Protein AF-0000000069242855 (afdb_homodimer)

Foldseek 3Di:
DPPPPPPPPPDDDPPPDPVVVVVVVVVVVVVVVVVVVVVVVVVVVPPPPPPPPDPVDADDWDKDAQAVQFGKIKTGLLDDLVLLVVVCVVWVVPKDFAWDQDQVPRDTHHDLQFGKIKDWAAQCNDDSNVVSLVSVCVVVVADSLQKGTKMKIKADAFGKHHWDAQWGDDDVVQVFQGTFFKKKKAWSAAAQAFFKKFQQLTDDDQCPDPCNVRHDPVCNNHPIDGDDHSMIMMTTQADPVRHGRPSNTIMTTGRHDDMTMMMMMTGGNGRGDD/DPPPPPPPPPDPDPPPDPVVVVVVVVVVVVVVVVVVVVVVVVVVVPPPPPPPPDPVDADDWDKAAQAVQFGKIKTGLLDDLVLLVVVCVVWVVPKDFAWDQDQVPRDTHRDLQFGKIKDWAAQCNDDSNVVSLVSVCVVVVADSLQKGTKMKIKADAFGKHHWDAQWGDDDVVQVFQGTFFKKKKAWSAAAQAFFKKFQQLTDDDQCPDPCNVRHDPVCNNHPIDGDDHSMIMMTTQADPVRHGRPSNTIMTTGRHDDMTMMMMMTGGNGRGDD

Nearest PDB structures (foldseek):
  3gze-assembly2_C  TM=9.590E-01  e=3.775E-30  Chlamydomonas reinhardtii
  2jig-assembly2_B  TM=9.614E-01  e=1.533E-25  Chlamydomonas reinhardtii
  2jij-assembly1_A  TM=9.221E-01  e=4.250E-26  Chlamydomonas reinhardtii
  2jij-assembly2_B  TM=9.222E-01  e=6.211E-25  Chlamydomonas reinhardtii
  3gze-assembly1_B  TM=9.299E-01  e=2.374E-24  Chlamydomonas reinhardtii

Sequence (548 aa):
MVKLRHSRARLPKPLLSTSGRLIILTLFVTFTVLILILLAFNYLNSISHNTPRSKDGPGERRVETISWEPRAFLYHHFLTNEECEHLINIAKPSMHKSVVVDAKTGKSVVSSIRTSSGTFLQRGADKTVRNIEKRIADFTFIPVEHGEGLQVLHYEVGQKYVPHLDYFKDEYNTRNGGNRMATMLMYLSDVEEGGETIFPYAKGDFSSVPWWNELSDCGKKGLSIKPKMGDAIFFWSMKPNATLDTSSLHGACPMIKGDKWSCVKWMRANQYKTMVKLRHSRARLPKPLLSTSGRLIILTLFVTFTVLILILLAFNYLNSISHNTPRSKDGPGERRVETISWEPRAFLYHHFLTNEECEHLINIAKPSMHKSVVVDAKTGKSVVSSIRTSSGTFLQRGADKTVRNIEKRIADFTFIPVEHGEGLQVLHYEVGQKYVPHLDYFKDEYNTRNGGNRMATMLMYLSDVEEGGETIFPYAKGDFSSVPWWNELSDCGKKGLSIKPKMGDAIFFWSMKPNATLDTSSLHGACPMIKGDKWSCVKWMRANQYKT

InterPro domains:
  IPR005123 Oxoglutarate/iron-dependent dioxygenase domain [PS51471] (146-269)
  IPR006620 Prolyl 4-hydroxylase, alpha subunit [SM00702] (70-268)
  IPR044862 Prolyl 4-hydroxylase alpha subunit, Fe(2+) 2OG dioxygenase domain [PF13640] (150-268)
  IPR045054 Prolyl 4-hydroxylase [PTHR10869] (56-271)

pLDDT: mean 83.19, std 22.94, range [28.08, 98.94]

Structure (mmCIF, N/CA/C/O backbone):
data_AF-0000000069242855-model_v1
#
loop_
_entity.id
_entity.type
_entity.pdbx_description
1 polymer 'procollagen-proline 4-dioxygenase'
#
loop_
_atom_site.group_PDB
_atom_site.id
_atom_site.type_symbol
_atom_site.label_atom_id
_atom_site.label_alt_id
_atom_site.label_comp_id
_atom_site.label_asym_id
_atom_site.label_entity_id
_atom_site.label_seq_id
_atom_site.pdbx_PDB_ins_code
_atom_site.Cartn_x
_atom_site.Cartn_y
_atom_site.Cartn_z
_atom_site.occupancy
_atom_site.B_iso_or_equiv
_atom_site.auth_seq_id
_atom_site.auth_comp_id
_atom_site.auth_asym_id
_atom_site.auth_atom_id
_atom_site.pdbx_PDB_model_num
ATOM 1 N N . MET A 1 1 ? 74.25 33.188 54.125 1 29.09 1 MET A N 1
ATOM 2 C CA . MET A 1 1 ? 74.062 33.656 52.75 1 29.09 1 MET A CA 1
ATOM 3 C C . MET A 1 1 ? 73.938 32.469 51.812 1 29.09 1 MET A C 1
ATOM 5 O O . MET A 1 1 ? 74.938 31.797 51.5 1 29.09 1 MET A O 1
ATOM 9 N N . VAL A 1 2 ? 72.812 31.703 51.906 1 31.33 2 VAL A N 1
ATOM 10 C CA . VAL A 1 2 ? 72.438 30.375 51.438 1 31.33 2 VAL A CA 1
ATOM 11 C C . VAL A 1 2 ? 72.188 30.406 49.938 1 31.33 2 VAL A C 1
ATOM 13 O O . VAL A 1 2 ? 71.375 31.156 49.406 1 31.33 2 VAL A O 1
ATOM 16 N N . LYS A 1 3 ? 73.312 30.203 49.125 1 30.33 3 LYS A N 1
ATOM 17 C CA . LYS A 1 3 ? 73.438 30.266 47.656 1 30.33 3 LYS A CA 1
ATOM 18 C C . LYS A 1 3 ? 72.5 29.281 47 1 30.33 3 LYS A C 1
ATOM 20 O O . LYS A 1 3 ? 72.562 28.078 47.25 1 30.33 3 LYS A O 1
ATOM 25 N N . LEU A 1 4 ? 71.188 29.703 46.781 1 28.88 4 LEU A N 1
ATOM 26 C CA . LEU A 1 4 ? 70.062 28.969 46.188 1 28.88 4 LEU A CA 1
ATOM 27 C C . LEU A 1 4 ? 70.438 28.516 44.781 1 28.88 4 LEU A C 1
ATOM 29 O O . LEU A 1 4 ? 70.75 29.328 43.906 1 28.88 4 LEU A O 1
ATOM 33 N N . ARG A 1 5 ? 70.938 27.297 44.625 1 31.41 5 ARG A N 1
ATOM 34 C CA . ARG A 1 5 ? 71.375 26.641 43.406 1 31.41 5 ARG A CA 1
ATOM 35 C C . ARG A 1 5 ? 70.188 26.531 42.438 1 31.41 5 ARG A C 1
ATOM 37 O O . ARG A 1 5 ? 69.125 26 42.781 1 31.41 5 ARG A O 1
ATOM 44 N N . HIS A 1 6 ? 70.062 27.422 41.469 1 29.72 6 HIS A N 1
ATOM 45 C CA . HIS A 1 6 ? 69.062 27.594 40.375 1 29.72 6 HIS A CA 1
ATOM 46 C C . HIS A 1 6 ? 69.062 26.375 39.469 1 29.72 6 HIS A C 1
ATOM 48 O O . HIS A 1 6 ? 70.062 26.094 38.781 1 29.72 6 HIS A O 1
ATOM 54 N N . SER A 1 7 ? 68.688 25.172 39.938 1 30.48 7 SER A N 1
ATOM 55 C CA . SER A 1 7 ? 68.625 24.016 39.062 1 30.48 7 SER A CA 1
ATOM 56 C C . SER A 1 7 ? 67.75 24.25 37.844 1 30.48 7 SER A C 1
ATOM 58 O O . SER A 1 7 ? 66.625 24.703 37.969 1 30.48 7 SER A O 1
ATOM 60 N N . ARG A 1 8 ? 68.375 24.5 36.688 1 32.28 8 ARG A N 1
ATOM 61 C CA . ARG A 1 8 ? 67.875 24.75 35.344 1 32.28 8 ARG A CA 1
ATOM 62 C C . ARG A 1 8 ? 66.938 23.625 34.906 1 32.28 8 ARG A C 1
ATOM 64 O O . ARG A 1 8 ? 67.312 22.469 34.906 1 32.28 8 ARG A O 1
ATOM 71 N N . ALA A 1 9 ? 65.625 23.719 35.219 1 30.62 9 ALA A N 1
ATOM 72 C CA . ALA A 1 9 ? 64.562 22.828 34.844 1 30.62 9 ALA A CA 1
ATOM 73 C C . ALA A 1 9 ? 64.5 22.641 33.344 1 30.62 9 ALA A C 1
ATOM 75 O O . ALA A 1 9 ? 64.375 23.625 32.594 1 30.62 9 ALA A O 1
ATOM 76 N N . ARG A 1 10 ? 65.25 21.641 32.781 1 30.25 10 ARG A N 1
ATOM 77 C CA . ARG A 1 10 ? 65.312 21.234 31.391 1 30.25 10 ARG A CA 1
ATOM 78 C C . ARG A 1 10 ? 63.875 21 30.844 1 30.25 10 ARG A C 1
ATOM 80 O O . ARG A 1 10 ? 63.062 20.375 31.5 1 30.25 10 ARG A O 1
ATOM 87 N N . LEU A 1 11 ? 63.438 21.922 30.047 1 34.09 11 LEU A N 1
ATOM 88 C CA . LEU A 1 11 ? 62.188 21.953 29.312 1 34.09 11 LEU A CA 1
ATOM 89 C C . LEU A 1 11 ? 62 20.688 28.5 1 34.09 11 LEU A C 1
ATOM 91 O O . LEU A 1 11 ? 62.938 20.219 27.844 1 34.09 11 LEU A O 1
ATOM 95 N N . PRO A 1 12 ? 61.062 19.797 28.859 1 32.56 12 PRO A N 1
ATOM 96 C CA . PRO A 1 12 ? 60.812 18.531 28.188 1 32.56 12 PRO A CA 1
ATOM 97 C C . PRO A 1 12 ? 60.562 18.703 26.688 1 32.56 12 PRO A C 1
ATOM 99 O O . PRO A 1 12 ? 60.094 19.766 26.25 1 32.56 12 PRO A O 1
ATOM 102 N N . LYS A 1 13 ? 61.406 18.062 25.828 1 37.41 13 LYS A N 1
ATOM 103 C CA . LYS A 1 13 ? 61.406 18 24.375 1 37.41 13 LYS A CA 1
ATOM 104 C C . LYS A 1 13 ? 60.031 17.609 23.828 1 37.41 13 LYS A C 1
ATOM 106 O O . LYS A 1 13 ? 59.375 16.703 24.359 1 37.41 13 LYS A O 1
ATOM 111 N N . PRO A 1 14 ? 59.344 18.562 23.172 1 39.88 14 PRO A N 1
ATOM 112 C CA . PRO A 1 14 ? 58.062 18.297 22.562 1 39.88 14 PRO A CA 1
ATOM 113 C C . PRO A 1 14 ? 58.062 17.109 21.609 1 39.88 14 PRO A C 1
ATOM 115 O O . PRO A 1 14 ? 58.812 17.109 20.641 1 39.88 14 PRO A O 1
ATOM 118 N N . LEU A 1 15 ? 58.188 15.891 22.141 1 35.62 15 LEU A N 1
ATOM 119 C CA . LEU A 1 15 ? 58.406 14.703 21.312 1 35.62 15 LEU A CA 1
ATOM 120 C C . LEU A 1 15 ? 57.25 14.531 20.328 1 35.62 15 LEU A C 1
ATOM 122 O O . LEU A 1 15 ? 56.969 13.414 19.875 1 35.62 15 LEU A O 1
ATOM 126 N N . LEU A 1 16 ? 56.344 15.461 20.266 1 39.28 16 LEU A N 1
ATOM 127 C CA . LEU A 1 16 ? 55.312 14.898 19.375 1 39.28 16 LEU A CA 1
ATOM 128 C C . LEU A 1 16 ? 55.875 14.758 17.953 1 39.28 16 LEU A C 1
ATOM 130 O O . LEU A 1 16 ? 56.312 15.734 17.359 1 39.28 16 LEU A O 1
ATOM 134 N N . SER A 1 17 ? 56.531 13.633 17.609 1 41.06 17 SER A N 1
ATOM 135 C CA . SER A 1 17 ? 57.188 13.32 16.359 1 41.06 17 SER A CA 1
ATOM 136 C C . SER A 1 17 ? 56.25 13.555 15.164 1 41.06 17 SER A C 1
ATOM 138 O O . SER A 1 17 ? 55.031 13.562 15.32 1 41.06 17 SER A O 1
ATOM 140 N N . THR A 1 18 ? 56.812 14.086 14.102 1 52.97 18 THR A N 1
ATOM 141 C CA . THR A 1 18 ? 56.281 14.406 12.781 1 52.97 18 THR A CA 1
ATOM 142 C C . THR A 1 18 ? 55.469 13.242 12.234 1 52.97 18 THR A C 1
ATOM 144 O O . THR A 1 18 ? 54.531 13.445 11.461 1 52.97 18 THR A O 1
ATOM 147 N N . SER A 1 19 ? 55.812 11.992 12.766 1 54.31 19 SER A N 1
ATOM 148 C CA . SER A 1 19 ? 55.125 10.82 12.211 1 54.31 19 SER A CA 1
ATOM 149 C C . SER A 1 19 ? 53.688 10.719 12.727 1 54.31 19 SER A C 1
ATOM 151 O O . SER A 1 19 ? 52.844 10.117 12.078 1 54.31 19 SER A O 1
ATOM 153 N N . GLY A 1 20 ? 53.5 11.289 13.883 1 52.22 20 GLY A N 1
ATOM 154 C CA . GLY A 1 20 ? 52.156 11.211 14.453 1 52.22 20 GLY A CA 1
ATOM 155 C C . GLY A 1 20 ? 51.188 12.133 13.773 1 52.22 20 GLY A C 1
ATOM 156 O O . GLY A 1 20 ? 50 11.789 13.641 1 52.22 20 GLY A O 1
ATOM 157 N N . ARG A 1 21 ? 51.781 13.242 13.352 1 57.53 21 ARG A N 1
ATOM 158 C CA . ARG A 1 21 ? 50.906 14.195 12.672 1 57.53 21 ARG A CA 1
ATOM 159 C C . ARG A 1 21 ? 50.5 13.68 11.305 1 57.53 21 ARG A C 1
ATOM 161 O O . ARG A 1 21 ? 49.344 13.883 10.875 1 57.53 21 ARG A O 1
ATOM 168 N N . LEU A 1 22 ? 51.406 12.883 10.734 1 57.66 22 LEU A N 1
ATOM 169 C CA . LEU A 1 22 ? 51.094 12.328 9.43 1 57.66 22 LEU A CA 1
ATOM 170 C C . LEU A 1 22 ? 50.031 11.227 9.547 1 57.66 22 LEU A C 1
ATOM 172 O O . LEU A 1 22 ? 49.125 11.125 8.711 1 57.66 22 LEU A O 1
ATOM 176 N N . ILE A 1 23 ? 50.062 10.57 10.695 1 59.19 23 ILE A N 1
ATOM 177 C CA . ILE A 1 23 ? 49.062 9.516 10.906 1 59.19 23 ILE A CA 1
ATOM 178 C C . ILE A 1 23 ? 47.719 10.133 11.195 1 59.19 23 ILE A C 1
ATOM 180 O O . ILE A 1 23 ? 46.688 9.688 10.664 1 59.19 23 ILE A O 1
ATOM 184 N N . ILE A 1 24 ? 47.812 11.258 11.914 1 58.06 24 ILE A N 1
ATOM 185 C CA . ILE A 1 24 ? 46.531 11.906 12.219 1 58.06 24 ILE A CA 1
ATOM 186 C C . ILE A 1 24 ? 45.969 12.547 10.953 1 58.06 24 ILE A C 1
ATOM 188 O O . ILE A 1 24 ? 44.781 12.453 10.688 1 58.06 24 ILE A O 1
ATOM 192 N N . LEU A 1 25 ? 46.875 13.055 10.148 1 59.22 25 LEU A N 1
ATOM 193 C CA . LEU A 1 25 ? 46.438 13.633 8.891 1 59.22 25 LEU A CA 1
ATOM 194 C C . LEU A 1 25 ? 45.938 12.547 7.938 1 59.22 25 LEU A C 1
ATOM 196 O O . LEU A 1 25 ? 44.906 12.711 7.277 1 59.22 25 LEU A O 1
ATOM 200 N N . THR A 1 26 ? 46.594 11.383 7.977 1 59.84 26 THR A N 1
ATOM 201 C CA . THR A 1 26 ? 46.125 10.281 7.137 1 59.84 26 THR A CA 1
ATOM 202 C C . THR A 1 26 ? 44.812 9.719 7.652 1 59.84 26 THR A C 1
ATOM 204 O O . THR A 1 26 ? 43.906 9.391 6.867 1 59.84 26 THR A O 1
ATOM 207 N N . LEU A 1 27 ? 44.625 9.688 8.906 1 60.12 27 LEU A N 1
ATOM 208 C CA . LEU A 1 27 ? 43.375 9.195 9.469 1 60.12 27 LEU A CA 1
ATOM 209 C C . LEU A 1 27 ? 42.25 10.195 9.234 1 60.12 27 LEU A C 1
ATOM 211 O O . LEU A 1 27 ? 41.125 9.797 8.938 1 60.12 27 LEU A O 1
ATOM 215 N N . PHE A 1 28 ? 42.688 11.453 9.281 1 58.56 28 PHE A N 1
ATOM 216 C CA . PHE A 1 28 ? 41.688 12.492 9.016 1 58.56 28 PHE A CA 1
ATOM 217 C C . PHE A 1 28 ? 41.281 12.492 7.547 1 58.56 28 PHE A C 1
ATOM 219 O O . PHE A 1 28 ? 40.094 12.625 7.219 1 58.56 28 PHE A O 1
ATOM 226 N N . VAL A 1 29 ? 42.25 12.234 6.672 1 59.34 29 VAL A N 1
ATOM 227 C CA . VAL A 1 29 ? 41.969 12.203 5.242 1 59.34 29 VAL A CA 1
ATOM 228 C C . VAL A 1 29 ? 41.188 10.945 4.898 1 59.34 29 VAL A C 1
ATOM 230 O O . VAL A 1 29 ? 40.219 11 4.145 1 59.34 29 VAL A O 1
ATOM 233 N N . THR A 1 30 ? 41.469 9.859 5.531 1 59.19 30 THR A N 1
ATOM 234 C CA . THR A 1 30 ? 40.719 8.633 5.273 1 59.19 30 THR A CA 1
ATOM 235 C C . THR A 1 30 ? 39.312 8.734 5.848 1 59.19 30 THR A C 1
ATOM 237 O O . THR A 1 30 ? 38.344 8.289 5.219 1 59.19 30 THR A O 1
ATOM 240 N N . PHE A 1 31 ? 39.188 9.414 6.961 1 57.75 31 PHE A N 1
ATOM 241 C CA . PHE A 1 31 ? 37.875 9.57 7.555 1 57.75 31 PHE A CA 1
ATOM 242 C C . PHE A 1 31 ? 37.031 10.539 6.734 1 57.75 31 PHE A C 1
ATOM 244 O O . PHE A 1 31 ? 35.844 10.305 6.523 1 57.75 31 PHE A O 1
ATOM 251 N N . THR A 1 32 ? 37.688 11.586 6.188 1 57.25 32 THR A N 1
ATOM 252 C CA . THR A 1 32 ? 36.969 12.523 5.324 1 57.25 32 THR A CA 1
ATOM 253 C C . THR A 1 32 ? 36.594 11.859 3.996 1 57.25 32 THR A C 1
ATOM 255 O O . THR A 1 32 ? 35.5 12.062 3.473 1 57.25 32 THR A O 1
ATOM 258 N N . VAL A 1 33 ? 37.406 11 3.438 1 57.38 33 VAL A N 1
ATOM 259 C CA . VAL A 1 33 ? 37.094 10.281 2.205 1 57.38 33 VAL A CA 1
ATOM 260 C C . VAL A 1 33 ? 35.969 9.273 2.465 1 57.38 33 VAL A C 1
ATOM 262 O O . VAL A 1 33 ? 35.062 9.133 1.651 1 57.38 33 VAL A O 1
ATOM 265 N N . LEU A 1 34 ? 35.938 8.68 3.619 1 55.44 34 LEU A N 1
ATOM 266 C CA . LEU A 1 34 ? 34.875 7.758 3.965 1 55.44 34 LEU A CA 1
ATOM 267 C C . LEU A 1 34 ? 33.562 8.5 4.145 1 55.44 34 LEU A C 1
ATOM 269 O O . LEU A 1 34 ? 32.5 8.047 3.68 1 55.44 34 LEU A O 1
ATOM 273 N N . ILE A 1 35 ? 33.625 9.656 4.699 1 54.88 35 ILE A N 1
ATOM 274 C CA . ILE A 1 35 ? 32.406 10.477 4.844 1 54.88 35 ILE A CA 1
ATOM 275 C C . ILE A 1 35 ? 31.953 10.953 3.473 1 54.88 35 ILE A C 1
ATOM 277 O O . ILE A 1 35 ? 30.75 10.922 3.168 1 54.88 35 ILE A O 1
ATOM 281 N N . LEU A 1 36 ? 32.875 11.266 2.588 1 52.12 36 LEU A N 1
ATOM 282 C CA . LEU A 1 36 ? 32.5 11.68 1.238 1 52.12 36 LEU A CA 1
ATOM 283 C C . LEU A 1 36 ? 31.953 10.508 0.436 1 52.12 36 LEU A C 1
ATOM 285 O O . LEU A 1 36 ? 30.984 10.648 -0.308 1 52.12 36 LEU A O 1
ATOM 289 N N . ILE A 1 37 ? 32.469 9.336 0.607 1 51.25 37 ILE A N 1
ATOM 290 C CA . ILE A 1 37 ? 31.953 8.141 -0.049 1 51.25 37 ILE A CA 1
ATOM 291 C C . ILE A 1 37 ? 30.578 7.809 0.509 1 51.25 37 ILE A C 1
ATOM 293 O O . ILE A 1 37 ? 29.656 7.496 -0.247 1 51.25 37 ILE A O 1
ATOM 297 N N . LEU A 1 38 ? 30.406 7.965 1.756 1 46.59 38 LEU A N 1
ATOM 298 C CA . LEU A 1 38 ? 29.109 7.738 2.354 1 46.59 38 LEU A CA 1
ATOM 299 C C . LEU A 1 38 ? 28.109 8.812 1.911 1 46.59 38 LEU A C 1
ATOM 301 O O . LEU A 1 38 ? 26.953 8.508 1.63 1 46.59 38 LEU A O 1
ATOM 305 N N . LEU A 1 39 ? 28.562 9.984 1.762 1 45.19 39 LEU A N 1
ATOM 306 C CA . LEU A 1 39 ? 27.719 11.062 1.246 1 45.19 39 LEU A CA 1
ATOM 307 C C . LEU A 1 39 ? 27.422 10.852 -0.236 1 45.19 39 LEU A C 1
ATOM 309 O O . LEU A 1 39 ? 26.297 11.078 -0.687 1 45.19 39 LEU A O 1
ATOM 313 N N . ALA A 1 40 ? 28.359 10.414 -1.01 1 41.19 40 ALA A N 1
ATOM 314 C CA . ALA A 1 40 ? 28.141 10.102 -2.418 1 41.19 40 ALA A CA 1
ATOM 315 C C . ALA A 1 40 ? 27.219 8.906 -2.572 1 41.19 40 ALA A C 1
ATOM 317 O O . ALA A 1 40 ? 26.359 8.883 -3.467 1 41.19 40 ALA A O 1
ATOM 318 N N . PHE A 1 41 ? 27.25 7.887 -1.753 1 39.53 41 PHE A N 1
ATOM 319 C CA . PHE A 1 41 ? 26.328 6.766 -1.807 1 39.53 41 PHE A CA 1
ATOM 320 C C . PHE A 1 41 ? 24.906 7.223 -1.472 1 39.53 41 PHE A C 1
ATOM 322 O O . PHE A 1 41 ? 23.938 6.758 -2.08 1 39.53 41 PHE A O 1
ATOM 329 N N . ASN A 1 42 ? 24.781 8.047 -0.525 1 36.12 42 ASN A N 1
ATOM 330 C CA . ASN A 1 42 ? 23.453 8.594 -0.198 1 36.12 42 ASN A CA 1
ATOM 331 C C . ASN A 1 42 ? 22.953 9.516 -1.297 1 36.12 42 ASN A C 1
ATOM 333 O O . ASN A 1 42 ? 21.734 9.609 -1.523 1 36.12 42 ASN A O 1
ATOM 337 N N . TYR A 1 43 ? 23.797 10.25 -2.002 1 35.88 43 TYR A N 1
ATOM 338 C CA . TYR A 1 43 ? 23.391 11.141 -3.086 1 35.88 43 TYR A CA 1
ATOM 339 C C . TYR A 1 43 ? 22.875 10.344 -4.281 1 35.88 43 TYR A C 1
ATOM 341 O O . TYR A 1 43 ? 21.922 10.734 -4.938 1 35.88 43 TYR A O 1
ATOM 349 N N . LEU A 1 44 ? 23.516 9.227 -4.602 1 33.12 44 LEU A N 1
ATOM 350 C CA . LEU A 1 44 ? 23.078 8.445 -5.746 1 33.12 44 LEU A CA 1
ATOM 351 C C . LEU A 1 44 ? 21.688 7.863 -5.496 1 33.12 44 LEU A C 1
ATOM 353 O O . LEU A 1 44 ? 20.969 7.531 -6.438 1 33.12 44 LEU A O 1
ATOM 357 N N . ASN A 1 45 ? 21.375 7.703 -4.242 1 33.06 45 ASN A N 1
ATOM 358 C CA . ASN A 1 45 ? 20.078 7.066 -4.051 1 33.06 45 ASN A CA 1
ATOM 359 C C . ASN A 1 45 ? 18.922 8.047 -4.289 1 33.06 45 ASN A C 1
ATOM 361 O O . ASN A 1 45 ? 17.75 7.664 -4.258 1 33.06 45 ASN A O 1
ATOM 365 N N . SER A 1 46 ? 19.172 9.312 -4.32 1 32.12 46 SER A N 1
ATOM 366 C CA . SER A 1 46 ? 18.078 10.234 -4.566 1 32.12 46 SER A CA 1
ATOM 367 C C . SER A 1 46 ? 17.75 10.336 -6.055 1 32.12 46 SER A C 1
ATOM 369 O O . SER A 1 46 ? 17.5 11.422 -6.566 1 32.12 46 SER A O 1
ATOM 371 N N . ILE A 1 47 ? 18.281 9.469 -6.945 1 29.16 47 ILE A N 1
ATOM 372 C CA . ILE A 1 47 ? 17.969 9.656 -8.359 1 29.16 47 ILE A CA 1
ATOM 373 C C . ILE A 1 47 ? 16.469 9.648 -8.562 1 29.16 47 ILE A C 1
ATOM 375 O O . ILE A 1 47 ? 15.781 8.703 -8.148 1 29.16 47 ILE A O 1
ATOM 379 N N . SER A 1 48 ? 15.906 10.711 -8.93 1 30.22 48 SER A N 1
ATOM 380 C CA . SER A 1 48 ? 14.609 10.938 -9.547 1 30.22 48 SER A CA 1
ATOM 381 C C . SER A 1 48 ? 14.32 9.914 -10.641 1 30.22 48 SER A C 1
ATOM 383 O O . SER A 1 48 ? 15.102 9.773 -11.586 1 30.22 48 SER A O 1
ATOM 385 N N . HIS A 1 49 ? 13.875 8.812 -10.305 1 29.34 49 HIS A N 1
ATOM 386 C CA . HIS A 1 49 ? 13.469 7.895 -11.359 1 29.34 49 HIS A CA 1
ATOM 387 C C . HIS A 1 49 ? 12.508 8.562 -12.336 1 29.34 49 HIS A C 1
ATOM 389 O O . HIS A 1 49 ? 11.305 8.602 -12.094 1 29.34 49 HIS A O 1
ATOM 395 N N . ASN A 1 50 ? 12.953 9.602 -13.031 1 28.78 50 ASN A N 1
ATOM 396 C CA . ASN A 1 50 ? 12.328 9.922 -14.312 1 28.78 50 ASN A CA 1
ATOM 397 C C . ASN A 1 50 ? 12.281 8.703 -15.234 1 28.78 50 ASN A C 1
ATOM 399 O O . ASN A 1 50 ? 13.32 8.281 -15.758 1 28.78 50 ASN A O 1
ATOM 403 N N . THR A 1 51 ? 11.477 7.789 -15.055 1 29.83 51 THR A N 1
ATOM 404 C CA . THR A 1 51 ? 11.367 6.816 -16.141 1 29.83 51 THR A CA 1
ATOM 405 C C . THR A 1 51 ? 11.047 7.516 -17.453 1 29.83 51 THR A C 1
ATOM 407 O O . THR A 1 51 ? 10.094 8.289 -17.547 1 29.83 51 THR A O 1
ATOM 410 N N . PRO A 1 52 ? 12.008 7.742 -18.344 1 30.06 52 PRO A N 1
ATOM 411 C CA . PRO A 1 52 ? 11.719 8.203 -19.719 1 30.06 52 PRO A CA 1
ATOM 412 C C . PRO A 1 52 ? 10.492 7.512 -20.312 1 30.06 52 PRO A C 1
ATOM 414 O O . PRO A 1 52 ? 10.406 6.285 -20.312 1 30.06 52 PRO A O 1
ATOM 417 N N . ARG A 1 53 ? 9.32 8.227 -20.531 1 31.84 53 ARG A N 1
ATOM 418 C CA . ARG A 1 53 ? 8.258 7.695 -21.391 1 31.84 53 ARG A CA 1
ATOM 419 C C . ARG A 1 53 ? 8.75 7.492 -22.812 1 31.84 53 ARG A C 1
ATOM 421 O O . ARG A 1 53 ? 8.984 8.461 -23.531 1 31.84 53 ARG A O 1
ATOM 428 N N . SER A 1 54 ? 9.508 6.57 -23.203 1 29.61 54 SER A N 1
ATOM 429 C CA . SER A 1 54 ? 9.773 6.387 -24.625 1 29.61 54 SER A CA 1
ATOM 430 C C . SER A 1 54 ? 8.477 6.383 -25.438 1 29.61 54 SER A C 1
ATOM 432 O O . SER A 1 54 ? 7.508 5.715 -25.062 1 29.61 54 SER A O 1
ATOM 434 N N . LYS A 1 55 ? 8.172 7.105 -26.391 1 32.88 55 LYS A N 1
ATOM 435 C CA . LYS A 1 55 ? 7.117 7.238 -27.391 1 32.88 55 LYS A CA 1
ATOM 436 C C . LYS A 1 55 ? 6.773 5.887 -28 1 32.88 55 LYS A C 1
ATOM 438 O O . LYS A 1 55 ? 5.738 5.742 -28.656 1 32.88 55 LYS A O 1
ATOM 443 N N . ASP A 1 56 ? 7.66 5.113 -28.641 1 34.56 56 ASP A N 1
ATOM 444 C CA . ASP A 1 56 ? 7.438 3.861 -29.359 1 34.56 56 ASP A CA 1
ATOM 445 C C . ASP A 1 56 ? 6.941 2.768 -28.406 1 34.56 56 ASP A C 1
ATOM 447 O O . ASP A 1 56 ? 6.965 1.584 -28.766 1 34.56 56 ASP A O 1
ATOM 451 N N . GLY A 1 57 ? 7.121 2.652 -26.859 1 40.22 57 GLY A N 1
ATOM 452 C CA . GLY A 1 57 ? 7.531 2.029 -25.609 1 40.22 57 GLY A CA 1
ATOM 453 C C . GLY A 1 57 ? 6.406 1.298 -24.906 1 40.22 57 GLY A C 1
ATOM 454 O O . GLY A 1 57 ? 5.246 1.387 -25.312 1 40.22 57 GLY A O 1
ATOM 455 N N . PRO A 1 58 ? 6.746 0.268 -23.828 1 47.62 58 PRO A N 1
ATOM 456 C CA . PRO A 1 58 ? 5.781 -0.554 -23.094 1 47.62 58 PRO A CA 1
ATOM 457 C C . PRO A 1 58 ? 4.535 0.225 -22.688 1 47.62 58 PRO A C 1
ATOM 459 O O . PRO A 1 58 ? 4.582 1.452 -22.562 1 47.62 58 PRO A O 1
ATOM 462 N N . GLY A 1 59 ? 3.482 -0.316 -23.172 1 58.47 59 GLY A N 1
ATOM 463 C CA . GLY A 1 59 ? 2.182 0.178 -22.75 1 58.47 59 GLY A CA 1
ATOM 464 C C . GLY A 1 59 ? 2.234 0.956 -21.438 1 58.47 59 GLY A C 1
ATOM 465 O O . GLY A 1 59 ? 3.23 0.895 -20.719 1 58.47 59 GLY A O 1
ATOM 466 N N . GLU A 1 60 ? 1.47 1.866 -21.281 1 78.19 60 GLU A N 1
ATOM 467 C CA . GLU A 1 60 ? 1.367 2.734 -20.109 1 78.19 60 GLU A CA 1
ATOM 468 C C . GLU A 1 60 ? 1.107 1.925 -18.844 1 78.19 60 GLU A C 1
ATOM 470 O O . GLU A 1 60 ? 0.249 1.041 -18.828 1 78.19 60 GLU A O 1
ATOM 475 N N . ARG A 1 61 ? 2.018 1.936 -17.875 1 87.12 61 ARG A N 1
ATOM 476 C CA . ARG A 1 61 ? 1.819 1.329 -16.562 1 87.12 61 ARG A CA 1
ATOM 477 C C . ARG A 1 61 ? 0.482 1.75 -15.953 1 87.12 61 ARG A C 1
ATOM 479 O O . ARG A 1 61 ? 0.117 2.926 -16 1 87.12 61 ARG A O 1
ATOM 486 N N . ARG A 1 62 ? -0.254 0.752 -15.664 1 90.94 62 ARG A N 1
ATOM 487 C CA . ARG A 1 62 ? -1.569 0.985 -15.07 1 90.94 62 ARG A CA 1
ATOM 488 C C . ARG A 1 62 ? -1.901 -0.083 -14.039 1 90.94 62 ARG A C 1
ATOM 490 O O . ARG A 1 62 ? -1.597 -1.262 -14.234 1 90.94 62 ARG A O 1
ATOM 497 N N . VAL A 1 63 ? -2.516 0.389 -12.977 1 95.12 63 VAL A N 1
ATOM 498 C CA . VAL A 1 63 ? -2.908 -0.542 -11.922 1 95.12 63 VAL A CA 1
ATOM 499 C C . VAL A 1 63 ? -4.43 -0.659 -11.875 1 95.12 63 VAL A C 1
ATOM 501 O O . VAL A 1 63 ? -5.141 0.344 -11.992 1 95.12 63 VAL A O 1
ATOM 504 N N . GLU A 1 64 ? -4.844 -1.87 -11.758 1 93.69 64 GLU A N 1
ATOM 505 C CA . GLU A 1 64 ? -6.27 -2.164 -11.672 1 93.69 64 GLU A CA 1
ATOM 506 C C . GLU A 1 64 ? -6.59 -2.951 -10.398 1 93.69 64 GLU A C 1
ATOM 508 O O . GLU A 1 64 ? -5.914 -3.93 -10.086 1 93.69 64 GLU A O 1
ATOM 513 N N . THR A 1 65 ? -7.637 -2.455 -9.688 1 94.44 65 THR A N 1
ATOM 514 C CA . THR A 1 65 ? -8.133 -3.248 -8.57 1 94.44 65 THR A CA 1
ATOM 515 C C . THR A 1 65 ? -8.969 -4.426 -9.07 1 94.44 65 THR A C 1
ATOM 517 O O . THR A 1 65 ? -9.992 -4.23 -9.727 1 94.44 65 THR A O 1
ATOM 520 N N . ILE A 1 66 ? -8.578 -5.613 -8.68 1 93.31 66 ILE A N 1
ATOM 521 C CA . ILE A 1 66 ? -9.32 -6.754 -9.211 1 93.31 66 ILE A CA 1
ATOM 522 C C . ILE A 1 66 ? -10.18 -7.367 -8.109 1 93.31 66 ILE A C 1
ATOM 524 O O . ILE A 1 66 ? -11.188 -8.016 -8.391 1 93.31 66 ILE A O 1
ATOM 528 N N . SER A 1 67 ? -9.773 -7.16 -6.895 1 95.62 67 SER A N 1
ATOM 529 C CA . SER A 1 67 ? -10.531 -7.68 -5.762 1 95.62 67 SER A CA 1
ATOM 530 C C . SER A 1 67 ? -10.18 -6.941 -4.473 1 95.62 67 SER A C 1
ATOM 532 O O . SER A 1 67 ? -9.047 -6.492 -4.297 1 95.62 67 SER A O 1
ATOM 534 N N . TRP A 1 68 ? -11.164 -6.801 -3.58 1 96.81 68 TRP A N 1
ATOM 535 C CA . TRP A 1 68 ? -10.883 -6.285 -2.242 1 96.81 68 TRP A CA 1
ATOM 536 C C . TRP A 1 68 ? -10.883 -7.414 -1.216 1 96.81 68 TRP A C 1
ATOM 538 O O . TRP A 1 68 ? -10.508 -7.207 -0.059 1 96.81 68 TRP A O 1
ATOM 548 N N . GLU A 1 69 ? -11.297 -8.648 -1.724 1 96.5 69 GLU A N 1
ATOM 549 C CA . GLU A 1 69 ? -11.211 -9.852 -0.906 1 96.5 69 GLU A CA 1
ATOM 550 C C . GLU A 1 69 ? -10.82 -11.062 -1.748 1 96.5 69 GLU A C 1
ATOM 552 O O . GLU A 1 69 ? -11.688 -11.797 -2.23 1 96.5 69 GLU A O 1
ATOM 557 N N . PRO A 1 70 ? -9.656 -11.414 -1.738 1 97.75 70 PRO A N 1
ATOM 558 C CA . PRO A 1 70 ? -8.547 -10.711 -1.095 1 97.75 70 PRO A CA 1
ATOM 559 C C . PRO A 1 70 ? -8.242 -9.359 -1.748 1 97.75 70 PRO A C 1
ATOM 561 O O . PRO A 1 70 ? -8.789 -9.047 -2.811 1 97.75 70 PRO A O 1
ATOM 564 N N . ARG A 1 71 ? -7.5 -8.523 -1.055 1 97.88 71 ARG A N 1
ATOM 565 C CA . ARG A 1 71 ? -6.961 -7.34 -1.723 1 97.88 71 ARG A CA 1
ATOM 566 C C . ARG A 1 71 ? -5.957 -7.73 -2.801 1 97.88 71 ARG A C 1
ATOM 568 O O . ARG A 1 71 ? -4.852 -8.172 -2.494 1 97.88 71 ARG A O 1
ATOM 575 N N . ALA A 1 72 ? -6.363 -7.637 -4.043 1 97.94 72 ALA A N 1
ATOM 576 C CA . ALA A 1 72 ? -5.57 -8.047 -5.199 1 97.94 72 ALA A CA 1
ATOM 577 C C . ALA A 1 72 ? -5.633 -7 -6.309 1 97.94 72 ALA A C 1
ATOM 579 O O . ALA A 1 72 ? -6.699 -6.449 -6.59 1 97.94 72 ALA A O 1
ATOM 580 N N . PHE A 1 73 ? -4.496 -6.766 -6.926 1 97.75 73 PHE A N 1
ATOM 581 C CA . PHE A 1 73 ? -4.328 -5.699 -7.906 1 97.75 73 PHE A CA 1
ATOM 582 C C . PHE A 1 73 ? -3.498 -6.176 -9.094 1 97.75 73 PHE A C 1
ATOM 584 O O . PHE A 1 73 ? -2.512 -6.895 -8.914 1 97.75 73 PHE A O 1
ATOM 591 N N . LEU A 1 74 ? -3.906 -5.766 -10.266 1 96.88 74 LEU A N 1
ATOM 592 C CA . LEU A 1 74 ? -3.176 -6.086 -11.484 1 96.88 74 LEU A CA 1
ATOM 593 C C . LEU A 1 74 ? -2.389 -4.879 -11.977 1 96.88 74 LEU A C 1
ATOM 595 O O . LEU A 1 74 ? -2.965 -3.816 -12.227 1 96.88 74 LEU A O 1
ATOM 599 N N . TYR A 1 75 ? -1.098 -5.008 -12.031 1 97.94 75 TYR A N 1
ATOM 600 C CA . TYR A 1 75 ? -0.198 -3.984 -12.555 1 97.94 75 TYR A CA 1
ATOM 601 C C . TYR A 1 75 ? 0.211 -4.297 -13.984 1 97.94 75 TYR A C 1
ATOM 603 O O . TYR A 1 75 ? 1.069 -5.148 -14.227 1 97.94 75 TYR A O 1
ATOM 611 N N . HIS A 1 76 ? -0.347 -3.572 -14.922 1 96.38 76 HIS A N 1
ATOM 612 C CA . HIS A 1 76 ? -0.039 -3.764 -16.328 1 96.38 76 HIS A CA 1
ATOM 613 C C . HIS A 1 76 ? 1.322 -3.172 -16.688 1 96.38 76 HIS A C 1
ATOM 615 O O . HIS A 1 76 ? 1.617 -2.029 -16.328 1 96.38 76 HIS A O 1
ATOM 621 N N . HIS A 1 77 ? 2.168 -3.957 -17.312 1 97.06 77 HIS A N 1
ATOM 622 C CA . HIS A 1 77 ? 3.484 -3.553 -17.797 1 97.06 77 HIS A CA 1
ATOM 623 C C . HIS A 1 77 ? 4.398 -3.164 -16.641 1 97.06 77 HIS A C 1
ATOM 625 O O . HIS A 1 77 ? 5.094 -2.148 -16.703 1 97.06 77 HIS A O 1
ATOM 631 N N . PHE A 1 78 ? 4.273 -3.922 -15.711 1 98.31 78 PHE A N 1
ATOM 632 C CA . PHE A 1 78 ? 5.152 -3.725 -14.562 1 98.31 78 PHE A CA 1
ATOM 633 C C . PHE A 1 78 ? 6.609 -3.963 -14.945 1 98.31 78 PHE A C 1
ATOM 635 O O . PHE A 1 78 ? 7.496 -3.213 -14.531 1 98.31 78 PHE A O 1
ATOM 642 N N . LEU A 1 79 ? 6.863 -5.031 -15.656 1 98.69 79 LEU A N 1
ATOM 643 C CA . LEU A 1 79 ? 8.188 -5.34 -16.172 1 98.69 79 LEU A CA 1
ATOM 644 C C . LEU A 1 79 ? 8.273 -5.047 -17.672 1 98.69 79 LEU A C 1
ATOM 646 O O . LEU A 1 79 ? 7.301 -5.23 -18.391 1 98.69 79 LEU A O 1
ATOM 650 N N . THR A 1 80 ? 9.445 -4.664 -18.047 1 97.81 80 THR A N 1
ATOM 651 C CA . THR A 1 80 ? 9.719 -4.625 -19.484 1 97.81 80 THR A CA 1
ATOM 652 C C . THR A 1 80 ? 10.016 -6.027 -20 1 97.81 80 THR A C 1
ATOM 654 O O . THR A 1 80 ? 10.352 -6.93 -19.234 1 97.81 80 THR A O 1
ATOM 657 N N . ASN A 1 81 ? 9.922 -6.148 -21.344 1 97.94 81 ASN A N 1
ATOM 658 C CA . ASN A 1 81 ? 10.289 -7.422 -21.953 1 97.94 81 ASN A CA 1
ATOM 659 C C . ASN A 1 81 ? 11.734 -7.797 -21.656 1 97.94 81 ASN A C 1
ATOM 661 O O . ASN A 1 81 ? 12.039 -8.969 -21.422 1 97.94 81 ASN A O 1
ATOM 665 N N . GLU A 1 82 ? 12.578 -6.801 -21.656 1 98.38 82 GLU A N 1
ATOM 666 C CA . GLU A 1 82 ? 13.992 -7.031 -21.375 1 98.38 82 GLU A CA 1
ATOM 667 C C . GLU A 1 82 ? 14.195 -7.539 -19.953 1 98.38 82 GLU A C 1
ATOM 669 O O . GLU A 1 82 ? 15.016 -8.43 -19.719 1 98.38 82 GLU A O 1
ATOM 674 N N . GLU A 1 83 ? 13.469 -6.992 -19.016 1 98.75 83 GLU A N 1
ATOM 675 C CA . GLU A 1 83 ? 13.555 -7.449 -17.625 1 98.75 83 GLU A CA 1
ATOM 676 C C . GLU A 1 83 ? 13.062 -8.891 -17.484 1 98.75 83 GLU A C 1
ATOM 678 O O . GLU A 1 83 ? 13.656 -9.688 -16.766 1 98.75 83 GLU A O 1
ATOM 683 N N . CYS A 1 84 ? 11.992 -9.211 -18.188 1 98.81 84 CYS A N 1
ATOM 684 C CA . CYS A 1 84 ? 11.477 -10.578 -18.156 1 98.81 84 CYS A CA 1
ATOM 685 C C . CYS A 1 84 ? 12.516 -11.562 -18.688 1 98.81 84 CYS A C 1
ATOM 687 O O . CYS A 1 84 ? 12.805 -12.562 -18.031 1 98.81 84 CYS A O 1
ATOM 689 N N . GLU A 1 85 ? 13.086 -11.258 -19.797 1 98.62 85 GLU A N 1
ATOM 690 C CA . GLU A 1 85 ? 14.094 -12.125 -20.391 1 98.62 85 GLU A CA 1
ATOM 691 C C . GLU A 1 85 ? 15.32 -12.258 -19.484 1 98.62 85 GLU A C 1
ATOM 693 O O . GLU A 1 85 ? 15.891 -13.344 -19.359 1 98.62 85 GLU A O 1
ATOM 698 N N . HIS A 1 86 ? 15.711 -11.188 -18.906 1 98.81 86 HIS A N 1
ATOM 699 C CA . HIS A 1 86 ? 16.859 -11.203 -18.016 1 98.81 86 HIS A CA 1
ATOM 700 C C . HIS A 1 86 ? 16.641 -12.156 -16.844 1 98.81 86 HIS A C 1
ATOM 702 O O . HIS A 1 86 ? 17.5 -12.984 -16.547 1 98.81 86 HIS A O 1
ATOM 708 N N . LEU A 1 87 ? 15.477 -12.055 -16.203 1 98.81 87 LEU A N 1
ATOM 709 C CA . LEU A 1 87 ? 15.172 -12.914 -15.07 1 98.81 87 LEU A CA 1
ATOM 710 C C . LEU A 1 87 ? 15.188 -14.383 -15.477 1 98.81 87 LEU A C 1
ATOM 712 O O . LEU A 1 87 ? 15.727 -15.219 -14.75 1 98.81 87 LEU A O 1
ATOM 716 N N . ILE A 1 88 ? 14.641 -14.703 -16.609 1 98.75 88 ILE A N 1
ATOM 717 C CA . ILE A 1 88 ? 14.633 -16.078 -17.109 1 98.75 88 ILE A CA 1
ATOM 718 C C . ILE A 1 88 ? 16.062 -16.547 -17.328 1 98.75 88 ILE A C 1
ATOM 720 O O . ILE A 1 88 ? 16.438 -17.641 -16.891 1 98.75 88 ILE A O 1
ATOM 724 N N . ASN A 1 89 ? 16.844 -15.734 -17.938 1 98.62 89 ASN A N 1
ATOM 725 C CA . ASN A 1 89 ? 18.188 -16.125 -18.312 1 98.62 89 ASN A CA 1
ATOM 726 C C . ASN A 1 89 ? 19.078 -16.375 -17.094 1 98.62 89 ASN A C 1
ATOM 728 O O . ASN A 1 89 ? 19.859 -17.328 -17.094 1 98.62 89 ASN A O 1
ATOM 732 N N . ILE A 1 90 ? 18.938 -15.609 -16.062 1 98.31 90 ILE A N 1
ATOM 733 C CA . ILE A 1 90 ? 19.828 -15.781 -14.914 1 98.31 90 ILE A CA 1
ATOM 734 C C . ILE A 1 90 ? 19.328 -16.938 -14.047 1 98.31 90 ILE A C 1
ATOM 736 O O . ILE A 1 90 ? 20.078 -17.469 -13.234 1 98.31 90 ILE A O 1
ATOM 740 N N . ALA A 1 91 ? 18.094 -17.297 -14.242 1 98.19 91 ALA A N 1
ATOM 741 C CA . ALA A 1 91 ? 17.531 -18.391 -13.453 1 98.19 91 ALA A CA 1
ATOM 742 C C . ALA A 1 91 ? 17.812 -19.734 -14.102 1 98.19 91 ALA A C 1
ATOM 744 O O . ALA A 1 91 ? 17.984 -20.75 -13.406 1 98.19 91 ALA A O 1
ATOM 745 N N . LYS A 1 92 ? 17.891 -19.875 -15.367 1 97.12 92 LYS A N 1
ATOM 746 C CA . LYS A 1 92 ? 17.891 -21.109 -16.172 1 97.12 92 LYS A CA 1
ATOM 747 C C . LYS A 1 92 ? 18.969 -22.078 -15.68 1 97.12 92 LYS A C 1
ATOM 749 O O . LYS A 1 92 ? 18.688 -23.266 -15.484 1 97.12 92 LYS A O 1
ATOM 754 N N . PRO A 1 93 ? 20.156 -21.594 -15.375 1 97 93 PRO A N 1
ATOM 755 C CA . PRO A 1 93 ? 21.219 -22.547 -15.023 1 97 93 PRO A CA 1
ATOM 756 C C . PRO A 1 93 ? 20.969 -23.25 -13.695 1 97 93 PRO A C 1
ATOM 758 O O . PRO A 1 93 ? 21.578 -24.281 -13.414 1 97 93 PRO A O 1
ATOM 761 N N . SER A 1 94 ? 20.094 -22.734 -12.891 1 96.25 94 SER A N 1
ATOM 762 C CA . SER A 1 94 ? 19.953 -23.266 -11.539 1 96.25 94 SER A CA 1
ATOM 763 C C . SER A 1 94 ? 18.531 -23.781 -11.312 1 96.25 94 SER A C 1
ATOM 765 O O . SER A 1 94 ? 18.094 -23.922 -10.164 1 96.25 94 SER A O 1
ATOM 767 N N . MET A 1 95 ? 17.828 -24.016 -12.383 1 95.94 95 MET A N 1
ATOM 768 C CA . MET A 1 95 ? 16.469 -24.5 -12.258 1 95.94 95 MET A CA 1
ATOM 769 C C . MET A 1 95 ? 16.438 -25.953 -11.766 1 95.94 95 MET A C 1
ATOM 771 O O . MET A 1 95 ? 17.25 -26.766 -12.203 1 95.94 95 MET A O 1
ATOM 775 N N . HIS A 1 96 ? 15.547 -26.25 -10.82 1 92.75 96 HIS A N 1
ATOM 776 C CA . HIS A 1 96 ? 15.312 -27.594 -10.312 1 92.75 96 HIS A CA 1
ATOM 777 C C . HIS A 1 96 ? 13.836 -27.812 -10.016 1 92.75 96 HIS A C 1
ATOM 779 O O . HIS A 1 96 ? 13.055 -26.859 -9.961 1 92.75 96 HIS A O 1
ATOM 785 N N . LYS A 1 97 ? 13.484 -29.078 -9.852 1 88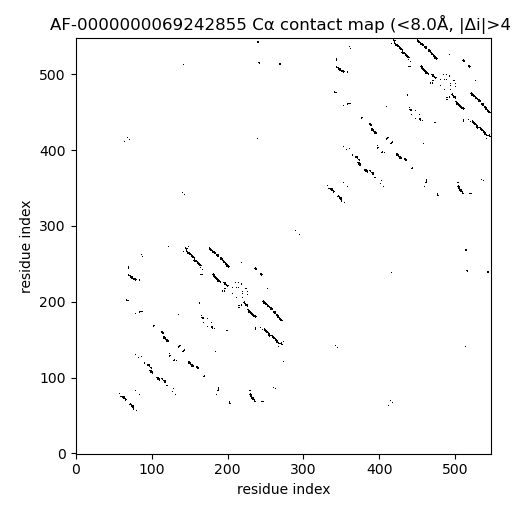.19 97 LYS A N 1
ATOM 786 C CA . LYS A 1 97 ? 12.094 -29.359 -9.539 1 88.19 97 LYS A CA 1
ATOM 787 C C . LYS A 1 97 ? 11.648 -28.625 -8.273 1 88.19 97 LYS A C 1
ATOM 789 O O . LYS A 1 97 ? 12.383 -28.594 -7.281 1 88.19 97 LYS A O 1
ATOM 794 N N . SER A 1 98 ? 10.445 -28.078 -8.273 1 84.19 98 SER A N 1
ATOM 795 C CA . SER A 1 98 ? 9.961 -27.281 -7.156 1 84.19 98 SER A CA 1
ATOM 796 C C . SER A 1 98 ? 9.586 -28.156 -5.969 1 84.19 98 SER A C 1
ATOM 798 O O . SER A 1 98 ? 9.258 -29.328 -6.141 1 84.19 98 SER A O 1
ATOM 800 N N . VAL A 1 99 ? 9.625 -27.5 -4.777 1 79.31 99 VAL A N 1
ATOM 801 C CA . VAL A 1 99 ? 9.258 -28.156 -3.531 1 79.31 99 VAL A CA 1
ATOM 802 C C . VAL A 1 99 ? 8.195 -27.328 -2.807 1 79.31 99 VAL A C 1
ATOM 804 O O . VAL A 1 99 ? 8.008 -26.141 -3.094 1 79.31 99 VAL A O 1
ATOM 807 N N . VAL A 1 100 ? 7.359 -28.016 -1.979 1 79.56 100 VAL A N 1
ATOM 808 C CA . VAL A 1 100 ? 6.379 -27.359 -1.129 1 79.56 100 VAL A CA 1
ATOM 809 C C . VAL A 1 100 ? 6.785 -27.5 0.337 1 79.56 100 VAL A C 1
ATOM 811 O O . VAL A 1 100 ? 7.527 -28.406 0.697 1 79.56 100 VAL A O 1
ATOM 814 N N . VAL A 1 101 ? 6.359 -26.422 1.167 1 76.06 101 VAL A N 1
ATOM 815 C CA . VAL A 1 101 ? 6.609 -26.5 2.602 1 76.06 101 VAL A CA 1
ATOM 816 C C . VAL A 1 101 ? 5.566 -27.406 3.26 1 76.06 101 VAL A C 1
ATOM 818 O O . VAL A 1 101 ? 4.359 -27.188 3.105 1 76.06 101 VAL A O 1
ATOM 821 N N . ASP A 1 102 ? 6.062 -28.375 4.023 1 71 102 ASP A N 1
ATOM 822 C CA . ASP A 1 102 ? 5.172 -29.234 4.785 1 71 102 ASP A CA 1
ATOM 823 C C . ASP A 1 102 ? 4.578 -28.5 5.984 1 71 102 ASP A C 1
ATOM 825 O O . ASP A 1 102 ? 5.316 -27.984 6.828 1 71 102 ASP A O 1
ATOM 829 N N . ALA A 1 103 ? 3.342 -28.484 6.043 1 70 103 ALA A N 1
ATOM 830 C CA . ALA A 1 103 ? 2.67 -27.703 7.082 1 70 103 ALA A CA 1
ATOM 831 C C . ALA A 1 103 ? 2.992 -28.25 8.469 1 70 103 ALA A C 1
ATOM 833 O O . ALA A 1 103 ? 3.008 -27.5 9.453 1 70 103 ALA A O 1
ATOM 834 N N . LYS A 1 104 ? 3.178 -29.547 8.555 1 70.06 104 LYS A N 1
ATOM 835 C CA . LYS A 1 104 ? 3.414 -30.203 9.836 1 70.06 104 LYS A CA 1
ATOM 836 C C . LYS A 1 104 ? 4.852 -30 10.305 1 70.06 104 LYS A C 1
ATOM 838 O O . LYS A 1 104 ? 5.094 -29.688 11.469 1 70.06 104 LYS A O 1
ATOM 843 N N . THR A 1 105 ? 5.777 -30.094 9.391 1 69.94 105 THR A N 1
ATOM 844 C CA . THR A 1 105 ? 7.184 -30.094 9.781 1 69.94 105 THR A CA 1
ATOM 845 C C . THR A 1 105 ? 7.828 -28.734 9.469 1 69.94 105 THR A C 1
ATOM 847 O O . THR A 1 105 ? 8.875 -28.406 10.023 1 69.94 105 THR A O 1
ATOM 850 N N . GLY A 1 106 ? 7.254 -28.062 8.484 1 73.19 106 GLY A N 1
ATOM 851 C CA . GLY A 1 106 ? 7.828 -26.812 8.008 1 73.19 106 GLY A CA 1
ATOM 852 C C . GLY A 1 106 ? 8.93 -27.016 6.984 1 73.19 106 GLY A C 1
ATOM 853 O O . GLY A 1 106 ? 9.492 -26.047 6.473 1 73.19 106 GLY A O 1
ATOM 854 N N . LYS A 1 107 ? 9.188 -28.25 6.664 1 74.56 107 LYS A N 1
ATOM 855 C CA . LYS A 1 107 ? 10.289 -28.547 5.754 1 74.56 107 LYS A CA 1
ATOM 856 C C . LYS A 1 107 ? 9.812 -28.578 4.305 1 74.56 107 LYS A C 1
ATOM 858 O O . LYS A 1 107 ? 8.633 -28.828 4.035 1 74.56 107 LYS A O 1
ATOM 863 N N . SER A 1 108 ? 10.781 -28.359 3.361 1 76.5 108 SER A N 1
ATOM 864 C CA . SER A 1 108 ? 10.492 -28.391 1.931 1 76.5 108 SER A CA 1
ATOM 865 C C . SER A 1 108 ? 10.492 -29.828 1.399 1 76.5 108 SER A C 1
ATOM 867 O O . SER A 1 108 ? 11.43 -30.578 1.646 1 76.5 108 SER A O 1
ATOM 869 N N . VAL A 1 109 ? 9.32 -30.266 0.691 1 75.88 109 VAL A N 1
ATOM 870 C CA . VAL A 1 109 ? 9.211 -31.594 0.108 1 75.88 109 VAL A CA 1
ATOM 871 C C . VAL A 1 109 ? 8.703 -31.484 -1.328 1 75.88 109 VAL A C 1
ATOM 873 O O . VAL A 1 109 ? 7.906 -30.594 -1.649 1 75.88 109 VAL A O 1
ATOM 876 N N . VAL A 1 110 ? 9.219 -32.406 -2.16 1 76.62 110 VAL A N 1
ATOM 877 C CA . VAL A 1 110 ? 8.68 -32.531 -3.508 1 76.62 110 VAL A CA 1
ATOM 878 C C . VAL A 1 110 ? 7.27 -33.125 -3.445 1 76.62 110 VAL A C 1
ATOM 880 O O . VAL A 1 110 ? 7.02 -34.062 -2.686 1 76.62 110 VAL A O 1
ATOM 883 N N . SER A 1 111 ? 6.246 -32.562 -4.199 1 76.06 111 SER A N 1
ATOM 884 C CA . SER A 1 111 ? 4.863 -33 -4.098 1 76.06 111 SER A CA 1
ATOM 885 C C . SER A 1 111 ? 4.137 -32.875 -5.43 1 76.06 111 SER A C 1
ATOM 887 O O . SER A 1 111 ? 4.605 -32.188 -6.332 1 76.06 111 SER A O 1
ATOM 889 N N . SER A 1 112 ? 3.066 -33.688 -5.609 1 80.19 112 SER A N 1
ATOM 890 C CA . SER A 1 112 ? 2.191 -33.562 -6.773 1 80.19 112 SER A CA 1
ATOM 891 C C . SER A 1 112 ? 1.345 -32.312 -6.711 1 80.19 112 SER A C 1
ATOM 893 O O . SER A 1 112 ? 0.652 -31.969 -7.672 1 80.19 112 SER A O 1
ATOM 895 N N . ILE A 1 113 ? 1.564 -31.547 -5.695 1 82.44 113 ILE A N 1
ATOM 896 C CA . ILE A 1 113 ? 0.795 -30.328 -5.465 1 82.44 113 ILE A CA 1
ATOM 897 C C . ILE A 1 113 ? 1.422 -29.172 -6.234 1 82.44 113 ILE A C 1
ATOM 899 O O . ILE A 1 113 ? 0.717 -28.266 -6.684 1 82.44 113 ILE A O 1
ATOM 903 N N . ARG A 1 114 ? 2.646 -29.203 -6.324 1 84.19 114 ARG A N 1
ATOM 904 C CA . ARG A 1 114 ? 3.434 -28.234 -7.078 1 84.19 114 ARG A CA 1
ATOM 905 C C . ARG A 1 114 ? 4.371 -28.938 -8.055 1 84.19 114 ARG A C 1
ATOM 907 O O . ARG A 1 114 ? 5.348 -29.578 -7.648 1 84.19 114 ARG A O 1
ATOM 914 N N . THR A 1 115 ? 4.18 -28.781 -9.359 1 85.81 115 THR A N 1
ATOM 915 C CA . THR A 1 115 ? 4.863 -29.625 -10.328 1 85.81 115 THR A CA 1
ATOM 916 C C . THR A 1 115 ? 5.801 -28.797 -11.203 1 85.81 115 THR A C 1
ATOM 918 O O . THR A 1 115 ? 6.406 -29.328 -12.141 1 85.81 115 THR A O 1
ATOM 921 N N . SER A 1 116 ? 5.941 -27.578 -10.898 1 91.69 116 SER A N 1
ATOM 922 C CA . SER A 1 116 ? 6.809 -26.672 -11.641 1 91.69 116 SER A CA 1
ATOM 923 C C . SER A 1 116 ? 8.273 -26.891 -11.281 1 91.69 116 SER A C 1
ATOM 925 O O . SER A 1 116 ? 8.594 -27.766 -10.461 1 91.69 116 SER A O 1
ATOM 927 N N . SER A 1 117 ? 9.133 -26.344 -12.047 1 94.69 117 SER A N 1
ATOM 928 C CA . SER A 1 117 ? 10.531 -26.141 -11.664 1 94.69 117 SER A CA 1
ATOM 929 C C . SER A 1 117 ? 10.797 -24.688 -11.273 1 94.69 117 SER A C 1
ATOM 931 O O . SER A 1 117 ? 10.086 -23.781 -11.703 1 94.69 117 SER A O 1
ATOM 933 N N . GLY A 1 118 ? 11.758 -24.516 -10.383 1 96.06 118 GLY A N 1
ATOM 934 C CA . GLY A 1 118 ? 12.039 -23.156 -9.953 1 96.06 118 GLY A CA 1
ATOM 935 C C . GLY A 1 118 ? 13.406 -23 -9.32 1 96.06 118 GLY A C 1
ATOM 936 O O . GLY A 1 118 ? 14.133 -23.984 -9.148 1 96.06 118 GLY A O 1
ATOM 937 N N . THR A 1 119 ? 13.828 -21.812 -9.156 1 97.44 119 THR A N 1
ATOM 938 C CA . THR A 1 119 ? 15.039 -21.438 -8.43 1 97.44 119 THR A CA 1
ATOM 939 C C . THR A 1 119 ? 14.859 -20.078 -7.738 1 97.44 119 THR A C 1
ATOM 941 O O . THR A 1 119 ? 13.984 -19.297 -8.117 1 97.44 119 THR A O 1
ATOM 944 N N . PHE A 1 120 ? 15.672 -19.859 -6.703 1 97.19 120 PHE A N 1
ATOM 945 C CA . PHE A 1 120 ? 15.68 -18.578 -6 1 97.19 120 PHE A CA 1
ATOM 946 C C . PHE A 1 120 ? 16.828 -17.703 -6.473 1 97.19 120 PHE A C 1
ATOM 948 O O . PHE A 1 120 ? 17.938 -18.203 -6.715 1 97.19 120 PHE A O 1
ATOM 955 N N . LEU A 1 121 ? 16.547 -16.469 -6.641 1 98.06 121 LEU A N 1
ATOM 956 C CA . LEU A 1 121 ? 17.578 -15.453 -6.816 1 98.06 121 LEU A CA 1
ATOM 957 C C . LEU A 1 121 ? 17.781 -14.672 -5.523 1 98.06 121 LEU A C 1
ATOM 959 O O . LEU A 1 121 ? 16.828 -14.297 -4.848 1 98.06 121 LEU A O 1
ATOM 963 N N . GLN A 1 122 ? 19.031 -14.453 -5.195 1 97.56 122 GLN A N 1
ATOM 964 C CA . GLN A 1 122 ? 19.328 -13.672 -4 1 97.56 122 GLN A CA 1
ATOM 965 C C . GLN A 1 122 ? 18.797 -12.25 -4.125 1 97.56 122 GLN A C 1
ATOM 967 O O . GLN A 1 122 ? 18.828 -11.664 -5.211 1 97.56 122 GLN A O 1
ATOM 972 N N . ARG A 1 123 ? 18.359 -11.727 -2.984 1 98 123 ARG A N 1
ATOM 973 C CA . ARG A 1 123 ? 18 -10.32 -2.98 1 98 123 ARG A CA 1
ATOM 974 C C . ARG A 1 123 ? 19.156 -9.453 -3.473 1 98 123 ARG A C 1
ATOM 976 O O . ARG A 1 123 ? 20.297 -9.617 -3.033 1 98 123 ARG A O 1
ATOM 983 N N . GLY A 1 124 ? 18.875 -8.68 -4.441 1 98.12 124 GLY A N 1
ATOM 984 C CA . GLY A 1 124 ? 19.875 -7.777 -4.992 1 98.12 124 GLY A CA 1
ATOM 985 C C . GLY A 1 124 ? 20.922 -8.484 -5.84 1 98.12 124 GLY A C 1
ATOM 986 O O . GLY A 1 124 ? 22.047 -8.016 -5.949 1 98.12 124 GLY A O 1
ATOM 987 N N . ALA A 1 125 ? 20.609 -9.539 -6.43 1 97.88 125 ALA A N 1
ATOM 988 C CA . ALA A 1 125 ? 21.547 -10.398 -7.141 1 97.88 125 ALA A CA 1
ATOM 989 C C . ALA A 1 125 ? 22.297 -9.617 -8.211 1 97.88 125 ALA A C 1
ATOM 991 O O . ALA A 1 125 ? 23.484 -9.875 -8.469 1 97.88 125 ALA A O 1
ATOM 992 N N . ASP A 1 126 ? 21.703 -8.703 -8.898 1 98.19 126 ASP A N 1
ATOM 993 C CA . ASP A 1 126 ? 22.328 -7.816 -9.875 1 98.19 126 ASP A CA 1
ATOM 994 C C . ASP A 1 126 ? 21.531 -6.516 -10.023 1 98.19 126 ASP A C 1
ATOM 996 O O . ASP A 1 126 ? 20.594 -6.27 -9.273 1 98.19 126 ASP A O 1
ATOM 1000 N N . LYS A 1 127 ? 21.969 -5.742 -10.922 1 98.56 127 LYS A N 1
ATOM 1001 C CA . LYS A 1 127 ? 21.391 -4.41 -11.062 1 98.56 127 LYS A CA 1
ATOM 1002 C C . LYS A 1 127 ? 19.922 -4.488 -11.461 1 98.56 127 LYS A C 1
ATOM 1004 O O . LYS A 1 127 ? 19.078 -3.74 -10.945 1 98.56 127 LYS A O 1
ATOM 1009 N N . THR A 1 128 ? 19.547 -5.309 -12.398 1 98.69 128 THR A N 1
ATOM 1010 C CA . THR A 1 128 ? 18.172 -5.469 -12.844 1 98.69 128 THR A CA 1
ATOM 1011 C C . THR A 1 128 ? 17.281 -5.934 -11.695 1 98.69 128 THR A C 1
ATOM 1013 O O . THR A 1 128 ? 16.188 -5.391 -11.484 1 98.69 128 THR A O 1
ATOM 1016 N N . VAL A 1 129 ? 17.734 -6.895 -10.914 1 98.81 129 VAL A N 1
ATOM 1017 C CA . VAL A 1 129 ? 17 -7.414 -9.773 1 98.81 129 VAL A CA 1
ATOM 1018 C C . VAL A 1 129 ? 16.812 -6.309 -8.734 1 98.81 129 VAL A C 1
ATOM 1020 O O . VAL A 1 129 ? 15.711 -6.133 -8.203 1 98.81 129 VAL A O 1
ATOM 1023 N N . ARG A 1 130 ? 17.828 -5.547 -8.477 1 98.75 130 ARG A N 1
ATOM 1024 C CA . ARG A 1 130 ? 17.734 -4.445 -7.531 1 98.75 130 ARG A CA 1
ATOM 1025 C C . ARG A 1 130 ? 16.688 -3.424 -7.98 1 98.75 130 ARG A C 1
ATOM 1027 O O . ARG A 1 130 ? 15.922 -2.916 -7.164 1 98.75 130 ARG A O 1
ATOM 1034 N N . ASN A 1 131 ? 16.703 -3.158 -9.234 1 98.56 131 ASN A N 1
ATOM 1035 C CA . ASN A 1 131 ? 15.75 -2.193 -9.773 1 98.56 131 ASN A CA 1
ATOM 1036 C C . ASN A 1 131 ? 14.312 -2.691 -9.633 1 98.56 131 ASN A C 1
ATOM 1038 O O . ASN A 1 131 ? 13.414 -1.923 -9.281 1 98.56 131 ASN A O 1
ATOM 1042 N N . ILE A 1 132 ? 14.109 -3.896 -9.914 1 98.81 132 ILE A N 1
ATOM 1043 C CA . ILE A 1 132 ? 12.781 -4.492 -9.805 1 98.81 132 ILE A CA 1
ATOM 1044 C C . ILE A 1 132 ? 12.336 -4.496 -8.344 1 98.81 132 ILE A C 1
ATOM 1046 O O . ILE A 1 132 ? 11.195 -4.145 -8.039 1 98.81 132 ILE A O 1
ATOM 1050 N N . GLU A 1 133 ? 13.242 -4.863 -7.453 1 98.81 133 GLU A N 1
ATOM 1051 C CA . GLU A 1 133 ? 12.922 -4.895 -6.031 1 98.81 133 GLU A CA 1
ATOM 1052 C C . GLU A 1 133 ? 12.594 -3.496 -5.512 1 98.81 133 GLU A C 1
ATOM 1054 O O . GLU A 1 133 ? 11.695 -3.332 -4.684 1 98.81 133 GLU A O 1
ATOM 1059 N N . LYS A 1 134 ? 13.297 -2.537 -5.977 1 98.44 134 LYS A N 1
ATOM 1060 C CA . LYS A 1 134 ? 13 -1.158 -5.605 1 98.44 134 LYS A CA 1
ATOM 1061 C C . LYS A 1 134 ? 11.617 -0.746 -6.109 1 98.44 134 LYS A C 1
ATOM 1063 O O . LYS A 1 134 ? 10.867 -0.074 -5.398 1 98.44 134 LYS A O 1
ATOM 1068 N N . ARG A 1 135 ? 11.297 -1.099 -7.336 1 98.31 135 ARG A N 1
ATOM 1069 C CA . ARG A 1 135 ? 9.984 -0.786 -7.898 1 98.31 135 ARG A CA 1
ATOM 1070 C C . ARG A 1 135 ? 8.875 -1.452 -7.098 1 98.31 135 ARG A C 1
ATOM 1072 O O . ARG A 1 135 ? 7.816 -0.854 -6.875 1 98.31 135 ARG A O 1
ATOM 1079 N N . ILE A 1 136 ? 9.125 -2.686 -6.656 1 98.75 136 ILE A N 1
ATOM 1080 C CA . ILE A 1 136 ? 8.156 -3.393 -5.82 1 98.75 136 ILE A CA 1
ATOM 1081 C C . ILE A 1 136 ? 7.961 -2.637 -4.508 1 98.75 136 ILE A C 1
ATOM 1083 O O . ILE A 1 136 ? 6.828 -2.42 -4.07 1 98.75 136 ILE A O 1
ATOM 1087 N N . ALA A 1 137 ? 9.047 -2.234 -3.908 1 98.56 137 ALA A N 1
ATOM 1088 C CA . ALA A 1 137 ? 8.977 -1.518 -2.637 1 98.56 137 ALA A CA 1
ATOM 1089 C C . ALA A 1 137 ? 8.203 -0.214 -2.781 1 98.56 137 ALA A C 1
ATOM 1091 O O . ALA A 1 137 ? 7.32 0.083 -1.972 1 98.56 137 ALA A O 1
ATOM 1092 N N . ASP A 1 138 ? 8.492 0.511 -3.83 1 96.19 138 ASP A N 1
ATOM 1093 C CA . ASP A 1 138 ? 7.836 1.793 -4.07 1 96.19 138 ASP A CA 1
ATOM 1094 C C . ASP A 1 138 ? 6.34 1.605 -4.312 1 96.19 138 ASP A C 1
ATOM 1096 O O . ASP A 1 138 ? 5.527 2.424 -3.879 1 96.19 138 ASP A O 1
ATOM 1100 N N . PHE A 1 139 ? 6.016 0.57 -4.977 1 97.5 139 PHE A N 1
ATOM 1101 C CA . PHE A 1 139 ? 4.637 0.311 -5.367 1 97.5 139 PHE A CA 1
ATOM 1102 C C . PHE A 1 139 ? 3.824 -0.197 -4.18 1 97.5 139 PHE A C 1
ATOM 1104 O O . PHE A 1 139 ? 2.664 0.179 -4.012 1 97.5 139 PHE A O 1
ATOM 1111 N N . THR A 1 140 ? 4.406 -1.009 -3.346 1 98.19 140 THR A N 1
ATOM 1112 C CA . THR A 1 140 ? 3.668 -1.722 -2.311 1 98.19 140 THR A CA 1
ATOM 1113 C C . THR A 1 140 ? 3.805 -1.014 -0.965 1 98.19 140 THR A C 1
ATOM 1115 O O . THR A 1 140 ? 3.105 -1.351 -0.007 1 98.19 140 THR A O 1
ATOM 1118 N N . PHE A 1 141 ? 4.762 -0.104 -0.897 1 97.38 141 PHE A N 1
ATOM 1119 C CA . PHE A 1 141 ? 5.094 0.644 0.31 1 97.38 141 PHE A CA 1
ATOM 1120 C C . PHE A 1 141 ? 5.703 -0.273 1.364 1 97.38 141 PHE A C 1
ATOM 1122 O O . PHE A 1 141 ? 5.586 -0.011 2.564 1 97.38 141 PHE A O 1
ATOM 1129 N N . ILE A 1 142 ? 6.277 -1.384 0.959 1 98.06 142 ILE A N 1
ATOM 1130 C CA . ILE A 1 142 ? 7 -2.309 1.825 1 98.06 142 ILE A CA 1
ATOM 1131 C C . ILE A 1 142 ? 8.492 -2.256 1.504 1 98.06 142 ILE A C 1
ATOM 1133 O O . ILE A 1 142 ? 8.891 -2.463 0.357 1 98.06 142 ILE A O 1
ATOM 1137 N N . PRO A 1 143 ? 9.297 -1.996 2.5 1 98.12 143 PRO A N 1
ATOM 1138 C CA . PRO A 1 143 ? 10.727 -1.834 2.232 1 98.12 143 PRO A CA 1
ATOM 1139 C C . PRO A 1 143 ? 11.352 -3.068 1.581 1 98.12 143 PRO A C 1
ATOM 1141 O O . PRO A 1 143 ? 10.922 -4.191 1.847 1 98.12 143 PRO A O 1
ATOM 1144 N N . VAL A 1 144 ? 12.391 -2.879 0.823 1 98.62 144 VAL A N 1
ATOM 1145 C CA . VAL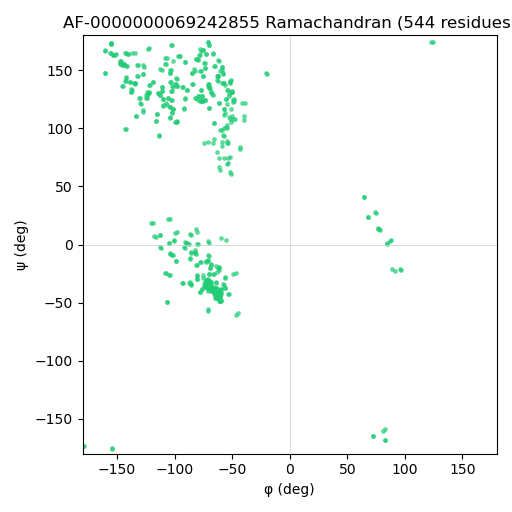 A 1 144 ? 13.102 -3.934 0.106 1 98.62 144 VAL A CA 1
ATOM 1146 C C . VAL A 1 144 ? 13.586 -4.996 1.092 1 98.62 144 VAL A C 1
ATOM 1148 O O . VAL A 1 144 ? 13.539 -6.191 0.796 1 98.62 144 VAL A O 1
ATOM 1151 N N . GLU A 1 145 ? 13.961 -4.566 2.295 1 98.38 145 GLU A N 1
ATOM 1152 C CA . GLU A 1 145 ? 14.586 -5.441 3.285 1 98.38 145 GLU A CA 1
ATOM 1153 C C . GLU A 1 145 ? 13.578 -6.441 3.848 1 98.38 145 GLU A C 1
ATOM 1155 O O . GLU A 1 145 ? 13.969 -7.414 4.5 1 98.38 145 GLU A O 1
ATOM 1160 N N . HIS A 1 146 ? 12.352 -6.203 3.594 1 98.5 146 HIS A N 1
ATOM 1161 C CA . HIS A 1 146 ? 11.32 -7.125 4.051 1 98.5 146 HIS A CA 1
ATOM 1162 C C . HIS A 1 146 ? 11.094 -8.242 3.039 1 98.5 146 HIS A C 1
ATOM 1164 O O . HIS A 1 146 ? 10.391 -9.219 3.33 1 98.5 146 HIS A O 1
ATOM 1170 N N . GLY A 1 147 ? 11.641 -8.078 1.872 1 98.62 147 GLY A N 1
ATOM 1171 C CA . GLY A 1 147 ? 11.398 -9.031 0.799 1 98.62 147 GLY A CA 1
ATOM 1172 C C . GLY A 1 147 ? 12.312 -10.242 0.856 1 98.62 147 GLY A C 1
ATOM 1173 O O . GLY A 1 147 ? 13.516 -10.109 1.104 1 98.62 147 GLY A O 1
ATOM 1174 N N . GLU A 1 148 ? 11.75 -11.422 0.605 1 98.31 148 GLU A N 1
ATOM 1175 C CA . GLU A 1 148 ? 12.562 -12.602 0.316 1 98.31 148 GLU A CA 1
ATOM 1176 C C . GLU A 1 148 ? 13.234 -12.484 -1.051 1 98.31 148 GLU A C 1
ATOM 1178 O O . GLU A 1 148 ? 13.039 -11.5 -1.764 1 98.31 148 GLU A O 1
ATOM 1183 N N . GLY A 1 149 ? 14.125 -13.422 -1.352 1 98.12 149 GLY A N 1
ATOM 1184 C CA . GLY A 1 149 ? 14.625 -13.469 -2.715 1 98.12 149 GLY A CA 1
ATOM 1185 C C . GLY A 1 149 ? 13.547 -13.742 -3.744 1 98.12 149 GLY A C 1
ATOM 1186 O O . GLY A 1 149 ? 12.469 -14.234 -3.404 1 98.12 149 GLY A O 1
ATOM 1187 N N . LEU A 1 150 ? 13.859 -13.359 -4.945 1 98.62 150 LEU A N 1
ATOM 1188 C CA . LEU A 1 150 ? 12.93 -13.688 -6.023 1 98.62 150 LEU A CA 1
ATOM 1189 C C . LEU A 1 150 ? 12.945 -15.188 -6.312 1 98.62 150 LEU A C 1
ATOM 1191 O O . LEU A 1 150 ? 14.008 -15.812 -6.32 1 98.62 150 LEU A O 1
ATOM 1195 N N . GLN A 1 151 ? 11.773 -15.727 -6.512 1 98.25 151 GLN A N 1
ATOM 1196 C CA . GLN A 1 151 ? 11.695 -17.094 -7 1 98.25 151 GLN A CA 1
ATOM 1197 C C . GLN A 1 151 ? 11.188 -17.141 -8.438 1 98.25 151 GLN A C 1
ATOM 1199 O O . GLN A 1 151 ? 10.07 -16.703 -8.719 1 98.25 151 GLN A O 1
ATOM 1204 N N . VAL A 1 152 ? 11.977 -17.672 -9.32 1 98.62 152 VAL A N 1
ATOM 1205 C CA . VAL A 1 152 ? 11.57 -17.859 -10.711 1 98.62 152 VAL A CA 1
ATOM 1206 C C . VAL A 1 152 ? 11 -19.266 -10.891 1 98.62 152 VAL A C 1
ATOM 1208 O O . VAL A 1 152 ? 11.57 -20.25 -10.398 1 98.62 152 VAL A O 1
ATOM 1211 N N . LEU A 1 153 ? 9.867 -19.344 -11.609 1 98.31 153 LEU A N 1
ATOM 1212 C CA . LEU A 1 153 ? 9.164 -20.609 -11.812 1 98.31 153 LEU A CA 1
ATOM 1213 C C . LEU A 1 153 ? 8.914 -20.859 -13.297 1 98.31 153 LEU A C 1
ATOM 1215 O O . LEU A 1 153 ? 8.695 -19.906 -14.055 1 98.31 153 LEU A O 1
ATOM 1219 N N . HIS A 1 154 ? 8.945 -22.094 -13.656 1 98.25 154 HIS A N 1
ATOM 1220 C CA . HIS A 1 154 ? 8.641 -22.547 -15.008 1 98.25 154 HIS A CA 1
ATOM 1221 C C . HIS A 1 154 ? 7.645 -23.688 -15 1 98.25 154 HIS A C 1
ATOM 1223 O O . HIS A 1 154 ? 7.852 -24.688 -14.312 1 98.25 154 HIS A O 1
ATOM 1229 N N . TYR A 1 155 ? 6.562 -23.547 -15.734 1 97.69 155 TYR A N 1
ATOM 1230 C CA . TYR A 1 155 ? 5.527 -24.562 -15.891 1 97.69 155 TYR A CA 1
ATOM 1231 C C . TYR A 1 155 ? 5.461 -25.078 -17.328 1 97.69 155 TYR A C 1
ATOM 1233 O O . TYR A 1 155 ? 5.371 -24.281 -18.266 1 97.69 155 TYR A O 1
ATOM 1241 N N . GLU A 1 156 ? 5.469 -26.281 -17.453 1 96.25 156 GLU A N 1
ATOM 1242 C CA . GLU A 1 156 ? 5.238 -26.938 -18.734 1 96.25 156 GLU A CA 1
ATOM 1243 C C . GLU A 1 156 ? 3.826 -27.5 -18.828 1 96.25 156 GLU A C 1
ATOM 1245 O O . GLU A 1 156 ? 3.074 -27.469 -17.844 1 96.25 156 GLU A O 1
ATOM 1250 N N . VAL A 1 157 ? 3.506 -27.953 -20.047 1 96.06 157 VAL A N 1
ATOM 1251 C CA . VAL A 1 157 ? 2.158 -28.469 -20.281 1 96.06 157 VAL A CA 1
ATOM 1252 C C . VAL A 1 157 ? 1.798 -29.5 -19.234 1 96.06 157 VAL A C 1
ATOM 1254 O O . VAL A 1 157 ? 2.594 -30.391 -18.922 1 96.06 157 VAL A O 1
ATOM 1257 N N . GLY A 1 158 ? 0.621 -29.328 -18.672 1 94.81 158 GLY A N 1
ATOM 1258 C CA . GLY A 1 158 ? 0.112 -30.25 -17.672 1 94.81 158 GLY A CA 1
ATOM 1259 C C . GLY A 1 158 ? 0.476 -29.844 -16.266 1 94.81 158 GLY A C 1
ATOM 1260 O O . GLY A 1 158 ? -0.179 -30.266 -15.305 1 94.81 158 GLY A O 1
ATOM 1261 N N . GLN A 1 159 ? 1.513 -29.062 -16.078 1 95.12 159 GLN A N 1
ATOM 1262 C CA . GLN A 1 159 ? 1.988 -28.688 -14.742 1 95.12 159 GLN A CA 1
ATOM 1263 C C . GLN A 1 159 ? 1.108 -27.609 -14.133 1 95.12 159 GLN A C 1
ATOM 1265 O O . GLN A 1 159 ? 0.468 -26.828 -14.852 1 95.12 159 GLN A O 1
ATOM 1270 N N . LYS A 1 160 ? 1.013 -27.625 -12.844 1 94.94 160 LYS A N 1
ATOM 1271 C CA . LYS A 1 160 ? 0.11 -26.781 -12.078 1 94.94 160 LYS A CA 1
ATOM 1272 C C . LYS A 1 160 ? 0.624 -26.578 -10.656 1 94.94 160 LYS A C 1
ATOM 1274 O O . LYS A 1 160 ? 1.642 -27.156 -10.266 1 94.94 160 LYS A O 1
ATOM 1279 N N . TYR A 1 161 ? 0.017 -25.75 -9.93 1 95.06 161 TYR A N 1
ATOM 1280 C CA . TYR A 1 161 ? 0.168 -25.609 -8.484 1 95.06 161 TYR A CA 1
ATOM 1281 C C . TYR A 1 161 ? -1.189 -25.516 -7.801 1 95.06 161 TYR A C 1
ATOM 1283 O O . TYR A 1 161 ? -1.888 -24.516 -7.934 1 95.06 161 TYR A O 1
ATOM 1291 N N . VAL A 1 162 ? -1.548 -26.484 -7.082 1 95.12 162 VAL A N 1
ATOM 1292 C CA . VAL A 1 162 ? -2.846 -26.531 -6.414 1 95.12 162 VAL A CA 1
ATOM 1293 C C . VAL A 1 162 ? -2.986 -25.328 -5.469 1 95.12 162 VAL A C 1
ATOM 1295 O O . VAL A 1 162 ? -2 -24.875 -4.887 1 95.12 162 VAL A O 1
ATOM 1298 N N . PRO A 1 163 ? -4.219 -24.891 -5.293 1 96.38 163 PRO A N 1
ATOM 1299 C CA . PRO A 1 163 ? -4.418 -23.719 -4.445 1 96.38 163 PRO A CA 1
ATOM 1300 C C . PRO A 1 163 ? -3.754 -23.859 -3.076 1 96.38 163 PRO A C 1
ATOM 1302 O O . PRO A 1 163 ? -3.842 -24.906 -2.447 1 96.38 163 PRO A O 1
ATOM 1305 N N . HIS A 1 164 ? -3.164 -22.781 -2.625 1 96.5 164 HIS A N 1
ATOM 1306 C CA . HIS A 1 164 ? -2.391 -22.734 -1.39 1 96.5 164 HIS A CA 1
ATOM 1307 C C . HIS A 1 164 ? -2.338 -21.312 -0.832 1 96.5 164 HIS A C 1
ATOM 1309 O O . HIS A 1 164 ? -2.736 -20.359 -1.506 1 96.5 164 HIS A O 1
ATOM 1315 N N . LEU A 1 165 ? -1.941 -21.281 0.382 1 97.25 165 LEU A N 1
ATOM 1316 C CA . LEU A 1 165 ? -1.719 -20 1.045 1 97.25 165 LEU A CA 1
ATOM 1317 C C . LEU A 1 165 ? -0.229 -19.703 1.146 1 97.25 165 LEU A C 1
ATOM 1319 O O . LEU A 1 165 ? 0.577 -20.594 1.424 1 97.25 165 LEU A O 1
ATOM 1323 N N . ASP A 1 166 ? 0.1 -18.438 0.926 1 97.44 166 ASP A N 1
ATOM 1324 C CA . ASP A 1 166 ? 1.507 -18.047 1.02 1 97.44 166 ASP A CA 1
ATOM 1325 C C . ASP A 1 166 ? 1.926 -17.844 2.473 1 97.44 166 ASP A C 1
ATOM 1327 O O . ASP A 1 166 ? 3.111 -17.922 2.801 1 97.44 166 ASP A O 1
ATOM 1331 N N . TYR A 1 167 ? 0.973 -17.438 3.318 1 97.19 167 TYR A N 1
ATOM 1332 C CA . TYR A 1 167 ? 1.332 -17.266 4.723 1 97.19 167 TYR A CA 1
ATOM 1333 C C . TYR A 1 167 ? 1.521 -18.609 5.41 1 97.19 167 TYR A C 1
ATOM 1335 O O . TYR A 1 167 ? 1.082 -19.641 4.902 1 97.19 167 TYR A O 1
ATOM 1343 N N . PHE A 1 168 ? 2.158 -18.578 6.559 1 94.81 168 PHE A N 1
ATOM 1344 C CA . PHE A 1 168 ? 2.465 -19.781 7.328 1 94.81 168 PHE A CA 1
ATOM 1345 C C . PHE A 1 168 ? 1.593 -19.859 8.57 1 94.81 168 PHE A C 1
ATOM 1347 O O . PHE A 1 168 ? 1.136 -18.844 9.086 1 94.81 168 PHE A O 1
ATOM 1354 N N . LYS A 1 169 ? 1.445 -21.062 9 1 91.38 169 LYS A N 1
ATOM 1355 C CA . LYS A 1 169 ? 0.702 -21.281 10.234 1 91.38 169 LYS A CA 1
ATOM 1356 C C . LYS A 1 169 ? 1.618 -21.797 11.344 1 91.38 169 LYS A C 1
ATOM 1358 O O . LYS A 1 169 ? 1.19 -21.938 12.492 1 91.38 169 LYS A O 1
ATOM 1363 N N . ASP A 1 170 ? 2.871 -22 10.992 1 88.25 170 ASP A N 1
ATOM 1364 C CA . ASP A 1 170 ? 3.822 -22.531 11.969 1 88.25 170 ASP A CA 1
ATOM 1365 C C . ASP A 1 170 ? 4.812 -21.453 12.406 1 88.25 170 ASP A C 1
ATOM 1367 O O . ASP A 1 170 ? 5.016 -20.469 11.703 1 88.25 170 ASP A O 1
ATOM 1371 N N . GLU A 1 171 ? 5.398 -21.703 13.492 1 88.62 171 GLU A N 1
ATOM 1372 C CA . GLU A 1 171 ? 6.312 -20.734 14.078 1 88.62 171 GLU A CA 1
ATOM 1373 C C . GLU A 1 171 ? 7.684 -20.797 13.414 1 88.62 171 GLU A C 1
ATOM 1375 O O . GLU A 1 171 ? 8.414 -19.797 13.391 1 88.62 171 GLU A O 1
ATOM 1380 N N . TYR A 1 172 ? 7.973 -21.875 12.938 1 89.81 172 TYR A N 1
ATOM 1381 C CA . TYR A 1 172 ? 9.305 -22.047 12.367 1 89.81 172 TYR A CA 1
ATOM 1382 C C . TYR A 1 172 ? 9.523 -21.109 11.188 1 89.81 172 TYR A C 1
ATOM 1384 O O . TYR A 1 172 ? 10.523 -20.391 11.148 1 89.81 172 TYR A O 1
ATOM 1392 N N . ASN A 1 173 ? 8.586 -21.031 10.344 1 92 173 ASN A N 1
ATOM 1393 C CA . ASN A 1 173 ? 8.734 -20.266 9.109 1 92 173 ASN A CA 1
ATOM 1394 C C . ASN A 1 173 ? 8.508 -18.781 9.336 1 92 173 ASN A C 1
ATOM 1396 O O . ASN A 1 173 ? 8.766 -17.969 8.453 1 92 173 ASN A O 1
ATOM 1400 N N . THR A 1 174 ? 8.078 -18.422 10.492 1 94.62 174 THR A N 1
ATOM 1401 C CA . THR A 1 174 ? 7.824 -17.016 10.758 1 94.62 174 THR A CA 1
ATOM 1402 C C . THR A 1 174 ? 8.914 -16.422 11.641 1 94.62 174 THR A C 1
ATOM 1404 O O . THR A 1 174 ? 8.875 -15.234 11.992 1 94.62 174 THR A O 1
ATOM 1407 N N . ARG A 1 175 ? 9.891 -17.219 12 1 94.75 175 ARG A N 1
ATOM 1408 C CA . ARG A 1 175 ? 10.961 -16.766 12.891 1 94.75 175 ARG A CA 1
ATOM 1409 C C . ARG A 1 175 ? 11.773 -15.648 12.242 1 94.75 175 ARG A C 1
ATOM 1411 O O . ARG A 1 175 ? 12.164 -14.688 12.914 1 94.75 175 ARG A O 1
ATOM 1418 N N . ASN A 1 176 ? 12.008 -15.891 10.977 1 96.5 176 ASN A N 1
ATOM 1419 C CA . ASN A 1 176 ? 12.766 -14.898 10.219 1 96.5 176 ASN A CA 1
ATOM 1420 C C . ASN A 1 176 ? 11.836 -13.984 9.414 1 96.5 176 ASN A C 1
ATOM 1422 O O . ASN A 1 176 ? 11.227 -14.43 8.438 1 96.5 176 ASN A O 1
ATOM 1426 N N . GLY A 1 177 ? 11.703 -12.742 9.898 1 97.38 177 GLY A N 1
ATOM 1427 C CA . GLY A 1 177 ? 10.984 -11.75 9.125 1 97.38 177 GLY A CA 1
ATOM 1428 C C . GLY A 1 177 ? 9.492 -11.75 9.383 1 97.38 177 GLY A C 1
ATOM 1429 O O . GLY A 1 177 ? 8.734 -11.047 8.719 1 97.38 177 GLY A O 1
ATOM 1430 N N . GLY A 1 178 ? 9.039 -12.586 10.297 1 96.88 178 GLY A N 1
ATOM 1431 C CA . GLY A 1 178 ? 7.598 -12.695 10.484 1 96.88 178 GLY A CA 1
ATOM 1432 C C . GLY A 1 178 ? 6.902 -13.414 9.344 1 96.88 178 GLY A C 1
ATOM 1433 O O . GLY A 1 178 ? 7.535 -14.18 8.609 1 96.88 178 GLY A O 1
ATOM 1434 N N . ASN A 1 179 ? 5.582 -13.281 9.273 1 97.12 179 ASN A N 1
ATOM 1435 C CA . ASN A 1 179 ? 4.812 -13.977 8.25 1 97.12 179 ASN A CA 1
ATOM 1436 C C . ASN A 1 179 ? 4.855 -13.242 6.91 1 97.12 179 ASN A C 1
ATOM 1438 O O . ASN A 1 179 ? 5.227 -12.062 6.859 1 97.12 179 ASN A O 1
ATOM 1442 N N . ARG A 1 180 ? 4.566 -13.93 5.844 1 98.06 180 ARG A N 1
ATOM 1443 C CA . ARG A 1 180 ? 4.406 -13.312 4.531 1 98.06 180 ARG A CA 1
ATOM 1444 C C . ARG A 1 180 ? 3.135 -12.477 4.473 1 98.06 180 ARG A C 1
ATOM 1446 O O . ARG A 1 180 ? 2.027 -13.008 4.551 1 98.06 180 ARG A O 1
ATOM 1453 N N . MET A 1 181 ? 3.279 -11.148 4.262 1 97.62 181 MET A N 1
ATOM 1454 C CA . MET A 1 181 ? 2.135 -10.242 4.312 1 97.62 181 MET A CA 1
ATOM 1455 C C . MET A 1 181 ? 1.541 -10.039 2.924 1 97.62 181 MET A C 1
ATOM 1457 O O . MET A 1 181 ? 0.338 -9.812 2.787 1 97.62 181 MET A O 1
ATOM 1461 N N . ALA A 1 182 ? 2.393 -10.078 1.978 1 98.75 182 ALA A N 1
ATOM 1462 C CA . ALA A 1 182 ? 1.947 -9.781 0.617 1 98.75 182 ALA A CA 1
ATOM 1463 C C . ALA A 1 182 ? 2.842 -10.469 -0.412 1 98.75 182 ALA A C 1
ATOM 1465 O O . ALA A 1 182 ? 3.93 -10.945 -0.08 1 98.75 182 ALA A O 1
ATOM 1466 N N . THR A 1 183 ? 2.35 -10.562 -1.636 1 98.88 183 THR A N 1
ATOM 1467 C CA . THR A 1 183 ? 3.035 -11.25 -2.721 1 98.88 183 THR A CA 1
ATOM 1468 C C . THR A 1 183 ? 2.939 -10.453 -4.02 1 98.88 183 THR A C 1
ATOM 1470 O O . THR A 1 183 ? 1.873 -9.93 -4.355 1 98.88 183 THR A O 1
ATOM 1473 N N . MET A 1 184 ? 4.023 -10.281 -4.645 1 98.88 184 MET A N 1
ATOM 1474 C CA . MET A 1 184 ? 4.078 -9.805 -6.023 1 98.88 184 MET A CA 1
ATOM 1475 C C . MET A 1 184 ? 4.383 -10.953 -6.98 1 98.88 184 MET A C 1
ATOM 1477 O O . MET A 1 184 ? 5.484 -11.508 -6.961 1 98.88 184 MET A O 1
ATOM 1481 N N . LEU A 1 185 ? 3.404 -11.352 -7.762 1 98.88 185 LEU A N 1
ATOM 1482 C CA . LEU A 1 185 ? 3.564 -12.391 -8.773 1 98.88 185 LEU A CA 1
ATOM 1483 C C . LEU A 1 185 ? 3.711 -11.781 -10.164 1 98.88 185 LEU A C 1
ATOM 1485 O O . LEU A 1 185 ? 2.775 -11.172 -10.68 1 98.88 185 LEU A O 1
ATOM 1489 N N . MET A 1 186 ? 4.836 -11.984 -10.781 1 98.94 186 MET A N 1
ATOM 1490 C CA . MET A 1 186 ? 5.176 -11.344 -12.047 1 98.94 186 MET A CA 1
ATOM 1491 C C . MET A 1 186 ? 5.199 -12.359 -13.188 1 98.94 186 MET A C 1
ATOM 1493 O O . MET A 1 186 ? 5.836 -13.406 -13.07 1 98.94 186 MET A O 1
ATOM 1497 N N . TYR A 1 187 ? 4.562 -12.031 -14.25 1 98.88 187 TYR A N 1
ATOM 1498 C CA . TYR A 1 187 ? 4.555 -12.922 -15.406 1 98.88 187 TYR A CA 1
ATOM 1499 C C . TYR A 1 187 ? 5.703 -12.594 -16.359 1 98.88 187 TYR A C 1
ATOM 1501 O O . TYR A 1 187 ? 5.832 -11.453 -16.812 1 98.88 187 TYR A O 1
ATOM 1509 N N . LEU A 1 188 ? 6.484 -13.562 -16.656 1 98.88 188 LEU A N 1
ATOM 1510 C CA . LEU A 1 188 ? 7.672 -13.352 -17.484 1 98.88 188 LEU A CA 1
ATOM 1511 C C . LEU A 1 188 ? 7.43 -13.805 -18.922 1 98.88 188 LEU A C 1
ATOM 1513 O O . LEU A 1 188 ? 8.273 -13.586 -19.781 1 98.88 188 LEU A O 1
ATOM 1517 N N . SER A 1 189 ? 6.309 -14.461 -19.172 1 98.44 189 SER A N 1
ATOM 1518 C CA . SER A 1 189 ? 5.957 -14.914 -20.516 1 98.44 189 SER A CA 1
ATOM 1519 C C . SER A 1 189 ? 4.453 -14.812 -20.75 1 98.44 189 SER A C 1
ATOM 1521 O O . SER A 1 189 ? 3.67 -14.781 -19.797 1 98.44 189 SER A O 1
ATOM 1523 N N . ASP A 1 190 ? 4.121 -14.711 -21.984 1 97.44 190 ASP A N 1
ATOM 1524 C CA . ASP A 1 190 ? 2.732 -14.945 -22.375 1 97.44 190 ASP A CA 1
ATOM 1525 C C . ASP A 1 190 ? 2.396 -16.438 -22.328 1 97.44 190 ASP A C 1
ATOM 1527 O O . ASP A 1 190 ? 3.285 -17.281 -22.438 1 97.44 190 ASP A O 1
ATOM 1531 N N . VAL A 1 191 ? 1.134 -16.656 -22.094 1 96.94 191 VAL A N 1
ATOM 1532 C CA . VAL A 1 191 ? 0.673 -18.047 -22.094 1 96.94 191 VAL A CA 1
ATOM 1533 C C . VAL A 1 191 ? -0.443 -18.219 -23.125 1 96.94 191 VAL A C 1
ATOM 1535 O O . VAL A 1 191 ? -1.392 -17.422 -23.156 1 96.94 191 VAL A O 1
ATOM 1538 N N . GLU A 1 192 ? -0.318 -19.188 -23.922 1 95.44 192 GLU A N 1
ATOM 1539 C CA . GLU A 1 192 ? -1.28 -19.422 -24.984 1 95.44 192 GLU A CA 1
ATOM 1540 C C . GLU A 1 192 ? -2.619 -19.906 -24.438 1 95.44 192 GLU A C 1
ATOM 1542 O O . GLU A 1 192 ? -3.666 -19.328 -24.75 1 95.44 192 GLU A O 1
ATOM 1547 N N . GLU A 1 193 ? -2.594 -20.953 -23.703 1 96.56 193 GLU A N 1
ATOM 1548 C CA . GLU A 1 193 ? -3.811 -21.5 -23.109 1 96.56 193 GLU A CA 1
ATOM 1549 C C . GLU A 1 193 ? -3.529 -22.109 -21.734 1 96.56 193 GLU A C 1
ATOM 1551 O O . GLU A 1 193 ? -2.529 -22.812 -21.562 1 96.56 193 GLU A O 1
ATOM 1556 N N . GLY A 1 194 ? -4.457 -21.781 -20.828 1 97.5 194 GLY A N 1
ATOM 1557 C CA . GLY A 1 194 ? -4.246 -22.266 -19.469 1 97.5 194 GLY A CA 1
ATOM 1558 C C . GLY A 1 194 ? -3.303 -21.391 -18.672 1 97.5 194 GLY A C 1
ATOM 1559 O O . GLY A 1 194 ? -3.043 -20.234 -19.047 1 97.5 194 GLY A O 1
ATOM 1560 N N . GLY A 1 195 ? -2.857 -21.891 -17.5 1 97.75 195 GLY A N 1
ATOM 1561 C CA . GLY A 1 195 ? -1.808 -21.281 -16.703 1 97.75 195 GLY A CA 1
ATOM 1562 C C . GLY A 1 195 ? -2.285 -20.078 -15.906 1 97.75 195 GLY A C 1
ATOM 1563 O O . GLY A 1 195 ? -1.477 -19.328 -15.359 1 97.75 195 GLY A O 1
ATOM 1564 N N . GLU A 1 196 ? -3.584 -19.844 -15.781 1 98.19 196 GLU A N 1
ATOM 1565 C CA . GLU A 1 196 ? -4.113 -18.703 -15.039 1 98.19 196 GLU A CA 1
ATOM 1566 C C . GLU A 1 196 ? -3.73 -18.781 -13.562 1 98.19 196 GLU A C 1
ATOM 1568 O O . GLU A 1 196 ? -3.586 -19.875 -13.008 1 98.19 196 GLU A O 1
ATOM 1573 N N . THR A 1 197 ? -3.48 -17.703 -12.93 1 98.31 197 THR A N 1
ATOM 1574 C CA . THR A 1 197 ? -3.527 -17.609 -11.477 1 98.31 197 THR A CA 1
ATOM 1575 C C . THR A 1 197 ? -4.969 -17.5 -10.984 1 98.31 197 THR A C 1
ATOM 1577 O O . THR A 1 197 ? -5.695 -16.594 -11.406 1 98.31 197 THR A O 1
ATOM 1580 N N . ILE A 1 198 ? -5.344 -18.359 -10.156 1 98 198 ILE A N 1
ATOM 1581 C CA . ILE A 1 198 ? -6.738 -18.391 -9.734 1 98 198 ILE A CA 1
ATOM 1582 C C . ILE A 1 198 ? -6.824 -18.156 -8.227 1 98 198 ILE A C 1
ATOM 1584 O O . ILE A 1 198 ? -5.977 -18.625 -7.465 1 98 198 ILE A O 1
ATOM 1588 N N . PHE A 1 199 ? -7.836 -17.375 -7.793 1 98.12 199 PHE A N 1
ATOM 1589 C CA . PHE A 1 199 ? -8.234 -17.188 -6.406 1 98.12 199 PHE A CA 1
ATOM 1590 C C . PHE A 1 199 ? -9.617 -17.781 -6.148 1 98.12 199 PHE A C 1
ATOM 1592 O O . PHE A 1 199 ? -10.625 -17.078 -6.215 1 98.12 199 PHE A O 1
ATOM 1599 N N . PRO A 1 200 ? -9.633 -18.969 -5.707 1 97.06 200 PRO A N 1
ATOM 1600 C CA . PRO A 1 200 ? -10.922 -19.672 -5.625 1 97.06 200 PRO A CA 1
ATOM 1601 C C . PRO A 1 200 ? -11.828 -19.109 -4.539 1 97.06 200 PRO A C 1
ATOM 1603 O O . PRO A 1 200 ? -13.055 -19.25 -4.625 1 97.06 200 PRO A O 1
ATOM 1606 N N . TYR A 1 201 ? -11.266 -18.484 -3.52 1 97.25 201 TYR A N 1
ATOM 1607 C CA . TYR A 1 201 ? -12.07 -18.016 -2.4 1 97.25 201 TYR A CA 1
ATOM 1608 C C . TYR A 1 201 ? -12.344 -16.516 -2.516 1 97.25 201 TYR A C 1
ATOM 1610 O O . TYR A 1 201 ? -12.875 -15.906 -1.589 1 97.25 201 TYR A O 1
ATOM 1618 N N . ALA A 1 202 ? -11.883 -15.945 -3.592 1 96.62 202 ALA A N 1
ATOM 1619 C CA . ALA A 1 202 ? -12.156 -14.523 -3.777 1 96.62 202 ALA A CA 1
ATOM 1620 C C . ALA A 1 202 ? -13.656 -14.25 -3.773 1 96.62 202 ALA A C 1
ATOM 1622 O O . ALA A 1 202 ? -14.445 -15.062 -4.273 1 96.62 202 ALA A O 1
ATOM 1623 N N . LYS A 1 203 ? -14 -13.094 -3.254 1 93.81 203 LYS A N 1
ATOM 1624 C CA . LYS A 1 203 ? -15.414 -12.734 -3.201 1 93.81 203 LYS A CA 1
ATOM 1625 C C . LYS A 1 203 ? -15.789 -11.82 -4.363 1 93.81 203 LYS A C 1
ATOM 1627 O O . LYS A 1 203 ? -15 -10.977 -4.781 1 93.81 203 LYS A O 1
ATOM 1632 N N . GLY A 1 204 ? -17.016 -12.055 -4.871 1 87 204 GLY A N 1
ATOM 1633 C CA . GLY A 1 204 ? -17.516 -11.234 -5.957 1 87 204 GLY A CA 1
ATOM 1634 C C . GLY A 1 204 ? -17.938 -12.039 -7.172 1 87 204 GLY A C 1
ATOM 1635 O O . GLY A 1 204 ? -17.812 -13.266 -7.184 1 87 204 GLY A O 1
ATOM 1636 N N . ASP A 1 205 ? -18.516 -11.32 -8.125 1 82.25 205 ASP A N 1
ATOM 1637 C CA . ASP A 1 205 ? -18.844 -11.898 -9.422 1 82.25 205 ASP A CA 1
ATOM 1638 C C . ASP A 1 205 ? -17.703 -11.703 -10.422 1 82.25 205 ASP A C 1
ATOM 1640 O O . ASP A 1 205 ? -17.359 -10.562 -10.758 1 82.25 205 ASP A O 1
ATOM 1644 N N . PHE A 1 206 ? -17.141 -12.812 -10.859 1 83.12 206 PHE A N 1
ATOM 1645 C CA . PHE A 1 206 ? -15.953 -12.68 -11.688 1 83.12 206 PHE A CA 1
ATOM 1646 C C . PHE A 1 206 ? -16.234 -13.133 -13.117 1 83.12 206 PHE A C 1
ATOM 1648 O O . PHE A 1 206 ? -15.328 -13.156 -13.953 1 83.12 206 PHE A O 1
ATOM 1655 N N . SER A 1 207 ? -17.453 -13.367 -13.359 1 82.5 207 SER A N 1
ATOM 1656 C CA . SER A 1 207 ? -17.812 -13.789 -14.711 1 82.5 207 SER A CA 1
ATOM 1657 C C . SER A 1 207 ? -17.953 -12.586 -15.648 1 82.5 207 SER A C 1
ATOM 1659 O O . SER A 1 207 ? -18.062 -12.75 -16.859 1 82.5 207 SER A O 1
ATOM 1661 N N . SER A 1 208 ? -17.859 -11.43 -15.031 1 79.75 208 SER A N 1
ATOM 1662 C CA . SER A 1 208 ? -18.078 -10.234 -15.836 1 79.75 208 SER A CA 1
ATOM 1663 C C . SER A 1 208 ? -16.766 -9.609 -16.281 1 79.75 208 SER A C 1
ATOM 1665 O O . SER A 1 208 ? -16.75 -8.555 -16.906 1 79.75 208 SER A O 1
ATOM 1667 N N . VAL A 1 209 ? -15.664 -10.352 -16.062 1 78.12 209 VAL A N 1
ATOM 1668 C CA . VAL A 1 209 ? -14.391 -9.789 -16.484 1 78.12 209 VAL A CA 1
ATOM 1669 C C . VAL A 1 209 ? -14.258 -9.891 -18 1 78.12 209 VAL A C 1
ATOM 1671 O O . VAL A 1 209 ? -14.773 -10.836 -18.609 1 78.12 209 VAL A O 1
ATOM 1674 N N . PRO A 1 210 ? -13.594 -8.859 -18.625 1 78 210 PRO A N 1
ATOM 1675 C CA . PRO A 1 210 ? -13.516 -8.82 -20.094 1 78 210 PRO A CA 1
ATOM 1676 C C . PRO A 1 210 ? -12.797 -10.031 -20.688 1 78 210 PRO A C 1
ATOM 1678 O O . PRO A 1 210 ? -12.977 -10.344 -21.859 1 78 210 PRO A O 1
ATOM 1681 N N . TRP A 1 211 ? -12.016 -10.758 -19.953 1 82 211 TRP A N 1
ATOM 1682 C CA . TRP A 1 211 ? -11.219 -11.859 -20.5 1 82 211 TRP A CA 1
ATOM 1683 C C . TRP A 1 211 ? -11.828 -13.203 -20.109 1 82 211 TRP A C 1
ATOM 1685 O O . TRP A 1 211 ? -11.18 -14.242 -20.234 1 82 211 TRP A O 1
ATOM 1695 N N . TRP A 1 212 ? -13.078 -13.234 -19.781 1 87.06 212 TRP A N 1
ATOM 1696 C CA . TRP A 1 212 ? -13.742 -14.438 -19.281 1 87.06 212 TRP A CA 1
ATOM 1697 C C . TRP A 1 212 ? -13.703 -15.555 -20.328 1 87.06 212 TRP A C 1
ATOM 1699 O O . TRP A 1 212 ? -13.383 -16.703 -19.984 1 87.06 212 TRP A O 1
ATOM 1709 N N . ASN A 1 213 ? -13.93 -15.172 -21.516 1 89 213 ASN A N 1
ATOM 1710 C CA . ASN A 1 213 ? -14.062 -16.172 -22.562 1 89 213 ASN A CA 1
ATOM 1711 C C . ASN A 1 213 ? -12.719 -16.797 -22.922 1 89 213 ASN A C 1
ATOM 1713 O O . ASN A 1 213 ? -12.664 -17.828 -23.578 1 89 213 ASN A O 1
ATOM 1717 N N . GLU A 1 214 ? -11.68 -16.172 -22.5 1 90.56 214 GLU A N 1
ATOM 1718 C CA . GLU A 1 214 ? -10.344 -16.672 -22.812 1 90.56 214 GLU A CA 1
ATOM 1719 C C . GLU A 1 214 ? -9.836 -17.609 -21.719 1 90.56 214 GLU A C 1
ATOM 1721 O O . GLU A 1 214 ? -8.797 -18.25 -21.875 1 90.56 214 GLU A O 1
ATOM 1726 N N . LEU A 1 215 ? -10.586 -17.766 -20.75 1 95.06 215 LEU A N 1
ATOM 1727 C CA . LEU A 1 215 ? -10.141 -18.531 -19.594 1 95.06 215 LEU A CA 1
ATOM 1728 C C . LEU A 1 215 ? -10.367 -20.031 -19.812 1 95.06 215 LEU A C 1
ATOM 1730 O O . LEU A 1 215 ? -11.312 -20.422 -20.5 1 95.06 215 LEU A O 1
ATOM 1734 N N . SER A 1 216 ? -9.523 -20.828 -19.266 1 96.88 216 SER A N 1
ATOM 1735 C CA . SER A 1 216 ? -9.719 -22.281 -19.203 1 96.88 216 SER A CA 1
ATOM 1736 C C . SER A 1 216 ? -10.828 -22.641 -18.219 1 96.88 216 SER A C 1
ATOM 1738 O O . SER A 1 216 ? -11.344 -21.781 -17.516 1 96.88 216 SER A O 1
ATOM 1740 N N . ASP A 1 217 ? -11.133 -23.953 -18.203 1 96.19 217 ASP A N 1
ATOM 1741 C CA . ASP A 1 217 ? -12.125 -24.438 -17.25 1 96.19 217 ASP A CA 1
ATOM 1742 C C . ASP A 1 217 ? -11.68 -24.156 -15.805 1 96.19 217 ASP A C 1
ATOM 1744 O O . ASP A 1 217 ? -12.484 -23.734 -14.969 1 96.19 217 ASP A O 1
ATOM 1748 N N . CYS A 1 218 ? -10.453 -24.375 -15.602 1 96.69 218 CYS A N 1
ATOM 1749 C CA . CYS A 1 218 ? -9.898 -24.078 -14.289 1 96.69 218 CYS A CA 1
ATOM 1750 C C . CYS A 1 218 ? -10.039 -22.594 -13.953 1 96.69 218 CYS A C 1
ATOM 1752 O O . CYS A 1 218 ? -10.469 -22.25 -12.852 1 96.69 218 CYS A O 1
ATOM 1754 N N . GLY A 1 219 ? -9.672 -21.75 -14.852 1 96.25 219 GLY A N 1
ATOM 1755 C CA . GLY A 1 219 ? -9.719 -20.312 -14.641 1 96.25 219 GLY A CA 1
ATOM 1756 C C . GLY A 1 219 ? -11.117 -19.781 -14.391 1 96.25 219 GLY A C 1
ATOM 1757 O O . GLY A 1 219 ? -11.297 -18.75 -13.734 1 96.25 219 GLY A O 1
ATOM 1758 N N . LYS A 1 220 ? -12.148 -20.5 -14.773 1 95.25 220 LYS A N 1
ATOM 1759 C CA . LYS A 1 220 ? -13.531 -20.047 -14.672 1 95.25 220 LYS A CA 1
ATOM 1760 C C . LYS A 1 220 ? -14.133 -20.422 -13.312 1 95.25 220 LYS A C 1
ATOM 1762 O O . LYS A 1 220 ? -15.273 -20.062 -13.016 1 95.25 220 LYS A O 1
ATOM 1767 N N . LYS A 1 221 ? -13.375 -21.031 -12.484 1 94.25 221 LYS A N 1
ATOM 1768 C CA . LYS A 1 221 ? -13.875 -21.5 -11.195 1 94.25 221 LYS A CA 1
ATOM 1769 C C . LYS A 1 221 ? -13.688 -20.438 -10.117 1 94.25 221 LYS A C 1
ATOM 1771 O O . LYS A 1 221 ? -14.023 -20.656 -8.953 1 94.25 221 LYS A O 1
ATOM 1776 N N . GLY A 1 222 ? -13.195 -19.328 -10.422 1 93.88 222 GLY A N 1
ATOM 1777 C CA . GLY A 1 222 ? -12.953 -18.219 -9.508 1 93.88 222 GLY A CA 1
ATOM 1778 C C . GLY A 1 222 ? -12.375 -17 -10.188 1 93.88 222 GLY A C 1
ATOM 1779 O O . GLY A 1 222 ? -12.367 -16.906 -11.422 1 93.88 222 GLY A O 1
ATOM 1780 N N . LEU A 1 223 ? -12.039 -16.062 -9.367 1 95.38 223 LEU A N 1
ATOM 1781 C CA . LEU A 1 223 ? -11.281 -14.945 -9.922 1 95.38 223 LEU A CA 1
ATOM 1782 C C . LEU A 1 223 ? -9.945 -15.422 -10.492 1 95.38 223 LEU A C 1
ATOM 1784 O O . LEU A 1 223 ? -9.18 -16.094 -9.797 1 95.38 223 LEU A O 1
ATOM 1788 N N . SER A 1 224 ? -9.766 -15.156 -11.727 1 96.62 224 SER A N 1
ATOM 1789 C CA . SER A 1 224 ? -8.516 -15.633 -12.312 1 96.62 224 SER A CA 1
ATOM 1790 C C . SER A 1 224 ? -7.938 -14.625 -13.297 1 96.62 224 SER A C 1
ATOM 1792 O O . SER A 1 224 ? -8.672 -13.781 -13.828 1 96.62 224 SER A O 1
ATOM 1794 N N . ILE A 1 225 ? -6.668 -14.664 -13.461 1 96.19 225 ILE A N 1
ATOM 1795 C CA . ILE A 1 225 ? -5.926 -13.766 -14.336 1 96.19 225 ILE A CA 1
ATOM 1796 C C . ILE A 1 225 ? -5.102 -14.586 -15.336 1 96.19 225 ILE A C 1
ATOM 1798 O O . ILE A 1 225 ? -4.34 -15.469 -14.938 1 96.19 225 ILE A O 1
ATOM 1802 N N . LYS A 1 226 ? -5.293 -14.297 -16.547 1 95.62 226 LYS A N 1
ATOM 1803 C CA . LYS A 1 226 ? -4.449 -14.898 -17.578 1 95.62 226 LYS A CA 1
ATOM 1804 C C . LYS A 1 226 ? -3.08 -14.227 -17.625 1 95.62 226 LYS A C 1
ATOM 1806 O O . LYS A 1 226 ? -2.982 -13 -17.656 1 95.62 226 LYS A O 1
ATOM 1811 N N . PRO A 1 227 ? -2.039 -15.047 -17.672 1 97.25 227 PRO A N 1
ATOM 1812 C CA . PRO A 1 227 ? -0.701 -14.453 -17.688 1 97.25 227 PRO A CA 1
ATOM 1813 C C . PRO A 1 227 ? -0.414 -13.672 -18.969 1 97.25 227 PRO A C 1
ATOM 1815 O O . PRO A 1 227 ? -0.633 -14.188 -20.078 1 97.25 227 PRO A O 1
ATOM 1818 N N . LYS A 1 228 ? 0.015 -12.484 -18.781 1 96.69 228 LYS A N 1
ATOM 1819 C CA . LYS A 1 228 ? 0.56 -11.648 -19.844 1 96.69 228 LYS A CA 1
ATOM 1820 C C . LYS A 1 228 ? 1.962 -11.164 -19.5 1 96.69 228 LYS A C 1
ATOM 1822 O O . LYS A 1 228 ? 2.186 -10.625 -18.406 1 96.69 228 LYS A O 1
ATOM 1827 N N . MET A 1 229 ? 2.895 -11.383 -20.438 1 98.5 229 MET A N 1
ATOM 1828 C CA . MET A 1 229 ? 4.281 -11.008 -20.203 1 98.5 229 MET A CA 1
ATOM 1829 C C . MET A 1 229 ? 4.383 -9.547 -19.766 1 98.5 229 MET A C 1
ATOM 1831 O O . MET A 1 229 ? 3.807 -8.664 -20.406 1 98.5 229 MET A O 1
ATOM 1835 N N . GLY A 1 230 ? 5.062 -9.32 -18.656 1 98.62 230 GLY A N 1
ATOM 1836 C CA . GLY A 1 230 ? 5.293 -7.969 -18.172 1 98.62 230 GLY A CA 1
ATOM 1837 C C . GLY A 1 230 ? 4.293 -7.547 -17.109 1 98.62 230 GLY A C 1
ATOM 1838 O O . GLY A 1 230 ? 4.551 -6.621 -16.344 1 98.62 230 GLY A O 1
ATOM 1839 N N . ASP A 1 231 ? 3.121 -8.188 -17.047 1 98.44 231 ASP A N 1
ATOM 1840 C CA . ASP A 1 231 ? 2.127 -7.875 -16.016 1 98.44 231 ASP A CA 1
ATOM 1841 C C . ASP A 1 231 ? 2.479 -8.539 -14.688 1 98.44 231 ASP A C 1
ATOM 1843 O O . ASP A 1 231 ? 3.293 -9.469 -14.648 1 98.44 231 ASP A O 1
ATOM 1847 N N . ALA A 1 232 ? 1.921 -8.008 -13.617 1 98.81 232 ALA A N 1
ATOM 1848 C CA . ALA A 1 232 ? 2.121 -8.578 -12.281 1 98.81 232 ALA A CA 1
ATOM 1849 C C . ALA A 1 232 ? 0.844 -8.492 -11.453 1 98.81 232 ALA A C 1
ATOM 1851 O O . ALA A 1 232 ? 0.079 -7.535 -11.578 1 98.81 232 ALA A O 1
ATOM 1852 N N . ILE A 1 233 ? 0.633 -9.477 -10.672 1 98.69 233 ILE A N 1
ATOM 1853 C CA . ILE A 1 233 ? -0.432 -9.445 -9.672 1 98.69 233 ILE A CA 1
ATOM 1854 C C . ILE A 1 23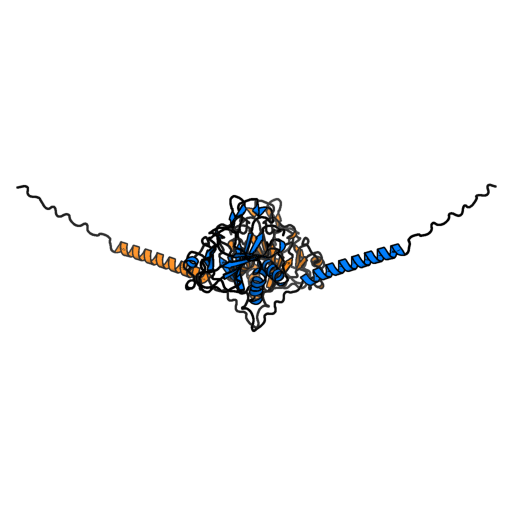3 ? 0.161 -9.188 -8.289 1 98.69 233 ILE A C 1
ATOM 1856 O O . ILE A 1 233 ? 1.087 -9.875 -7.863 1 98.69 233 ILE A O 1
ATOM 1860 N N . PHE A 1 234 ? -0.346 -8.172 -7.688 1 98.88 234 PHE A N 1
ATOM 1861 C CA . PHE A 1 234 ? -0.04 -7.879 -6.293 1 98.88 234 PHE A CA 1
ATOM 1862 C C . PHE A 1 234 ? -1.221 -8.227 -5.395 1 98.88 234 PHE A C 1
ATOM 1864 O O . PHE A 1 234 ? -2.342 -7.777 -5.633 1 98.88 234 PHE A O 1
ATOM 1871 N N . PHE A 1 235 ? -0.971 -9.062 -4.348 1 98.81 235 PHE A N 1
ATOM 1872 C CA . PHE A 1 235 ? -2.076 -9.367 -3.447 1 98.81 235 PHE A CA 1
ATOM 1873 C C . PHE A 1 235 ? -1.58 -9.531 -2.016 1 98.81 235 PHE A C 1
ATOM 1875 O O . PHE A 1 235 ? -0.418 -9.875 -1.79 1 98.81 235 PHE A O 1
ATOM 1882 N N . TRP A 1 236 ? -2.492 -9.281 -1.128 1 98.56 236 TRP A N 1
ATOM 1883 C CA . TRP A 1 236 ? -2.189 -9.344 0.298 1 98.56 236 TRP A CA 1
ATOM 1884 C C . TRP A 1 236 ? -2.631 -10.68 0.887 1 98.56 236 TRP A C 1
ATOM 1886 O O . TRP A 1 236 ? -3.73 -11.156 0.603 1 98.56 236 TRP A O 1
ATOM 1896 N N . SER A 1 237 ? -1.755 -11.25 1.716 1 98.25 237 SER A N 1
ATOM 1897 C CA . SER A 1 237 ? -2.068 -12.453 2.471 1 98.25 237 SER A CA 1
ATOM 1898 C C . SER A 1 237 ? -2.768 -12.117 3.785 1 98.25 237 SER A C 1
ATOM 1900 O O . SER A 1 237 ? -3.25 -13.016 4.484 1 98.25 237 SER A O 1
ATOM 1902 N N . MET A 1 238 ? -2.826 -10.836 4.051 1 96.88 238 MET A N 1
ATOM 1903 C CA . MET A 1 238 ? -3.391 -10.352 5.305 1 96.88 238 MET A CA 1
ATOM 1904 C C . MET A 1 238 ? -4.387 -9.227 5.059 1 96.88 238 MET A C 1
ATOM 1906 O O . MET A 1 238 ? -4.285 -8.508 4.059 1 96.88 238 MET A O 1
ATOM 1910 N N . LYS A 1 239 ? -5.25 -9.133 5.988 1 95.12 239 LYS A N 1
ATOM 1911 C CA . LYS A 1 239 ? -6.125 -7.961 6.016 1 95.12 239 LYS A CA 1
ATOM 1912 C C . LYS A 1 239 ? -5.379 -6.727 6.512 1 95.12 239 LYS A C 1
ATOM 1914 O O . LYS A 1 239 ? -4.258 -6.836 7.016 1 95.12 239 LYS A O 1
ATOM 1919 N N . PRO A 1 240 ? -5.977 -5.539 6.348 1 93.38 240 PRO A N 1
ATOM 1920 C CA . PRO A 1 240 ? -5.277 -4.332 6.785 1 93.38 240 PRO A CA 1
ATOM 1921 C C . PRO A 1 240 ? -4.875 -4.383 8.258 1 93.38 240 PRO A C 1
ATOM 1923 O O . PRO A 1 240 ? -3.836 -3.836 8.641 1 93.38 240 PRO A O 1
ATOM 1926 N N . ASN A 1 241 ? -5.625 -5.113 9.094 1 90.81 241 ASN A N 1
ATOM 1927 C CA . ASN A 1 241 ? -5.332 -5.199 10.523 1 90.81 241 ASN A CA 1
ATOM 1928 C C . ASN A 1 241 ? -4.309 -6.293 10.82 1 90.81 241 ASN A C 1
ATOM 1930 O O . ASN A 1 241 ? -4.148 -6.699 11.969 1 90.81 241 ASN A O 1
ATOM 1934 N N . ALA A 1 242 ? -3.697 -6.891 9.781 1 91.12 242 ALA A N 1
ATOM 1935 C CA . ALA A 1 242 ? -2.588 -7.844 9.844 1 91.12 242 ALA A CA 1
ATOM 1936 C C . ALA A 1 242 ? -3.074 -9.227 10.266 1 91.12 242 ALA A C 1
ATOM 1938 O O . ALA A 1 242 ? -2.279 -10.062 10.695 1 91.12 242 ALA A O 1
ATOM 1939 N N . THR A 1 243 ? -4.395 -9.461 10.234 1 93.81 243 THR A N 1
ATOM 1940 C CA . THR A 1 243 ? -4.875 -10.828 10.414 1 93.81 243 THR A CA 1
ATOM 1941 C C . THR A 1 243 ? -4.824 -11.594 9.094 1 93.81 243 THR A C 1
ATOM 1943 O O . THR A 1 243 ? -4.926 -11 8.023 1 93.81 243 THR A O 1
ATOM 1946 N N . LEU A 1 244 ? -4.645 -12.852 9.195 1 96.5 244 LEU A N 1
ATOM 1947 C CA . LEU A 1 244 ? -4.512 -13.703 8.023 1 96.5 244 LEU A CA 1
ATOM 1948 C C . LEU A 1 244 ? -5.789 -13.68 7.188 1 96.5 244 LEU A C 1
ATOM 1950 O O . LEU A 1 244 ? -6.895 -13.672 7.734 1 96.5 244 LEU A O 1
ATOM 1954 N N . ASP A 1 245 ? -5.68 -13.68 5.918 1 97.94 245 ASP A N 1
ATOM 1955 C CA . ASP A 1 245 ? -6.82 -13.617 5.008 1 97.94 245 ASP A CA 1
ATOM 1956 C C . ASP A 1 245 ? -6.922 -14.891 4.172 1 97.94 245 ASP A C 1
ATOM 1958 O O . ASP A 1 245 ? -6.227 -15.031 3.162 1 97.94 245 ASP A O 1
ATOM 1962 N N . THR A 1 246 ? -7.824 -15.727 4.426 1 97.94 246 THR A N 1
ATOM 1963 C CA . THR A 1 246 ? -7.977 -17.016 3.76 1 97.94 246 THR A CA 1
ATOM 1964 C C . THR A 1 246 ? -8.414 -16.828 2.311 1 97.94 246 THR A C 1
ATOM 1966 O O . THR A 1 246 ? -8.219 -17.719 1.479 1 97.94 246 THR A O 1
ATOM 1969 N N . SER A 1 247 ? -8.977 -15.656 2.029 1 97.94 247 SER A N 1
ATOM 1970 C CA . SER A 1 247 ? -9.406 -15.422 0.656 1 97.94 247 SER A CA 1
ATOM 1971 C C . SER A 1 247 ? -8.219 -15.258 -0.28 1 97.94 247 SER A C 1
ATOM 1973 O O . SER A 1 247 ? -8.367 -15.281 -1.502 1 97.94 247 SER A O 1
ATOM 1975 N N . SER A 1 248 ? -7.012 -15.148 0.293 1 98.38 248 SER A N 1
ATOM 1976 C CA . SER A 1 248 ? -5.805 -15.016 -0.517 1 98.38 248 SER A CA 1
ATOM 1977 C C . SER A 1 248 ? -5.344 -16.359 -1.051 1 98.38 248 SER A C 1
ATOM 1979 O O . SER A 1 248 ? -4.312 -16.453 -1.721 1 98.38 248 SER A O 1
ATOM 1981 N N . LEU A 1 249 ? -6.098 -17.453 -0.721 1 98.56 249 LEU A N 1
ATOM 1982 C CA . LEU A 1 249 ? -5.82 -18.75 -1.336 1 98.56 249 LEU A CA 1
ATOM 1983 C C . LEU A 1 249 ? -5.73 -18.609 -2.854 1 98.56 249 LEU A C 1
ATOM 1985 O O . LEU A 1 249 ? -6.594 -18 -3.48 1 98.56 249 LEU A O 1
ATOM 1989 N N . HIS A 1 250 ? -4.652 -19.188 -3.41 1 98.5 250 HIS A N 1
ATOM 1990 C CA . HIS A 1 250 ? -4.465 -19.047 -4.852 1 98.5 250 HIS A CA 1
ATOM 1991 C C . HIS A 1 250 ? -3.707 -20.234 -5.43 1 98.5 250 HIS A C 1
ATOM 1993 O O . HIS A 1 250 ? -3.135 -21.031 -4.684 1 98.5 250 HIS A O 1
ATOM 1999 N N . GLY A 1 251 ? -3.801 -20.328 -6.727 1 97.75 251 GLY A N 1
ATOM 2000 C CA . GLY A 1 251 ? -3.123 -21.422 -7.418 1 97.75 251 GLY A CA 1
ATOM 2001 C C . GLY A 1 251 ? -2.82 -21.094 -8.875 1 97.75 251 GLY A C 1
ATOM 2002 O O . GLY A 1 251 ? -3.178 -20.031 -9.367 1 97.75 251 GLY A O 1
ATOM 2003 N N . ALA A 1 252 ? -2.078 -22.047 -9.461 1 98.12 252 ALA A N 1
ATOM 2004 C CA . ALA A 1 252 ? -1.802 -22 -10.898 1 98.12 252 ALA A CA 1
ATOM 2005 C C . ALA A 1 252 ? -2.59 -23.078 -11.641 1 98.12 252 ALA A C 1
ATOM 2007 O O . ALA A 1 252 ? -2.404 -24.266 -11.406 1 98.12 252 ALA A O 1
ATOM 2008 N N . CYS A 1 253 ? -3.387 -22.625 -12.562 1 97.94 253 CYS A N 1
ATOM 2009 C CA . CYS A 1 253 ? -4.129 -23.578 -13.383 1 97.94 253 CYS A CA 1
ATOM 2010 C C . CYS A 1 253 ? -3.189 -24.391 -14.258 1 97.94 253 CYS A C 1
ATOM 2012 O O . CYS A 1 253 ? -2.111 -23.922 -14.633 1 97.94 253 CYS A O 1
ATOM 2014 N N . PRO A 1 254 ? -3.641 -25.578 -14.594 1 97.38 254 PRO A N 1
ATOM 2015 C CA . PRO A 1 254 ? -2.793 -26.391 -15.469 1 97.38 254 PRO A CA 1
ATOM 2016 C C . PRO A 1 254 ? -2.471 -25.719 -16.797 1 97.38 254 PRO A C 1
ATOM 2018 O O . PRO A 1 254 ? -3.342 -25.078 -17.391 1 97.38 254 PRO A O 1
ATOM 2021 N N . MET A 1 255 ? -1.21 -25.906 -17.141 1 97.19 255 MET A N 1
ATOM 2022 C CA . MET A 1 255 ? -0.83 -25.469 -18.484 1 97.19 255 MET A CA 1
ATOM 2023 C C . MET A 1 255 ? -1.486 -26.344 -19.547 1 97.19 255 MET A C 1
ATOM 2025 O O . MET A 1 255 ? -1.406 -27.578 -19.484 1 97.19 255 MET A O 1
ATOM 2029 N N . ILE A 1 256 ? -2.078 -25.734 -20.516 1 97.81 256 ILE A N 1
ATOM 2030 C CA . ILE A 1 256 ? -2.748 -26.484 -21.578 1 97.81 256 ILE A CA 1
ATOM 2031 C C . ILE A 1 256 ? -1.926 -26.406 -22.859 1 97.81 256 ILE A C 1
ATOM 2033 O O . ILE A 1 256 ? -1.688 -27.422 -23.516 1 97.81 256 ILE A O 1
ATOM 2037 N N . LYS A 1 257 ? -1.509 -25.219 -23.266 1 97.44 257 LYS A N 1
ATOM 2038 C CA . LYS A 1 257 ? -0.642 -25.016 -24.422 1 97.44 257 LYS A CA 1
ATOM 2039 C C . LYS A 1 257 ? 0.476 -24.031 -24.094 1 97.44 257 LYS A C 1
ATOM 2041 O O . LYS A 1 257 ? 0.245 -23.016 -23.438 1 97.44 257 LYS A O 1
ATOM 2046 N N . GLY A 1 258 ? 1.693 -24.328 -24.578 1 96.12 258 GLY A N 1
ATOM 2047 C CA . GLY A 1 258 ? 2.84 -23.469 -24.312 1 96.12 258 GLY A CA 1
ATOM 2048 C C . GLY A 1 258 ? 3.465 -23.703 -22.953 1 96.12 258 GLY A C 1
ATOM 2049 O O . GLY A 1 258 ? 3.418 -24.812 -22.422 1 96.12 258 GLY A O 1
ATOM 2050 N N . ASP A 1 259 ? 4.211 -22.75 -22.5 1 97.12 259 ASP A N 1
ATOM 2051 C CA . ASP A 1 259 ? 4.812 -22.766 -21.156 1 97.12 259 ASP A CA 1
ATOM 2052 C C . ASP A 1 259 ? 4.645 -21.422 -20.453 1 97.12 259 ASP A C 1
ATOM 2054 O O . ASP A 1 259 ? 4.176 -20.453 -21.062 1 97.12 259 ASP A O 1
ATOM 2058 N N . LYS A 1 260 ? 4.859 -21.453 -19.203 1 98.25 260 LYS A N 1
ATOM 2059 C CA . LYS A 1 260 ? 4.715 -20.25 -18.391 1 98.25 260 LYS A CA 1
ATOM 2060 C C . LYS A 1 260 ? 5.949 -20.016 -17.531 1 98.25 260 LYS A C 1
ATOM 2062 O O . LYS A 1 260 ? 6.359 -20.906 -16.766 1 98.25 260 LYS A O 1
ATOM 2067 N N . TRP A 1 261 ? 6.562 -18.875 -17.719 1 98.75 261 TRP A N 1
ATOM 2068 C CA . TRP A 1 261 ? 7.574 -18.375 -16.797 1 98.75 261 TRP A CA 1
ATOM 2069 C C . TRP A 1 261 ? 7 -17.297 -15.891 1 98.75 261 TRP A C 1
ATOM 2071 O O . TRP A 1 261 ? 6.293 -16.391 -16.359 1 98.75 261 TRP A O 1
ATOM 2081 N N . SER A 1 262 ? 7.234 -17.406 -14.641 1 98.75 262 SER A N 1
ATOM 2082 C CA . SER A 1 262 ? 6.805 -16.406 -13.672 1 98.75 262 SER A CA 1
ATOM 2083 C C . SER A 1 262 ? 7.875 -16.172 -12.609 1 98.75 262 SER A C 1
ATOM 2085 O O . SER A 1 262 ? 8.844 -16.938 -12.516 1 98.75 262 SER A O 1
ATOM 2087 N N . CYS A 1 263 ? 7.762 -15.117 -11.906 1 98.88 263 CYS A N 1
ATOM 2088 C CA . CYS A 1 263 ? 8.656 -14.734 -10.82 1 98.88 263 CYS A CA 1
ATOM 2089 C C . CYS A 1 263 ? 7.863 -14.195 -9.633 1 98.88 263 CYS A C 1
ATOM 2091 O O . CYS A 1 263 ? 6.973 -13.359 -9.797 1 98.88 263 CYS A O 1
ATOM 2093 N N . VAL A 1 264 ? 8.203 -14.664 -8.438 1 98.69 264 VAL A N 1
ATOM 2094 C CA . VAL A 1 264 ? 7.414 -14.273 -7.27 1 98.69 264 VAL A CA 1
ATOM 2095 C C . VAL A 1 264 ? 8.312 -13.594 -6.242 1 98.69 264 VAL A C 1
ATOM 2097 O O . VAL A 1 264 ? 9.453 -14.008 -6.027 1 98.69 264 VAL A O 1
ATOM 2100 N N . LYS A 1 265 ? 7.871 -12.531 -5.637 1 98.88 265 LYS A N 1
ATOM 2101 C CA . LYS A 1 265 ? 8.445 -11.859 -4.477 1 98.88 265 LYS A CA 1
ATOM 2102 C C . LYS A 1 265 ? 7.504 -11.93 -3.277 1 98.88 265 LYS A C 1
ATOM 2104 O O . LYS A 1 265 ? 6.406 -11.375 -3.311 1 98.88 265 LYS A O 1
ATOM 2109 N N . TRP A 1 266 ? 7.914 -12.664 -2.248 1 98.81 266 TRP A N 1
ATOM 2110 C CA . TRP A 1 266 ? 7.188 -12.656 -0.983 1 98.81 266 TRP A CA 1
ATOM 2111 C C . TRP A 1 266 ? 7.711 -11.562 -0.06 1 98.81 266 TRP A C 1
ATOM 2113 O O . TRP A 1 266 ? 8.922 -11.383 0.074 1 98.81 266 TRP A O 1
ATOM 2123 N N . MET A 1 267 ? 6.816 -10.805 0.526 1 98.75 267 MET A N 1
ATOM 2124 C CA . MET A 1 267 ? 7.164 -9.719 1.438 1 98.75 267 MET A CA 1
ATOM 2125 C C . MET A 1 267 ? 6.723 -10.047 2.861 1 98.75 267 MET A C 1
ATOM 2127 O O . MET A 1 267 ? 5.559 -10.375 3.094 1 98.75 267 MET A O 1
ATOM 2131 N N . ARG A 1 268 ? 7.637 -9.93 3.791 1 98.5 268 ARG A N 1
ATOM 2132 C CA . ARG A 1 268 ? 7.445 -10.336 5.18 1 98.5 268 ARG A CA 1
ATOM 2133 C C . ARG A 1 268 ? 7.02 -9.156 6.043 1 98.5 268 ARG A C 1
ATOM 2135 O O . ARG A 1 268 ? 7.238 -7.996 5.676 1 98.5 268 ARG A O 1
ATOM 2142 N N . ALA A 1 269 ? 6.477 -9.453 7.191 1 96.94 269 ALA A N 1
ATOM 2143 C CA . ALA A 1 269 ? 6 -8.453 8.141 1 96.94 269 ALA A CA 1
ATOM 2144 C C . ALA A 1 269 ? 7.168 -7.688 8.766 1 96.94 269 ALA A C 1
ATOM 2146 O O . ALA A 1 269 ? 7.023 -6.523 9.141 1 96.94 269 ALA A O 1
ATOM 2147 N N . ASN A 1 270 ? 8.266 -8.328 8.922 1 97.44 270 ASN A N 1
ATOM 2148 C CA . ASN A 1 270 ? 9.5 -7.758 9.445 1 97.44 270 ASN A CA 1
ATOM 2149 C C . ASN A 1 270 ? 10.656 -7.922 8.453 1 97.44 270 ASN A C 1
ATOM 2151 O O . ASN A 1 270 ? 10.492 -8.555 7.406 1 97.44 270 ASN A O 1
ATOM 2155 N N . GLN A 1 271 ? 11.68 -7.234 8.781 1 97.62 271 GLN A N 1
ATOM 2156 C CA . GLN A 1 271 ? 12.867 -7.41 7.945 1 97.62 271 GLN A CA 1
ATOM 2157 C C . GLN A 1 271 ? 13.25 -8.883 7.836 1 97.62 271 GLN A C 1
ATOM 2159 O O . GLN A 1 271 ? 13.25 -9.609 8.828 1 97.62 271 GLN A O 1
ATOM 2164 N N . TYR A 1 272 ? 13.508 -9.289 6.629 1 98.12 272 TYR A N 1
ATOM 2165 C CA . TYR A 1 272 ? 13.891 -10.664 6.328 1 98.12 272 TYR A CA 1
ATOM 2166 C C . TYR A 1 272 ? 15.391 -10.773 6.09 1 98.12 272 TYR A C 1
ATOM 2168 O O . TYR A 1 272 ? 15.906 -10.242 5.102 1 98.12 272 TYR A O 1
ATOM 2176 N N . LYS A 1 273 ? 16.047 -11.445 6.977 1 95.56 273 LYS A N 1
ATOM 2177 C CA . LYS A 1 273 ? 17.5 -11.586 6.863 1 95.56 273 LYS A CA 1
ATOM 2178 C C . LYS A 1 273 ? 17.859 -12.617 5.797 1 95.56 273 LYS A C 1
ATOM 2180 O O . LYS A 1 273 ? 17.328 -13.727 5.785 1 95.56 273 LYS A O 1
ATOM 2185 N N . THR A 1 274 ? 18.641 -12.164 4.863 1 89.81 274 THR A N 1
ATOM 2186 C CA . THR A 1 274 ? 19.078 -13.07 3.801 1 89.81 274 THR A CA 1
ATOM 2187 C C . THR A 1 274 ? 20.516 -13.531 4.031 1 89.81 274 THR A C 1
ATOM 2189 O O . THR A 1 274 ? 21.297 -12.836 4.68 1 89.81 2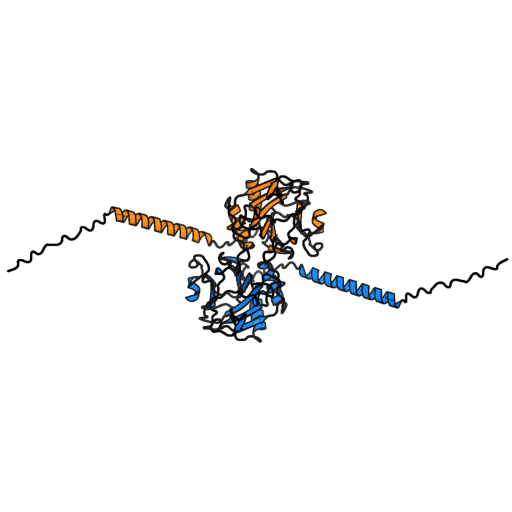74 THR A O 1
ATOM 2192 N N . MET B 1 1 ? -73.562 -61.781 -6.578 1 28.61 1 MET B N 1
ATOM 2193 C CA . MET B 1 1 ? -73.625 -60.844 -7.699 1 28.61 1 MET B CA 1
ATOM 2194 C C . MET B 1 1 ? -73.438 -59.406 -7.219 1 28.61 1 MET B C 1
ATOM 2196 O O . MET B 1 1 ? -74.375 -58.75 -6.77 1 28.61 1 MET B O 1
ATOM 2200 N N . VAL B 1 2 ? -72.25 -59.156 -6.547 1 28.89 2 VAL B N 1
ATOM 2201 C CA . VAL B 1 2 ? -71.812 -58 -5.746 1 28.89 2 VAL B CA 1
ATOM 2202 C C . VAL B 1 2 ? -71.562 -56.812 -6.645 1 28.89 2 VAL B C 1
ATOM 2204 O O . VAL B 1 2 ? -70.75 -56.844 -7.566 1 28.89 2 VAL B O 1
ATOM 2207 N N . LYS B 1 3 ? -72.688 -55.969 -6.902 1 30.34 3 LYS B N 1
ATOM 2208 C CA . LYS B 1 3 ? -72.75 -54.75 -7.711 1 30.34 3 LYS B CA 1
ATOM 2209 C C . LYS B 1 3 ? -71.75 -53.719 -7.297 1 30.34 3 LYS B C 1
ATOM 2211 O O . LYS B 1 3 ? -71.688 -53.312 -6.137 1 30.34 3 LYS B O 1
ATOM 2216 N N . LEU B 1 4 ? -70.5 -53.75 -7.832 1 28.08 4 LEU B N 1
ATOM 2217 C CA . LEU B 1 4 ? -69.312 -52.906 -7.598 1 28.08 4 LEU B CA 1
ATOM 2218 C C . LEU B 1 4 ? -69.625 -51.469 -8.016 1 28.08 4 LEU B C 1
ATOM 2220 O O . LEU B 1 4 ? -69.875 -51.219 -9.188 1 28.08 4 LEU B O 1
ATOM 2224 N N . ARG B 1 5 ? -70.312 -50.719 -7.176 1 32.22 5 ARG B N 1
ATOM 2225 C CA . ARG B 1 5 ? -70.688 -49.312 -7.418 1 32.22 5 ARG B CA 1
ATOM 2226 C C . ARG B 1 5 ? -69.438 -48.469 -7.68 1 32.22 5 ARG B C 1
ATOM 2228 O O . ARG B 1 5 ? -68.5 -48.5 -6.898 1 32.22 5 ARG B O 1
ATOM 2235 N N . HIS B 1 6 ? -69.125 -48.156 -8.938 1 29.33 6 HIS B N 1
ATOM 2236 C CA . HIS B 1 6 ? -68.062 -47.375 -9.539 1 29.33 6 HIS B CA 1
ATOM 2237 C C . HIS B 1 6 ? -68.125 -45.906 -9.062 1 29.33 6 HIS B C 1
ATOM 2239 O O . HIS B 1 6 ? -69.125 -45.219 -9.352 1 29.33 6 HIS B O 1
ATOM 2245 N N . SER B 1 7 ? -67.875 -45.594 -7.742 1 29.92 7 SER B N 1
ATOM 2246 C CA . SER B 1 7 ? -67.938 -44.219 -7.254 1 29.92 7 SER B CA 1
ATOM 2247 C C . SER B 1 7 ? -66.938 -43.344 -8.031 1 29.92 7 SER B C 1
ATOM 2249 O O . SER B 1 7 ? -65.812 -43.656 -8.164 1 29.92 7 SER B O 1
ATOM 2251 N N . ARG B 1 8 ? -67.438 -42.625 -9.039 1 29.8 8 ARG B N 1
ATOM 2252 C CA . ARG B 1 8 ? -66.75 -41.688 -9.922 1 29.8 8 ARG B CA 1
ATOM 2253 C C . ARG B 1 8 ? -66.125 -40.562 -9.117 1 29.8 8 ARG B C 1
ATOM 2255 O O . ARG B 1 8 ? -66.75 -39.844 -8.359 1 29.8 8 ARG B O 1
ATOM 2262 N N . ALA B 1 9 ? -64.875 -40.75 -8.656 1 30.09 9 ALA B N 1
ATOM 2263 C CA . ALA B 1 9 ? -64.062 -39.812 -7.926 1 30.09 9 ALA B CA 1
ATOM 2264 C C . ALA B 1 9 ? -63.875 -38.5 -8.711 1 30.09 9 ALA B C 1
ATOM 2266 O O . ALA B 1 9 ? -63.406 -38.531 -9.859 1 30.09 9 ALA B O 1
ATOM 2267 N N . ARG B 1 10 ? -64.75 -37.5 -8.453 1 29.67 10 ARG B N 1
ATOM 2268 C CA . ARG B 1 10 ? -64.688 -36.125 -8.984 1 29.67 10 ARG B CA 1
ATOM 2269 C C . ARG B 1 10 ? -63.312 -35.5 -8.867 1 29.67 10 ARG B C 1
ATOM 2271 O O . ARG B 1 10 ? -62.656 -35.656 -7.84 1 29.67 10 ARG B O 1
ATOM 2278 N N . LEU B 1 11 ? -62.656 -35.375 -10.008 1 34 11 LEU B N 1
ATOM 2279 C CA . LEU B 1 11 ? -61.375 -34.75 -10.234 1 34 11 LEU B CA 1
ATOM 2280 C C . LEU B 1 11 ? -61.344 -33.344 -9.656 1 34 11 LEU B C 1
ATOM 2282 O O . LEU B 1 11 ? -62.281 -32.562 -9.836 1 34 11 LEU B O 1
ATOM 2286 N N . PRO B 1 12 ? -60.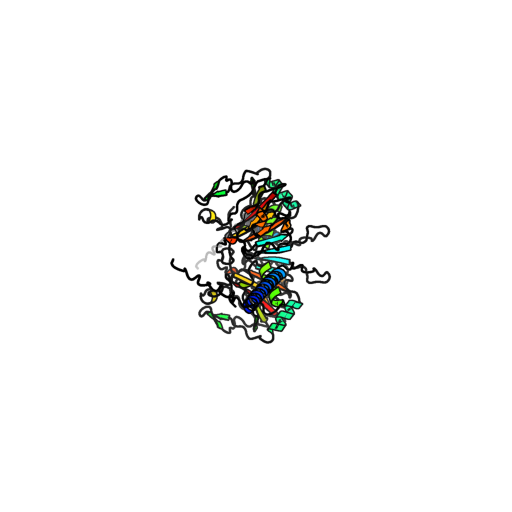625 -33.094 -8.555 1 32.41 12 PRO B N 1
ATOM 2287 C CA . PRO B 1 12 ? -60.5 -31.812 -7.867 1 32.41 12 PRO B CA 1
ATOM 2288 C C . PRO B 1 12 ? -60.125 -30.672 -8.82 1 32.41 12 PRO B C 1
ATOM 2290 O O . PRO B 1 12 ? -59.469 -30.906 -9.836 1 32.41 12 PRO B O 1
ATOM 2293 N N . LYS B 1 13 ? -61.031 -29.672 -8.953 1 37.47 13 LYS B N 1
ATOM 2294 C CA . LYS B 1 13 ? -60.969 -28.438 -9.711 1 37.47 13 LYS B CA 1
ATOM 2295 C C . LYS B 1 13 ? -59.656 -27.703 -9.438 1 37.47 13 LYS B C 1
ATOM 2297 O O . LYS B 1 13 ? -59.219 -27.594 -8.289 1 37.47 13 LYS B O 1
ATOM 2302 N N . PRO B 1 14 ? -58.719 -27.688 -10.453 1 40 14 PRO B N 1
ATOM 2303 C CA . PRO B 1 14 ? -57.438 -27 -10.32 1 40 14 PRO B CA 1
ATOM 2304 C C . PRO B 1 14 ? -57.562 -25.531 -9.93 1 40 14 PRO B C 1
ATOM 2306 O O . PRO B 1 14 ? -58.219 -24.766 -10.641 1 40 14 PRO B O 1
ATOM 2309 N N . LEU B 1 15 ? -58 -25.266 -8.688 1 35.97 15 LEU B N 1
ATOM 2310 C CA . LEU B 1 15 ? -58.344 -23.922 -8.242 1 35.97 15 LEU B CA 1
ATOM 2311 C C . LEU B 1 15 ? -57.188 -22.969 -8.438 1 35.97 15 LEU B C 1
ATOM 2313 O O . LEU B 1 15 ? -57.094 -21.953 -7.742 1 35.97 15 LEU B O 1
ATOM 2317 N N . LEU B 1 16 ? -56.094 -23.391 -9.031 1 39.53 16 LEU B N 1
ATOM 2318 C CA . LEU B 1 16 ? -55.125 -22.297 -8.875 1 39.53 16 LEU B CA 1
ATOM 2319 C C . LEU B 1 16 ? -55.594 -21.062 -9.648 1 39.53 16 LEU B C 1
ATOM 2321 O O . LEU B 1 16 ? -55.812 -21.141 -10.859 1 39.53 16 LEU B O 1
ATOM 2325 N N . SER B 1 17 ? -56.344 -20.156 -9.031 1 41.78 17 SER B N 1
ATOM 2326 C CA . SER B 1 17 ? -56.938 -18.938 -9.562 1 41.78 17 SER B CA 1
ATOM 2327 C C . SER B 1 17 ? -55.906 -18.094 -10.289 1 41.78 17 SER B C 1
ATOM 2329 O O . SER B 1 17 ? -54.719 -18.219 -10.031 1 41.78 17 SER B O 1
ATOM 2331 N N . THR B 1 18 ? -56.344 -17.484 -11.406 1 53.22 18 THR B N 1
ATOM 2332 C CA . THR B 1 18 ? -55.656 -16.594 -12.328 1 53.22 18 THR B CA 1
ATOM 2333 C C . THR B 1 18 ? -54.938 -15.477 -11.57 1 53.22 18 THR B C 1
ATOM 2335 O O . THR B 1 18 ? -53.906 -14.984 -12.023 1 53.22 18 THR B O 1
ATOM 2338 N N . SER B 1 19 ? -55.5 -15.172 -10.305 1 54.91 19 SER B N 1
ATOM 2339 C CA . SER B 1 19 ? -54.906 -14.047 -9.578 1 54.91 19 SER B CA 1
ATOM 2340 C C . SER B 1 19 ? -53.562 -14.422 -8.977 1 54.91 19 SER B C 1
ATOM 2342 O O . SER B 1 19 ? -52.688 -13.562 -8.781 1 54.91 19 SER B O 1
ATOM 2344 N N . GLY B 1 20 ? -53.469 -15.711 -8.688 1 51.34 20 GLY B N 1
ATOM 2345 C CA . GLY B 1 20 ? -52.219 -16.141 -8.086 1 51.34 20 GLY B CA 1
ATOM 2346 C C . GLY B 1 20 ? -51.062 -16.156 -9.07 1 51.34 20 GLY B C 1
ATOM 2347 O O . GLY B 1 20 ? -49.906 -15.953 -8.68 1 51.34 20 GLY B O 1
ATOM 2348 N N . ARG B 1 21 ? -51.5 -16.422 -10.344 1 56.69 21 ARG B N 1
ATOM 2349 C CA . ARG B 1 21 ? -50.469 -16.453 -11.375 1 56.69 21 ARG B CA 1
ATOM 2350 C C . ARG B 1 21 ? -49.938 -15.055 -11.672 1 56.69 21 ARG B C 1
ATOM 2352 O O . ARG B 1 21 ? -48.75 -14.859 -11.922 1 56.69 21 ARG B O 1
ATOM 2359 N N . LEU B 1 22 ? -50.875 -14.109 -11.484 1 57.28 22 LEU B N 1
ATOM 2360 C CA . LEU B 1 22 ? -50.469 -12.734 -11.742 1 57.28 22 LEU B CA 1
ATOM 2361 C C . LEU B 1 22 ? -49.531 -12.227 -10.641 1 57.28 22 LEU B C 1
ATOM 2363 O O . LEU B 1 22 ? -48.562 -11.523 -10.922 1 57.28 22 LEU B O 1
ATOM 2367 N N . ILE B 1 23 ? -49.781 -12.75 -9.438 1 59.19 23 ILE B N 1
ATOM 2368 C CA . ILE B 1 23 ? -48.938 -12.336 -8.328 1 59.19 23 ILE B CA 1
ATOM 2369 C C . ILE B 1 23 ? -47.562 -12.992 -8.453 1 59.19 23 ILE B C 1
ATOM 2371 O O . ILE B 1 23 ? -46.531 -12.344 -8.266 1 59.19 23 ILE B O 1
ATOM 2375 N N . ILE B 1 24 ? -47.625 -14.234 -8.953 1 58.03 24 ILE B N 1
ATOM 2376 C CA . ILE B 1 24 ? -46.344 -14.914 -9.109 1 58.03 24 ILE B CA 1
ATOM 2377 C C . ILE B 1 24 ? -45.562 -14.312 -10.281 1 58.03 24 ILE B C 1
ATOM 2379 O O . ILE B 1 24 ? -44.375 -14.094 -10.195 1 58.03 24 ILE B O 1
ATOM 2383 N N . LEU B 1 25 ? -46.344 -13.898 -11.273 1 58.84 25 LEU B N 1
ATOM 2384 C CA . LEU B 1 25 ? -45.688 -13.25 -12.414 1 58.84 25 LEU B CA 1
ATOM 2385 C C . LEU B 1 25 ? -45.188 -11.867 -12.023 1 58.84 25 LEU B C 1
ATOM 2387 O O . LEU B 1 25 ? -44.094 -11.484 -12.406 1 58.84 25 LEU B O 1
ATOM 2391 N N . THR B 1 26 ? -45.969 -11.172 -11.172 1 59.66 26 THR B N 1
ATOM 2392 C CA . THR B 1 26 ? -45.5 -9.867 -10.711 1 59.66 26 THR B CA 1
ATOM 2393 C C . THR B 1 26 ? -44.312 -10 -9.773 1 59.66 26 THR B C 1
ATOM 2395 O O . THR B 1 26 ? -43.375 -9.211 -9.844 1 59.66 26 THR B O 1
ATOM 2398 N N . LEU B 1 27 ? -44.312 -11.008 -8.977 1 60.28 27 LEU B N 1
ATOM 2399 C CA . LEU B 1 27 ? -43.188 -11.227 -8.086 1 60.28 27 LEU B CA 1
ATOM 2400 C C . LEU B 1 27 ? -41.938 -11.688 -8.859 1 60.28 27 LEU B C 1
ATOM 2402 O O . LEU B 1 27 ? -40.812 -11.266 -8.562 1 60.28 27 LEU B O 1
ATOM 2406 N N . PHE B 1 28 ? -42.25 -12.438 -9.898 1 58.44 28 PHE B N 1
ATOM 2407 C CA . PHE B 1 28 ? -41.156 -12.883 -10.742 1 58.44 28 PHE B CA 1
ATOM 2408 C C . PHE B 1 28 ? -40.594 -11.727 -11.547 1 58.44 28 PHE B C 1
ATOM 2410 O O . PHE B 1 28 ? -39.375 -11.594 -11.68 1 58.44 28 PHE B O 1
ATOM 2417 N N . VAL B 1 29 ? -41.469 -10.82 -11.992 1 59.28 29 VAL B N 1
ATOM 2418 C CA . VAL B 1 29 ? -41 -9.664 -12.758 1 59.28 29 VAL B CA 1
ATOM 2419 C C . VAL B 1 29 ? -40.281 -8.68 -11.836 1 59.28 29 VAL B C 1
ATOM 2421 O O . VAL B 1 29 ? -39.219 -8.148 -12.18 1 59.28 29 VAL B O 1
ATOM 2424 N N . THR B 1 30 ? -40.75 -8.531 -10.633 1 58.84 30 THR B N 1
ATOM 2425 C CA . THR B 1 30 ? -40.094 -7.633 -9.695 1 58.84 30 THR B CA 1
ATOM 2426 C C . THR B 1 30 ? -38.75 -8.219 -9.242 1 58.84 30 THR B C 1
ATOM 2428 O O . THR B 1 30 ? -37.75 -7.492 -9.117 1 58.84 30 THR B O 1
ATOM 2431 N N . PHE B 1 31 ? -38.688 -9.523 -9.117 1 57.34 31 PHE B N 1
ATOM 2432 C CA . PHE B 1 31 ? -37.438 -10.156 -8.711 1 57.34 31 PHE B CA 1
ATOM 2433 C C . PHE B 1 31 ? -36.438 -10.117 -9.852 1 57.34 31 PHE B C 1
ATOM 2435 O O . PHE B 1 31 ? -35.25 -9.859 -9.625 1 57.34 31 PHE B O 1
ATOM 2442 N N . THR B 1 32 ? -36.938 -10.258 -11.109 1 57.16 32 THR B N 1
ATOM 2443 C CA . THR B 1 32 ? -36.031 -10.164 -12.258 1 57.16 32 THR B CA 1
ATOM 2444 C C . THR B 1 32 ? -35.562 -8.719 -12.461 1 57.16 32 THR B C 1
ATOM 2446 O O . THR B 1 32 ? -34.406 -8.477 -12.781 1 57.16 32 THR B O 1
ATOM 2449 N N . VAL B 1 33 ? -36.375 -7.719 -12.203 1 57.22 33 VAL B N 1
ATOM 2450 C CA . VAL B 1 33 ? -35.969 -6.32 -12.305 1 57.22 33 VAL B CA 1
ATOM 2451 C C . VAL B 1 33 ? -35 -5.977 -11.195 1 57.22 33 VAL B C 1
ATOM 2453 O O . VAL B 1 33 ? -34 -5.285 -11.43 1 57.22 33 VAL B O 1
ATOM 2456 N N . LEU B 1 34 ? -35.156 -6.555 -10.039 1 55.47 34 LEU B N 1
ATOM 2457 C CA . LEU B 1 34 ? -34.219 -6.332 -8.953 1 55.47 34 LEU B CA 1
ATOM 2458 C C . LEU B 1 34 ? -32.875 -6.988 -9.258 1 55.47 34 LEU B C 1
ATOM 2460 O O . LEU B 1 34 ? -31.812 -6.391 -9.023 1 55.47 34 LEU B O 1
ATOM 2464 N N . ILE B 1 35 ? -32.875 -8.117 -9.859 1 55.06 35 ILE B N 1
ATOM 2465 C CA . ILE B 1 35 ? -31.641 -8.773 -10.258 1 55.06 35 ILE B CA 1
ATOM 2466 C C . ILE B 1 35 ? -30.984 -7.984 -11.383 1 55.06 35 ILE B C 1
ATOM 2468 O O . ILE B 1 35 ? -29.766 -7.781 -11.375 1 55.06 35 ILE B O 1
ATOM 2472 N N . LEU B 1 36 ? -31.75 -7.426 -12.281 1 52.34 36 LEU B N 1
ATOM 2473 C CA . LEU B 1 36 ? -31.188 -6.613 -13.359 1 52.34 36 LEU B CA 1
ATOM 2474 C C . LEU B 1 36 ? -30.656 -5.289 -12.812 1 52.34 36 LEU B C 1
ATOM 2476 O O . LEU B 1 36 ? -29.594 -4.828 -13.234 1 52.34 36 LEU B O 1
ATOM 2480 N N . ILE B 1 37 ? -31.297 -4.703 -11.844 1 51.22 37 ILE B N 1
ATOM 2481 C CA . ILE B 1 37 ? -30.797 -3.488 -11.203 1 51.22 37 ILE B CA 1
ATOM 2482 C C . ILE B 1 37 ? -29.516 -3.805 -10.422 1 51.22 37 ILE B C 1
ATOM 2484 O O . ILE B 1 37 ? -28.547 -3.055 -10.484 1 51.22 37 ILE B O 1
ATOM 2488 N N . LEU B 1 38 ? -29.5 -4.902 -9.789 1 46.66 38 LEU B N 1
ATOM 2489 C CA . LEU B 1 38 ? -28.297 -5.309 -9.07 1 46.66 38 LEU B CA 1
ATOM 2490 C C . LEU B 1 38 ? -27.172 -5.648 -10.047 1 46.66 38 LEU B C 1
ATOM 2492 O O . LEU B 1 38 ? -26.016 -5.297 -9.812 1 46.66 38 LEU B O 1
ATOM 2496 N N . LEU B 1 39 ? -27.516 -6.207 -11.133 1 45.22 39 LEU B N 1
ATOM 2497 C CA . LEU B 1 39 ? -26.531 -6.484 -12.172 1 45.22 39 LEU B CA 1
ATOM 2498 C C . LEU B 1 39 ? -26.062 -5.191 -12.844 1 45.22 39 LEU B C 1
ATOM 2500 O O . LEU B 1 39 ? -24.875 -5.027 -13.133 1 45.22 39 LEU B O 1
ATOM 2504 N N . ALA B 1 40 ? -26.938 -4.266 -13.062 1 41.31 40 ALA B N 1
ATOM 2505 C CA . ALA B 1 40 ? -26.578 -2.961 -13.617 1 41.31 40 ALA B CA 1
ATOM 2506 C C . ALA B 1 40 ? -25.734 -2.166 -12.625 1 41.31 40 ALA B C 1
ATOM 2508 O O . ALA B 1 40 ? -24.781 -1.479 -13.016 1 41.31 40 ALA B O 1
ATOM 2509 N N . PHE B 1 41 ? -25.969 -2.213 -11.352 1 39.97 41 PHE B N 1
ATOM 2510 C CA . PHE B 1 41 ? -25.125 -1.541 -10.359 1 39.97 41 PHE B CA 1
ATOM 2511 C C . PHE B 1 41 ? -23.734 -2.152 -10.312 1 39.97 41 PHE B C 1
ATOM 2513 O O . PHE B 1 41 ? -22.734 -1.438 -10.164 1 39.97 41 PHE B O 1
ATOM 2520 N N . ASN B 1 42 ? -23.656 -3.414 -10.375 1 36.47 42 ASN B N 1
ATOM 2521 C CA . ASN B 1 42 ? -22.359 -4.07 -10.43 1 36.47 42 ASN B CA 1
ATOM 2522 C C . ASN B 1 42 ? -21.641 -3.787 -11.742 1 36.47 42 ASN B C 1
ATOM 2524 O O . ASN B 1 42 ? -20.406 -3.73 -11.781 1 36.47 42 ASN B O 1
ATOM 2528 N N . TYR B 1 43 ? -22.344 -3.621 -12.867 1 36.03 43 TYR B N 1
ATOM 2529 C CA . TYR B 1 43 ? -21.734 -3.314 -14.148 1 36.03 43 TYR B CA 1
ATOM 2530 C C . TYR B 1 43 ? -21.141 -1.909 -14.148 1 36.03 43 TYR B C 1
ATOM 2532 O O . TYR B 1 43 ? -20.078 -1.679 -14.727 1 36.03 43 TYR B O 1
ATOM 2540 N N . LEU B 1 44 ? -21.797 -0.953 -13.531 1 33.12 44 LEU B N 1
ATOM 2541 C CA . LEU B 1 44 ? -21.266 0.403 -13.523 1 33.12 44 LEU B CA 1
ATOM 2542 C C . LEU B 1 44 ? -19.969 0.466 -12.719 1 33.12 44 LEU B C 1
ATOM 2544 O O . LEU B 1 44 ? -19.156 1.367 -12.922 1 33.12 44 LEU B O 1
ATOM 2548 N N . ASN B 1 45 ? -19.828 -0.455 -11.797 1 32.94 45 ASN B N 1
ATOM 2549 C CA . ASN B 1 45 ? -18.625 -0.307 -11 1 32.94 45 ASN B CA 1
ATOM 2550 C C . ASN B 1 45 ? -17.391 -0.799 -11.758 1 32.94 45 ASN B C 1
ATOM 2552 O O . ASN B 1 45 ? -16.266 -0.686 -11.273 1 32.94 45 ASN B O 1
ATOM 2556 N N . SER B 1 46 ? -17.547 -1.528 -12.805 1 31.86 46 SER B N 1
ATOM 2557 C CA . SER B 1 46 ? -16.359 -1.975 -13.539 1 31.86 46 SER B CA 1
ATOM 2558 C C . SER B 1 46 ? -15.844 -0.884 -14.469 1 31.86 46 SER B C 1
ATOM 2560 O O . SER B 1 46 ? -15.344 -1.176 -15.555 1 31.86 46 SER B O 1
ATOM 2562 N N . ILE B 1 47 ? -16.281 0.385 -14.359 1 29.22 47 ILE B N 1
ATOM 2563 C CA . ILE B 1 47 ? -15.758 1.365 -15.305 1 29.22 47 ILE B CA 1
ATOM 2564 C C . ILE B 1 47 ? -14.234 1.407 -15.211 1 29.22 47 ILE B C 1
ATOM 2566 O O . ILE B 1 47 ? -13.68 1.595 -14.125 1 29.22 47 ILE B O 1
ATOM 2570 N N . SER B 1 48 ? -13.578 0.98 -16.188 1 29.98 48 SER B N 1
ATOM 2571 C CA . SER B 1 48 ? -12.18 1.2 -16.562 1 29.98 48 SER B CA 1
ATOM 2572 C C . SER B 1 48 ? -11.781 2.66 -16.375 1 29.98 48 SER B C 1
ATOM 2574 O O . SER B 1 48 ? -12.414 3.559 -16.938 1 29.98 48 SER B O 1
ATOM 2576 N N . HIS B 1 49 ? -11.422 3.033 -15.242 1 29.27 49 HIS B N 1
ATOM 2577 C CA . HIS B 1 49 ? -10.898 4.387 -15.094 1 29.27 49 HIS B CA 1
ATOM 2578 C C . HIS B 1 49 ? -9.797 4.668 -16.109 1 29.27 49 HIS B C 1
ATOM 2580 O O . HIS B 1 49 ? -8.625 4.363 -15.859 1 29.27 49 HIS B O 1
ATOM 2586 N N . ASN B 1 50 ? -10.086 4.594 -17.391 1 28.64 50 ASN B N 1
ATOM 2587 C CA . ASN B 1 50 ? -9.281 5.352 -18.344 1 28.64 50 ASN B CA 1
ATOM 2588 C C . ASN B 1 50 ? -9.203 6.828 -17.969 1 28.64 50 ASN B C 1
ATOM 2590 O O . ASN B 1 50 ? -10.172 7.566 -18.141 1 28.64 50 ASN B O 1
ATOM 2594 N N . THR B 1 51 ? -8.492 7.219 -17.016 1 30.06 51 THR B N 1
ATOM 2595 C CA . THR B 1 51 ? -8.312 8.664 -16.922 1 30.06 51 THR B CA 1
ATOM 2596 C C . THR B 1 51 ? -7.777 9.234 -18.234 1 30.06 51 THR B C 1
ATOM 2598 O O . THR B 1 51 ? -6.754 8.773 -18.734 1 30.06 51 THR B O 1
ATOM 2601 N N . PRO B 1 52 ? -8.594 9.836 -19.094 1 29.98 52 PRO B N 1
ATOM 2602 C CA . PRO B 1 52 ? -8.094 10.602 -20.234 1 29.98 52 PRO B CA 1
ATOM 2603 C C . PRO B 1 52 ? -6.859 11.43 -19.906 1 29.98 52 PRO B C 1
ATOM 2605 O O . PRO B 1 52 ? -6.867 12.188 -18.938 1 29.98 52 PRO B O 1
ATOM 2608 N N . ARG B 1 53 ? -5.609 11.055 -20.391 1 31.92 53 ARG B N 1
ATOM 2609 C CA . ARG B 1 53 ? -4.484 11.977 -20.359 1 31.92 53 ARG B CA 1
ATOM 2610 C C . ARG B 1 53 ? -4.801 13.258 -21.109 1 31.92 53 ARG B C 1
ATOM 2612 O O . ARG B 1 53 ? -4.898 13.25 -22.344 1 31.92 53 ARG B O 1
ATOM 2619 N N . SER B 1 54 ? -5.559 14.195 -20.719 1 29.44 54 SER B N 1
ATOM 2620 C CA . SER B 1 54 ? -5.66 15.445 -21.469 1 29.44 54 SER B CA 1
ATOM 2621 C C . SER B 1 54 ? -4.277 15.992 -21.812 1 29.44 54 SER B C 1
ATOM 2623 O O . SER B 1 54 ? -3.391 16.031 -20.953 1 29.44 54 SER B O 1
ATOM 2625 N N . LYS B 1 55 ? -3.828 16.297 -22.906 1 32.56 55 LYS B N 1
ATOM 2626 C CA . LYS B 1 55 ? -2.67 16.922 -23.531 1 32.56 55 LYS B CA 1
ATOM 2627 C C . LYS B 1 55 ? -2.305 18.219 -22.812 1 32.56 55 LYS B C 1
ATOM 2629 O O . LYS B 1 55 ? -1.202 18.75 -22.984 1 32.56 55 LYS B O 1
ATOM 2634 N N . ASP B 1 56 ? -3.131 19.281 -22.703 1 34.97 56 ASP B N 1
ATOM 2635 C CA . ASP B 1 56 ? -2.887 20.609 -22.141 1 34.97 56 ASP B CA 1
ATOM 2636 C C . ASP B 1 56 ? -2.586 20.531 -20.641 1 34.97 56 ASP B C 1
ATOM 2638 O O . ASP B 1 56 ? -2.641 21.547 -19.953 1 34.97 56 ASP B O 1
ATOM 2642 N N . GLY B 1 57 ? -2.889 19.375 -19.641 1 40.12 57 GLY B N 1
ATOM 2643 C CA . GLY B 1 57 ? -3.502 18.766 -18.469 1 40.12 57 GLY B CA 1
ATOM 2644 C C . GLY B 1 57 ? -2.549 18.641 -17.281 1 40.12 57 GLY B C 1
ATOM 2645 O O . GLY B 1 57 ? -1.346 18.875 -17.438 1 40.12 57 GLY B O 1
ATOM 2646 N N . PRO B 1 58 ? -3.109 18.516 -15.883 1 47.69 58 PRO B N 1
ATOM 2647 C CA . PRO B 1 58 ? -2.312 18.391 -14.664 1 47.69 58 PRO B CA 1
ATOM 2648 C C . PRO B 1 58 ? -1.081 17.516 -14.844 1 47.69 58 PRO B C 1
ATOM 2650 O O . PRO B 1 58 ? -1.055 16.656 -15.734 1 47.69 58 PRO B O 1
ATOM 2653 N N . GLY B 1 59 ? 0.003 18.156 -14.57 1 58.72 59 GLY B N 1
ATOM 2654 C CA . GLY B 1 59 ? 1.264 17.438 -14.523 1 58.72 59 GLY B CA 1
ATOM 2655 C C . GLY B 1 59 ? 1.085 15.945 -14.328 1 58.72 59 GLY B C 1
ATOM 2656 O O . GLY B 1 59 ? 0.002 15.484 -13.961 1 58.72 59 GLY B O 1
ATOM 2657 N N . GLU B 1 60 ? 1.885 15.195 -14.836 1 78.25 60 GLU B N 1
ATOM 2658 C CA . GLU B 1 60 ? 1.885 13.742 -14.773 1 78.25 60 GLU B CA 1
ATOM 2659 C C . GLU B 1 60 ? 1.917 13.25 -13.328 1 78.25 60 GLU B C 1
ATOM 2661 O O . GLU B 1 60 ? 2.711 13.734 -12.516 1 78.25 60 GLU B O 1
ATOM 2666 N N . ARG B 1 61 ? 0.878 12.539 -12.859 1 87.31 61 ARG B N 1
ATOM 2667 C CA . ARG B 1 61 ? 0.857 11.891 -11.555 1 87.31 61 ARG B CA 1
ATOM 2668 C C . ARG B 1 61 ? 2.123 11.07 -11.328 1 87.31 61 ARG B C 1
ATOM 2670 O O . ARG B 1 61 ? 2.561 10.336 -12.219 1 87.31 61 ARG B O 1
ATOM 2677 N N . ARG B 1 62 ? 2.76 11.43 -10.281 1 90.94 62 ARG B N 1
ATOM 2678 C CA . ARG B 1 62 ? 3.994 10.734 -9.914 1 90.94 62 ARG B CA 1
ATOM 2679 C C . ARG B 1 62 ? 4.109 10.578 -8.406 1 90.94 62 ARG B C 1
ATOM 2681 O O . ARG B 1 62 ? 3.756 11.484 -7.648 1 90.94 62 ARG B O 1
ATOM 2688 N N . VAL B 1 63 ? 4.598 9.406 -8.031 1 95.12 63 VAL B N 1
ATOM 2689 C CA . VAL B 1 63 ? 4.781 9.148 -6.605 1 95.12 63 VAL B CA 1
ATOM 2690 C C . VAL B 1 63 ? 6.273 9.094 -6.281 1 95.12 63 VAL B C 1
ATOM 2692 O O . VAL B 1 63 ? 7.059 8.508 -7.031 1 95.12 63 VAL B O 1
ATOM 2695 N N . GLU B 1 64 ? 6.594 9.75 -5.211 1 93.62 64 GLU B N 1
ATOM 2696 C CA . GLU B 1 64 ? 7.973 9.773 -4.727 1 93.62 64 GLU B CA 1
ATOM 2697 C C . GLU B 1 64 ? 8.07 9.258 -3.297 1 93.62 64 GLU B C 1
ATOM 2699 O O . GLU B 1 64 ? 7.289 9.664 -2.432 1 93.62 64 GLU B O 1
ATOM 2704 N N . THR B 1 65 ? 9.031 8.32 -3.1 1 94.44 65 THR B N 1
ATOM 2705 C CA . THR B 1 65 ? 9.32 7.91 -1.729 1 94.44 65 THR B CA 1
ATOM 2706 C C . THR B 1 65 ? 10.133 8.977 -1.006 1 94.44 65 THR B C 1
ATOM 2708 O O . THR B 1 65 ? 11.25 9.297 -1.417 1 94.44 65 THR B O 1
ATOM 2711 N N . ILE B 1 66 ? 9.625 9.453 0.105 1 93.31 66 ILE B N 1
ATOM 2712 C CA . ILE B 1 66 ? 10.352 10.531 0.767 1 93.31 66 ILE B CA 1
ATOM 2713 C C . ILE B 1 66 ? 11.016 10 2.037 1 93.31 66 ILE B C 1
ATOM 2715 O O . ILE B 1 66 ? 12 10.562 2.512 1 93.31 66 ILE B O 1
ATOM 2719 N N . SER B 1 67 ? 10.461 8.938 2.568 1 95.62 67 SER B N 1
ATOM 2720 C CA . SER B 1 67 ? 11.023 8.336 3.771 1 95.62 67 SER B CA 1
ATOM 2721 C C . SER B 1 67 ? 10.547 6.891 3.939 1 95.62 67 SER B C 1
ATOM 2723 O O . SER B 1 67 ? 9.438 6.547 3.539 1 95.62 67 SER B O 1
ATOM 2725 N N . TRP B 1 68 ? 11.398 6.043 4.523 1 96.81 68 TRP B N 1
ATOM 2726 C CA . TRP B 1 68 ? 10.977 4.703 4.906 1 96.81 68 TRP B CA 1
ATOM 2727 C C . TRP B 1 68 ? 10.758 4.609 6.414 1 96.81 68 TRP B C 1
ATOM 2729 O O . TRP B 1 68 ? 10.242 3.604 6.91 1 96.81 68 TRP B O 1
ATOM 2739 N N . GLU B 1 69 ? 11.172 5.75 7.113 1 96.56 69 GLU B N 1
ATOM 2740 C CA . GLU B 1 69 ? 10.891 5.875 8.539 1 96.56 69 GLU B CA 1
ATOM 2741 C C . GLU B 1 69 ? 10.539 7.312 8.906 1 96.56 69 GLU B C 1
ATOM 2743 O O . GLU B 1 69 ? 11.406 8.094 9.297 1 96.56 69 GLU B O 1
ATOM 2748 N N . PRO B 1 70 ? 9.352 7.602 9.023 1 97.81 70 PRO B N 1
ATOM 2749 C CA . PRO B 1 70 ? 8.219 6.73 8.719 1 97.81 70 PRO B CA 1
ATOM 2750 C C . PRO B 1 70 ? 8.102 6.414 7.23 1 97.81 70 PRO B C 1
ATOM 2752 O O . PRO B 1 70 ? 8.805 7.012 6.41 1 97.81 70 PRO B O 1
ATOM 2755 N N . ARG B 1 71 ? 7.32 5.398 6.898 1 97.88 71 ARG B N 1
ATOM 2756 C CA . ARG B 1 71 ? 6.961 5.215 5.496 1 97.88 71 ARG B CA 1
ATOM 2757 C C . ARG B 1 71 ? 6.086 6.363 5 1 97.88 71 ARG B C 1
ATOM 2759 O O . ARG B 1 71 ? 4.918 6.469 5.379 1 97.88 71 ARG B O 1
ATOM 2766 N N . ALA B 1 72 ? 6.668 7.25 4.223 1 98 72 ALA B N 1
ATOM 2767 C CA . ALA B 1 72 ? 6.016 8.461 3.721 1 98 72 ALA B CA 1
ATOM 2768 C C . ALA B 1 72 ? 6.297 8.656 2.234 1 98 72 ALA B C 1
ATOM 2770 O O . ALA B 1 72 ? 7.426 8.469 1.78 1 98 72 ALA B O 1
ATOM 2771 N N . PHE B 1 73 ? 5.262 9.062 1.523 1 97.75 73 PHE B N 1
ATOM 2772 C CA . PHE B 1 73 ? 5.301 9.164 0.07 1 97.75 73 PHE B CA 1
ATOM 2773 C C . PHE B 1 73 ? 4.609 10.438 -0.401 1 97.75 73 PHE B C 1
ATOM 2775 O O . PHE B 1 73 ? 3.562 10.82 0.132 1 97.75 73 PHE B O 1
ATOM 2782 N N . LEU B 1 74 ? 5.203 11.07 -1.387 1 96.81 74 LEU B N 1
ATOM 2783 C CA . LEU B 1 74 ? 4.625 12.266 -1.983 1 96.81 74 LEU B CA 1
ATOM 2784 C C . LEU B 1 74 ? 3.996 11.945 -3.336 1 96.81 74 LEU B C 1
ATOM 2786 O O . LEU B 1 74 ? 4.668 11.438 -4.234 1 96.81 74 LEU B O 1
ATOM 2790 N N . TYR B 1 75 ? 2.719 12.148 -3.441 1 97.94 75 TYR B N 1
ATOM 2791 C CA . TYR B 1 75 ? 1.967 11.977 -4.68 1 97.94 75 TYR B CA 1
ATOM 2792 C C . TYR B 1 75 ? 1.742 13.312 -5.375 1 97.94 75 TYR B C 1
ATOM 2794 O O . TYR B 1 75 ? 0.871 14.086 -4.973 1 97.94 75 TYR B O 1
ATOM 2802 N N . HIS B 1 76 ? 2.467 13.555 -6.441 1 96.38 76 HIS B N 1
ATOM 2803 C CA . HIS B 1 76 ? 2.346 14.789 -7.199 1 96.38 76 HIS B CA 1
ATOM 2804 C C . HIS B 1 76 ? 1.09 14.789 -8.062 1 96.38 76 HIS B C 1
ATOM 2806 O O . HIS B 1 76 ? 0.827 13.82 -8.781 1 96.38 76 HIS B O 1
ATOM 2812 N N . HIS B 1 77 ? 0.289 15.82 -7.957 1 97.06 77 HIS B N 1
ATOM 2813 C CA . HIS B 1 77 ? -0.918 16.031 -8.75 1 97.06 77 HIS B CA 1
ATOM 2814 C C . HIS B 1 77 ? -1.957 14.945 -8.461 1 97.06 77 HIS B C 1
ATOM 2816 O O . HIS B 1 77 ? -2.57 14.414 -9.391 1 97.06 77 HIS B O 1
ATOM 2822 N N . PHE B 1 78 ? -2.012 14.688 -7.285 1 98.31 78 PHE B N 1
ATOM 2823 C CA . PHE B 1 78 ? -3.023 13.734 -6.859 1 98.31 78 PHE B CA 1
ATOM 2824 C C . PHE B 1 78 ? -4.426 14.281 -7.109 1 98.31 78 PHE B C 1
ATOM 2826 O O . PHE B 1 78 ? -5.309 13.547 -7.559 1 98.31 78 PHE B O 1
ATOM 2833 N N . LEU B 1 79 ? -4.652 15.523 -6.746 1 98.69 79 LEU B N 1
ATOM 2834 C CA . LEU B 1 79 ? -5.914 16.203 -7.004 1 98.69 79 LEU B CA 1
ATOM 2835 C C . LEU B 1 79 ? -5.773 17.188 -8.156 1 98.69 79 LEU B C 1
ATOM 2837 O O . LEU B 1 79 ? -4.723 17.812 -8.328 1 98.69 79 LEU B O 1
ATOM 2841 N N . THR B 1 80 ? -6.844 17.312 -8.852 1 97.81 80 THR B N 1
ATOM 2842 C CA . THR B 1 80 ? -6.918 18.422 -9.805 1 97.81 80 THR B CA 1
ATOM 2843 C C . THR B 1 80 ? -7.23 19.734 -9.078 1 97.81 80 THR B C 1
ATOM 2845 O O . THR B 1 80 ? -7.727 19.719 -7.953 1 97.81 80 THR B O 1
ATOM 2848 N N . ASN B 1 81 ? -6.98 20.844 -9.789 1 97.94 81 ASN B N 1
ATOM 2849 C CA . ASN B 1 81 ? -7.34 22.141 -9.219 1 97.94 81 ASN B CA 1
ATOM 2850 C C . ASN B 1 81 ? -8.836 22.234 -8.938 1 97.94 81 ASN B C 1
ATOM 2852 O O . ASN B 1 81 ? -9.25 22.797 -7.926 1 97.94 81 ASN B O 1
ATOM 2856 N N . GLU B 1 82 ? -9.602 21.672 -9.828 1 98.38 82 GLU B N 1
ATOM 2857 C CA . GLU B 1 82 ? -11.055 21.688 -9.664 1 98.38 82 GLU B CA 1
ATOM 2858 C C . GLU B 1 82 ? -11.484 20.922 -8.43 1 98.38 82 GLU B C 1
ATOM 2860 O O . GLU B 1 82 ? -12.383 21.344 -7.703 1 98.38 82 GLU B O 1
ATOM 2865 N N . GLU B 1 83 ? -10.852 19.797 -8.18 1 98.75 83 GLU B N 1
ATOM 2866 C CA . GLU B 1 83 ? -11.148 19 -6.988 1 98.75 83 GLU B CA 1
ATOM 2867 C C . GLU B 1 83 ? -10.781 19.766 -5.715 1 98.75 83 GLU B C 1
ATOM 2869 O O . GLU B 1 83 ? -11.516 19.734 -4.73 1 98.75 83 GLU B O 1
ATOM 2874 N N . CYS B 1 84 ? -9.641 20.438 -5.746 1 98.81 84 CYS B N 1
ATOM 2875 C CA . CYS B 1 84 ? -9.219 21.234 -4.602 1 98.81 84 CYS B CA 1
ATOM 2876 C C . CYS B 1 84 ? -10.242 22.328 -4.293 1 98.81 84 CYS B C 1
ATOM 2878 O O . CYS B 1 84 ? -10.688 22.469 -3.152 1 98.81 84 CYS B O 1
ATOM 2880 N N . GLU B 1 85 ? -10.641 23.031 -5.285 1 98.62 85 GLU B N 1
ATOM 2881 C CA . GLU B 1 85 ? -11.609 24.109 -5.113 1 98.62 85 GLU B CA 1
ATOM 2882 C C . GLU B 1 85 ? -12.953 23.578 -4.629 1 98.62 85 GLU B C 1
ATOM 2884 O O . GLU B 1 85 ? -13.609 24.188 -3.785 1 98.62 85 GLU B O 1
ATOM 2889 N N . HIS B 1 86 ? -13.352 22.484 -5.156 1 98.81 86 HIS B N 1
ATOM 2890 C CA . HIS B 1 86 ? -14.617 21.875 -4.754 1 98.81 86 HIS B CA 1
ATOM 2891 C C . HIS B 1 86 ? -14.617 21.547 -3.266 1 98.81 86 HIS B C 1
ATOM 2893 O O . HIS B 1 86 ? -15.57 21.875 -2.555 1 98.81 86 HIS B O 1
ATOM 2899 N N . LEU B 1 87 ? -13.555 20.906 -2.801 1 98.81 87 LEU B N 1
ATOM 2900 C CA . LEU B 1 87 ? -13.461 20.531 -1.393 1 98.81 87 LEU B CA 1
ATOM 2901 C C . LEU B 1 87 ? -13.523 21.766 -0.499 1 98.81 87 LEU B C 1
ATOM 2903 O O . LEU B 1 87 ? -14.211 21.766 0.524 1 98.81 87 LEU B O 1
ATOM 2907 N N . ILE B 1 88 ? -12.836 22.812 -0.873 1 98.75 88 ILE B N 1
ATOM 2908 C CA . ILE B 1 88 ? -12.852 24.047 -0.105 1 98.75 88 ILE B CA 1
ATOM 2909 C C . ILE B 1 88 ? -14.266 24.625 -0.073 1 98.75 88 ILE B C 1
ATOM 2911 O O . ILE B 1 88 ? -14.773 24.984 0.992 1 98.75 88 ILE B O 1
ATOM 2915 N N . ASN B 1 89 ? -14.898 24.625 -1.174 1 98.62 89 ASN B N 1
ATOM 2916 C CA . ASN B 1 89 ? -16.203 25.266 -1.299 1 98.62 89 ASN B CA 1
ATOM 2917 C C . ASN B 1 89 ? -17.266 24.531 -0.466 1 98.62 89 ASN B C 1
ATOM 2919 O O . ASN B 1 89 ? -18.109 25.172 0.17 1 98.62 89 ASN B O 1
ATOM 2923 N N . ILE B 1 90 ? -17.219 23.25 -0.416 1 98.31 90 ILE B N 1
ATOM 2924 C CA . ILE B 1 90 ? -18.266 22.516 0.301 1 98.31 90 ILE B CA 1
ATOM 2925 C C . ILE B 1 90 ? -17.969 22.531 1.798 1 98.31 90 ILE B C 1
ATOM 2927 O O . ILE B 1 90 ? -18.859 22.281 2.617 1 98.31 90 ILE B O 1
ATOM 2931 N N . ALA B 1 91 ? -16.766 22.828 2.127 1 98.19 91 ALA B N 1
ATOM 2932 C CA . ALA B 1 91 ? -16.375 22.844 3.537 1 98.19 91 ALA B CA 1
ATOM 2933 C C . ALA B 1 91 ? -16.656 24.219 4.152 1 98.19 91 ALA B C 1
ATOM 2935 O O . ALA B 1 91 ? -16.984 24.328 5.336 1 98.19 91 ALA B O 1
ATOM 2936 N N . LYS B 1 92 ? -16.562 25.312 3.475 1 97.12 92 LYS B N 1
ATOM 2937 C CA . LYS B 1 92 ? -16.531 26.688 3.93 1 97.12 92 LYS B CA 1
ATOM 2938 C C . LYS B 1 92 ? -17.719 26.984 4.84 1 97.12 92 LYS B C 1
ATOM 2940 O O . LYS B 1 92 ? -17.562 27.562 5.918 1 97.12 92 LYS B O 1
ATOM 2945 N N . PRO B 1 93 ? -18.906 26.516 4.492 1 96.94 93 PRO B N 1
ATOM 2946 C CA . PRO B 1 93 ? -20.062 26.906 5.297 1 96.94 93 PRO B CA 1
ATOM 2947 C C . PRO B 1 93 ? -20.047 26.312 6.699 1 96.94 93 PRO B C 1
ATOM 2949 O O . PRO B 1 93 ? -20.766 26.781 7.59 1 96.94 93 PRO B O 1
ATOM 2952 N N . SER B 1 94 ? -19.266 25.297 6.902 1 96.25 94 SER B N 1
ATOM 2953 C CA . SER B 1 94 ? -19.328 24.578 8.164 1 96.25 94 SER B CA 1
ATOM 2954 C C . SER B 1 94 ? -18 24.625 8.906 1 96.25 94 SER B C 1
ATOM 2956 O O . SER B 1 94 ? -17.734 23.797 9.773 1 96.25 94 SER B O 1
ATOM 2958 N N . MET B 1 95 ? -17.172 25.562 8.523 1 95.94 95 MET B N 1
ATOM 2959 C CA . MET B 1 95 ? -15.867 25.688 9.164 1 95.94 95 MET B CA 1
ATOM 2960 C C . MET B 1 95 ? -16 26.203 10.594 1 95.94 95 MET B C 1
ATOM 2962 O O . MET B 1 95 ? -16.797 27.109 10.852 1 95.94 95 MET B O 1
ATOM 2966 N N . HIS B 1 96 ? -15.281 25.594 11.531 1 92.69 96 HIS B N 1
ATOM 2967 C CA . HIS B 1 96 ? -15.211 26.031 12.922 1 92.69 96 HIS B CA 1
ATOM 2968 C C . HIS B 1 96 ? -13.805 25.844 13.484 1 92.69 96 HIS B C 1
ATOM 2970 O O . HIS B 1 96 ? -12.977 25.156 12.883 1 92.69 96 HIS B O 1
ATOM 2976 N N . LYS B 1 97 ? -13.562 26.484 14.609 1 88.19 97 LYS B N 1
ATOM 2977 C CA . LYS B 1 97 ? -12.25 26.328 15.227 1 88.19 97 LYS B CA 1
ATOM 2978 C C . LYS B 1 97 ? -11.938 24.859 15.492 1 88.19 97 LYS B C 1
ATOM 2980 O O . LYS B 1 97 ? -12.797 24.109 15.969 1 88.19 97 LYS B O 1
ATOM 2985 N N . SER B 1 98 ? -10.711 24.422 15.219 1 83.88 98 SER B N 1
ATOM 2986 C CA . SER B 1 98 ? -10.328 23.016 15.352 1 83.88 98 SER B CA 1
ATOM 2987 C C . SER B 1 98 ? -10.188 22.625 16.812 1 83.88 98 SER B C 1
ATOM 2989 O O . SER B 1 98 ? -9.906 23.469 17.672 1 83.88 98 SER B O 1
ATOM 2991 N N . VAL B 1 99 ? -10.336 21.312 17.031 1 79.31 99 VAL B N 1
ATOM 2992 C CA . VAL B 1 99 ? -10.188 20.734 18.359 1 79.31 99 VAL B CA 1
ATOM 2993 C C . VAL B 1 99 ? -9.18 19.578 18.312 1 79.31 99 VAL B C 1
ATOM 2995 O O . VAL B 1 99 ? -8.883 19.062 17.234 1 79.31 99 VAL B O 1
ATOM 2998 N N . VAL B 1 100 ? -8.523 19.281 19.469 1 79.62 100 VAL B N 1
ATOM 2999 C CA . VAL B 1 100 ? -7.629 18.141 19.594 1 79.62 100 VAL B CA 1
ATOM 3000 C C . VAL B 1 100 ? -8.242 17.125 20.547 1 79.62 100 VAL B C 1
ATOM 3002 O O . VAL B 1 100 ? -9.078 17.469 21.391 1 79.62 100 VAL B O 1
ATOM 3005 N N . VAL B 1 101 ? -7.863 15.781 20.281 1 76.31 101 VAL B N 1
ATOM 3006 C CA . VAL B 1 101 ? -8.305 14.727 21.188 1 76.31 101 VAL B CA 1
ATOM 3007 C C . VAL B 1 101 ? -7.414 14.703 22.422 1 76.31 101 VAL B C 1
ATOM 3009 O O . VAL B 1 101 ? -6.191 14.602 22.312 1 76.31 101 VAL B O 1
ATOM 3012 N N . ASP B 1 102 ? -8.086 14.75 23.594 1 70.38 102 ASP B N 1
ATOM 3013 C CA . ASP B 1 102 ? -7.359 14.641 24.844 1 70.38 102 ASP B CA 1
ATOM 3014 C C . ASP B 1 102 ? -6.887 13.203 25.078 1 70.38 102 ASP B C 1
ATOM 3016 O O . ASP B 1 102 ? -7.695 12.273 25.109 1 70.38 102 ASP B O 1
ATOM 3020 N N . ALA B 1 103 ? -5.656 13.055 25.266 1 70.31 103 ALA B N 1
ATOM 3021 C CA . ALA B 1 103 ? -5.086 11.719 25.375 1 70.31 103 ALA B CA 1
ATOM 3022 C C . ALA B 1 103 ? -5.625 11 26.609 1 70.31 103 ALA B C 1
ATOM 3024 O O . ALA B 1 103 ? -5.734 9.773 26.625 1 70.31 103 ALA B O 1
ATOM 3025 N N . LYS B 1 104 ? -5.902 11.758 27.656 1 69.81 104 LYS B N 1
ATOM 3026 C CA . LYS B 1 104 ? -6.348 11.172 28.922 1 69.81 104 LYS B CA 1
ATOM 3027 C C . LYS B 1 104 ? -7.82 10.781 28.844 1 69.81 104 LYS B C 1
ATOM 3029 O O . LYS B 1 104 ? -8.195 9.688 29.266 1 69.81 104 LYS B O 1
ATOM 3034 N N . THR B 1 105 ? -8.617 11.625 28.234 1 69.81 105 THR B N 1
ATOM 3035 C CA . THR B 1 105 ? -10.062 11.422 28.297 1 69.81 105 THR B CA 1
ATOM 3036 C C . THR B 1 105 ? -10.578 10.867 26.969 1 69.81 105 THR B C 1
ATOM 3038 O O . THR B 1 105 ? -11.672 10.297 26.922 1 69.81 105 THR B O 1
ATOM 3041 N N . GLY B 1 106 ? -9.836 11.172 25.891 1 73.56 106 GLY B N 1
ATOM 3042 C CA . GLY B 1 106 ? -10.273 10.805 24.562 1 73.56 106 GLY B CA 1
ATOM 3043 C C . GLY B 1 106 ? -11.227 11.812 23.953 1 73.56 106 GLY B C 1
ATOM 3044 O O . GLY B 1 106 ? -11.664 11.648 22.797 1 73.56 106 GLY B O 1
ATOM 3045 N N . LYS B 1 107 ? -11.516 12.844 24.688 1 74.19 107 LYS B N 1
ATOM 3046 C CA . LYS B 1 107 ? -12.5 13.812 24.219 1 74.19 107 LYS B CA 1
ATOM 3047 C C . LYS B 1 107 ? -11.836 14.93 23.422 1 74.19 107 LYS B C 1
ATOM 3049 O O . LYS B 1 107 ? -10.648 15.211 23.609 1 74.19 107 LYS B O 1
ATOM 3054 N N . SER B 1 108 ? -12.656 15.586 22.547 1 76.5 108 SER B N 1
ATOM 3055 C CA . SER B 1 108 ? -12.188 16.703 21.734 1 76.5 108 SER B CA 1
ATOM 3056 C C . SER B 1 108 ? -12.195 18 22.531 1 76.5 108 SER B C 1
ATOM 3058 O O . SER B 1 108 ? -13.203 18.344 23.156 1 76.5 108 SER B O 1
ATOM 3060 N N . VAL B 1 109 ? -10.969 18.766 22.594 1 75.06 109 VAL B N 1
ATOM 3061 C CA . VAL B 1 109 ? -10.859 20.047 23.297 1 75.06 109 VAL B CA 1
ATOM 3062 C C . VAL B 1 109 ? -10.148 21.062 22.391 1 75.06 109 VAL B C 1
ATOM 3064 O O . VAL B 1 109 ? -9.266 20.703 21.609 1 75.06 109 VAL B O 1
ATOM 3067 N N . VAL B 1 110 ? -10.602 22.328 22.531 1 76.31 110 VAL B N 1
ATOM 3068 C CA . VAL B 1 110 ? -9.891 23.422 21.875 1 76.31 110 VAL B CA 1
ATOM 3069 C C . VAL B 1 110 ? -8.539 23.625 22.562 1 76.31 110 VAL B C 1
ATOM 3071 O O . VAL B 1 110 ? -8.453 23.609 23.797 1 76.31 110 VAL B O 1
ATOM 3074 N N . SER B 1 111 ? -7.406 23.781 21.781 1 75.94 111 SER B N 1
ATOM 3075 C CA . SER B 1 111 ? -6.082 23.891 22.391 1 75.94 111 SER B CA 1
ATOM 3076 C C . SER B 1 111 ? -5.172 24.797 21.578 1 75.94 111 SER B C 1
ATOM 3078 O O . SER B 1 111 ? -5.457 25.078 20.406 1 75.94 111 SER B O 1
ATOM 3080 N N . SER B 1 112 ? -4.145 25.375 22.234 1 79.81 112 SER B N 1
ATOM 3081 C CA . SER B 1 112 ? -3.111 26.141 21.562 1 79.81 112 SER B CA 1
ATOM 3082 C C . SER B 1 112 ? -2.203 25.234 20.734 1 79.81 112 SER B C 1
ATOM 3084 O O . SER B 1 112 ? -1.366 25.734 19.969 1 79.81 112 SER B O 1
ATOM 3086 N N . ILE B 1 113 ? -2.502 24 20.734 1 82.44 113 ILE B N 1
ATOM 3087 C CA . ILE B 1 113 ? -1.7 23 20.031 1 82.44 113 ILE B CA 1
ATOM 3088 C C . ILE B 1 113 ? -2.141 22.922 18.562 1 82.44 113 ILE B C 1
ATOM 3090 O O . ILE B 1 113 ? -1.322 22.672 17.672 1 82.44 113 ILE B O 1
ATOM 3094 N N . ARG B 1 114 ? -3.344 23.094 18.375 1 83.94 114 ARG B N 1
ATOM 3095 C CA . ARG B 1 114 ? -3.953 23.141 17.047 1 83.94 114 ARG B CA 1
ATOM 3096 C C . ARG B 1 114 ? -4.785 24.406 16.875 1 83.94 114 ARG B C 1
ATOM 3098 O O . ARG B 1 114 ? -5.84 24.562 17.5 1 83.94 114 ARG B O 1
ATOM 3105 N N . THR B 1 115 ? -4.41 25.297 15.961 1 85.56 115 THR B N 1
ATOM 3106 C CA . THR B 1 115 ? -5.008 26.625 15.93 1 85.56 115 THR B CA 1
ATOM 3107 C C . THR B 1 115 ? -5.758 26.859 14.617 1 85.56 115 THR B C 1
ATOM 3109 O O . THR B 1 115 ? -6.258 27.953 14.367 1 85.56 115 THR B O 1
ATOM 3112 N N . SER B 1 116 ? -5.867 25.859 13.844 1 91.56 116 SER B N 1
ATOM 3113 C CA . SER B 1 116 ? -6.566 25.938 12.57 1 91.56 116 SER B CA 1
ATOM 3114 C C . SER B 1 116 ? -8.078 25.891 12.758 1 91.56 116 SER B C 1
ATOM 3116 O O . SER B 1 116 ? -8.562 25.828 13.891 1 91.56 116 SER B O 1
ATOM 3118 N N . SER B 1 117 ? -8.781 26.188 11.734 1 94.56 117 SER B N 1
ATOM 3119 C CA . SER B 1 117 ? -10.195 25.859 11.625 1 94.56 117 SER B CA 1
ATOM 3120 C C . SER B 1 117 ? -10.422 24.672 10.695 1 94.56 117 SER B C 1
ATOM 3122 O O . SER B 1 117 ? -9.602 24.391 9.82 1 94.56 117 SER B O 1
ATOM 3124 N N . GLY B 1 118 ? -11.492 23.922 10.977 1 96.06 118 GLY B N 1
ATOM 3125 C CA . GLY B 1 118 ? -11.742 22.766 10.133 1 96.06 118 GLY B CA 1
ATOM 3126 C C . GLY B 1 118 ? -13.164 22.266 10.219 1 96.06 118 GLY B C 1
ATOM 3127 O O . GLY B 1 118 ? -13.977 22.797 10.977 1 96.06 118 GLY B O 1
ATOM 3128 N N . THR B 1 119 ? -13.523 21.422 9.336 1 97.44 119 THR B N 1
ATOM 3129 C CA . THR B 1 119 ? -14.797 20.703 9.328 1 97.44 119 THR B CA 1
ATOM 3130 C C . THR B 1 119 ? -14.625 19.297 8.727 1 97.44 119 THR B C 1
ATOM 3132 O O . THR B 1 119 ? -13.664 19.047 7.996 1 97.44 119 THR B O 1
ATOM 3135 N N . PHE B 1 120 ? -15.555 18.406 9.078 1 97.19 120 PHE B N 1
ATOM 3136 C CA . PHE B 1 120 ? -15.57 17.062 8.516 1 97.19 120 PHE B CA 1
ATOM 3137 C C . PHE B 1 120 ? -16.594 16.953 7.383 1 97.19 120 PHE B C 1
ATOM 3139 O O . PHE B 1 120 ? -17.672 17.531 7.465 1 97.19 120 PHE B O 1
ATOM 3146 N N . LEU B 1 121 ? -16.203 16.297 6.367 1 98.06 121 LEU B N 1
ATOM 3147 C CA . LEU B 1 121 ? -17.125 15.859 5.316 1 98.06 121 LEU B CA 1
ATOM 3148 C C . LEU B 1 121 ? -17.469 14.383 5.473 1 98.06 121 LEU B C 1
ATOM 3150 O O . LEU B 1 121 ? -16.578 13.562 5.734 1 98.06 121 LEU B O 1
ATOM 3154 N N . GLN B 1 122 ? -18.734 14.086 5.328 1 97.56 122 GLN B N 1
ATOM 3155 C CA . GLN B 1 122 ? -19.141 12.688 5.41 1 97.56 122 GLN B CA 1
ATOM 3156 C C . GLN B 1 122 ? -18.5 11.859 4.301 1 97.56 122 GLN B C 1
ATOM 3158 O O . GLN B 1 122 ? -18.344 12.336 3.176 1 97.56 122 GLN B O 1
ATOM 3163 N N . ARG B 1 123 ? -18.188 10.609 4.668 1 98 123 ARG B N 1
ATOM 3164 C CA . ARG B 1 123 ? -17.734 9.703 3.621 1 98 123 ARG B CA 1
ATOM 3165 C C . ARG B 1 123 ? -18.75 9.617 2.49 1 98 123 ARG B C 1
ATOM 3167 O O . ARG B 1 123 ? -19.953 9.461 2.736 1 98 123 ARG B O 1
ATOM 3174 N N . GLY B 1 124 ? -18.297 9.867 1.332 1 98.12 124 GLY B N 1
ATOM 3175 C CA . GLY B 1 124 ? -19.156 9.789 0.156 1 98.12 124 GLY B CA 1
ATOM 3176 C C . GLY B 1 124 ? -20.109 10.961 0.041 1 98.12 124 GLY B C 1
ATOM 3177 O O . GLY B 1 124 ? -21.188 10.828 -0.539 1 98.12 124 GLY B O 1
ATOM 3178 N N . ALA B 1 125 ? -19.797 12.062 0.548 1 97.88 125 ALA B N 1
ATOM 3179 C CA . ALA B 1 125 ? -20.688 13.211 0.652 1 97.88 125 ALA B CA 1
ATOM 3180 C C . ALA B 1 125 ? -21.234 13.609 -0.716 1 97.88 125 ALA B C 1
ATOM 3182 O O . ALA B 1 125 ? -22.391 14.039 -0.832 1 97.88 125 ALA B O 1
ATOM 3183 N N . ASP B 1 126 ? -20.484 13.539 -1.772 1 98.25 126 ASP B N 1
ATOM 3184 C CA . ASP B 1 126 ? -20.906 13.781 -3.146 1 98.25 126 ASP B CA 1
ATOM 3185 C C . ASP B 1 126 ? -20.016 13.039 -4.141 1 98.25 126 ASP B C 1
ATOM 3187 O O . ASP B 1 126 ? -19.172 12.234 -3.74 1 98.25 126 ASP B O 1
ATOM 3191 N N . LYS B 1 127 ? -20.281 13.273 -5.359 1 98.56 127 LYS B N 1
ATOM 3192 C CA . LYS B 1 127 ? -19.594 12.508 -6.402 1 98.56 127 LYS B CA 1
ATOM 3193 C C . LYS B 1 127 ? -18.094 12.773 -6.379 1 98.56 127 LYS B C 1
ATOM 3195 O O . LYS B 1 127 ? -17.297 11.844 -6.527 1 98.56 127 LYS B O 1
ATOM 3200 N N . THR B 1 128 ? -17.656 13.984 -6.262 1 98.69 128 THR B N 1
ATOM 3201 C CA . THR B 1 128 ? -16.234 14.336 -6.223 1 98.69 128 THR B CA 1
ATOM 3202 C C . THR B 1 128 ? -15.547 13.68 -5.035 1 98.69 128 THR B C 1
ATOM 3204 O O . THR B 1 128 ? -14.469 13.102 -5.18 1 98.69 128 THR B O 1
ATOM 3207 N N . VAL B 1 129 ? -16.172 13.711 -3.877 1 98.81 129 VAL B N 1
ATOM 3208 C CA . VAL B 1 129 ? -15.641 13.094 -2.668 1 98.81 129 VAL B CA 1
ATOM 3209 C C . VAL B 1 129 ? -15.516 11.586 -2.863 1 98.81 129 VAL B C 1
ATOM 3211 O O . VAL B 1 129 ? -14.492 10.992 -2.525 1 98.81 129 VAL B O 1
ATOM 3214 N N . ARG B 1 130 ? -16.5 10.977 -3.441 1 98.75 130 ARG B N 1
ATOM 3215 C CA . ARG B 1 130 ? -16.469 9.547 -3.701 1 98.75 130 ARG B CA 1
ATOM 3216 C C . ARG B 1 130 ? -15.312 9.188 -4.629 1 98.75 130 ARG B C 1
ATOM 3218 O O . ARG B 1 130 ? -14.625 8.188 -4.414 1 98.75 130 ARG B O 1
ATOM 3225 N N . ASN B 1 131 ? -15.133 9.992 -5.613 1 98.56 131 ASN B N 1
ATOM 3226 C CA . ASN B 1 131 ? -14.055 9.734 -6.559 1 98.56 131 ASN B CA 1
ATOM 3227 C C . ASN B 1 131 ? -12.688 9.852 -5.891 1 98.56 131 ASN B C 1
ATOM 3229 O O . ASN B 1 131 ? -11.797 9.039 -6.148 1 98.56 131 ASN B O 1
ATOM 3233 N N . ILE B 1 132 ? -12.523 10.812 -5.098 1 98.81 132 ILE B N 1
ATOM 3234 C CA . ILE B 1 132 ? -11.273 11.016 -4.383 1 98.81 132 ILE B CA 1
ATOM 3235 C C . ILE B 1 132 ? -11.031 9.852 -3.424 1 98.81 132 ILE B C 1
ATOM 3237 O O . ILE B 1 132 ? -9.922 9.312 -3.35 1 98.81 132 ILE B O 1
ATOM 3241 N N . GLU B 1 133 ? -12.07 9.445 -2.715 1 98.81 133 GLU B N 1
ATOM 3242 C CA . GLU B 1 133 ? -11.953 8.336 -1.773 1 98.81 133 GLU B CA 1
ATOM 3243 C C . GLU B 1 133 ? -11.609 7.039 -2.494 1 98.81 133 GLU B C 1
ATOM 3245 O O . GLU B 1 133 ? -10.82 6.234 -1.991 1 98.81 133 GLU B O 1
ATOM 3250 N N . LYS B 1 134 ? -12.164 6.852 -3.625 1 98.44 134 LYS B N 1
ATOM 3251 C CA . LYS B 1 134 ? -11.82 5.68 -4.426 1 98.44 134 LYS B CA 1
ATOM 3252 C C . LYS B 1 134 ? -10.367 5.723 -4.867 1 98.44 134 LYS B C 1
ATOM 3254 O O . LYS B 1 134 ? -9.672 4.703 -4.848 1 98.44 134 LYS B O 1
ATOM 3259 N N . ARG B 1 135 ? -9.906 6.875 -5.301 1 98.31 135 ARG B N 1
ATOM 3260 C CA . ARG B 1 135 ? -8.516 7.031 -5.711 1 98.31 135 ARG B CA 1
ATOM 3261 C C . ARG B 1 135 ? -7.566 6.754 -4.551 1 98.31 135 ARG B C 1
ATOM 3263 O O . ARG B 1 135 ? -6.516 6.133 -4.73 1 98.31 135 ARG B O 1
ATOM 3270 N N . ILE B 1 136 ? -7.961 7.203 -3.354 1 98.75 136 ILE B N 1
ATOM 3271 C CA . ILE B 1 136 ? -7.168 6.93 -2.16 1 98.75 136 ILE B CA 1
ATOM 3272 C C . ILE B 1 136 ? -7.105 5.426 -1.912 1 98.75 136 ILE B C 1
ATOM 3274 O O . ILE B 1 136 ? -6.031 4.875 -1.655 1 98.75 136 ILE B O 1
ATOM 3278 N N . ALA B 1 137 ? -8.227 4.781 -2.006 1 98.62 137 ALA B N 1
ATOM 3279 C CA . ALA B 1 137 ? -8.289 3.342 -1.771 1 98.62 137 ALA B CA 1
ATOM 3280 C C . ALA B 1 137 ? -7.41 2.586 -2.766 1 98.62 137 ALA B C 1
ATOM 3282 O O . ALA B 1 137 ? -6.633 1.712 -2.379 1 98.62 137 ALA B O 1
ATOM 3283 N N . ASP B 1 138 ? -7.512 2.961 -4.008 1 96.31 138 ASP B N 1
ATOM 3284 C CA . ASP B 1 138 ? -6.742 2.301 -5.059 1 96.31 138 ASP B CA 1
ATOM 3285 C C . ASP B 1 138 ? -5.246 2.51 -4.855 1 96.31 138 ASP B C 1
ATOM 3287 O O . ASP B 1 138 ? -4.445 1.604 -5.105 1 96.31 138 ASP B O 1
ATOM 3291 N N . PHE B 1 139 ? -4.906 3.648 -4.426 1 97.5 139 PHE B N 1
ATOM 3292 C CA . PHE B 1 139 ? -3.506 4.023 -4.273 1 97.5 139 PHE B CA 1
ATOM 3293 C C . PHE B 1 139 ? -2.904 3.367 -3.037 1 97.5 139 PHE B C 1
ATOM 3295 O O . PHE B 1 139 ? -1.753 2.924 -3.062 1 97.5 139 PHE B O 1
ATOM 3302 N N . THR B 1 140 ? -3.641 3.271 -1.971 1 98.19 140 THR B N 1
ATOM 3303 C CA . THR B 1 140 ? -3.104 2.863 -0.677 1 98.19 140 THR B CA 1
ATOM 3304 C C . THR B 1 140 ? -3.375 1.384 -0.421 1 98.19 140 THR B C 1
ATOM 3306 O O . THR B 1 140 ? -2.84 0.805 0.528 1 98.19 140 THR B O 1
ATOM 3309 N N . PHE B 1 141 ? -4.266 0.822 -1.217 1 97.44 141 PHE B N 1
ATOM 3310 C CA . PHE B 1 141 ? -4.707 -0.563 -1.1 1 97.44 141 PHE B CA 1
ATOM 3311 C C . PHE B 1 141 ? -5.516 -0.767 0.176 1 97.44 141 PHE B C 1
ATOM 3313 O O . PHE B 1 141 ? -5.551 -1.87 0.725 1 97.44 141 PHE B O 1
ATOM 3320 N N . ILE B 1 142 ? -6.098 0.278 0.708 1 98.06 142 ILE B N 1
ATOM 3321 C CA . ILE B 1 142 ? -6.992 0.231 1.859 1 98.06 142 ILE B CA 1
ATOM 3322 C C . ILE B 1 142 ? -8.422 0.544 1.417 1 98.06 142 ILE B C 1
ATOM 3324 O O . ILE B 1 142 ? -8.672 1.594 0.823 1 98.06 142 ILE B O 1
ATOM 3328 N N . PRO B 1 143 ? -9.336 -0.335 1.717 1 98.12 143 PRO B N 1
ATOM 3329 C CA . PRO B 1 143 ? -10.703 -0.132 1.231 1 98.12 143 PRO B CA 1
ATOM 3330 C C . PRO B 1 143 ? -11.305 1.187 1.708 1 98.12 143 PRO B C 1
ATOM 3332 O O . PRO B 1 143 ? -11 1.651 2.807 1 98.12 143 PRO B O 1
ATOM 3335 N N . VAL B 1 144 ? -12.227 1.727 0.946 1 98.62 144 VAL B N 1
ATOM 3336 C CA . VAL B 1 144 ? -12.891 2.992 1.229 1 98.62 144 VAL B CA 1
ATOM 3337 C C . VAL B 1 144 ? -13.578 2.924 2.594 1 98.62 144 VAL B C 1
ATOM 3339 O O . VAL B 1 144 ? -13.57 3.898 3.35 1 98.62 144 VAL B O 1
ATOM 3342 N N . GLU B 1 145 ? -14.086 1.749 2.947 1 98.38 145 GLU B N 1
ATOM 3343 C CA . GLU B 1 145 ? -14.898 1.564 4.148 1 98.38 145 GLU B CA 1
ATOM 3344 C C . GLU B 1 145 ? -14.047 1.686 5.41 1 98.38 145 GLU B C 1
ATOM 3346 O O . GLU B 1 145 ? -14.586 1.815 6.512 1 98.38 145 GLU B O 1
ATOM 3351 N N . HIS B 1 146 ? -12.789 1.646 5.238 1 98.5 146 HIS B N 1
ATOM 3352 C CA . HIS B 1 146 ? -11.891 1.797 6.375 1 98.5 146 HIS B CA 1
ATOM 3353 C C . HIS B 1 146 ? -11.602 3.268 6.66 1 98.5 146 HIS B C 1
ATOM 3355 O O . HIS B 1 146 ? -11.023 3.602 7.695 1 98.5 146 HIS B O 1
ATOM 3361 N N . GLY B 1 147 ? -11.977 4.105 5.738 1 98.69 147 GLY B N 1
ATOM 3362 C CA . GLY B 1 147 ? -11.641 5.516 5.855 1 98.69 147 GLY B CA 1
ATOM 3363 C C . GLY B 1 147 ? -12.633 6.293 6.703 1 98.69 147 GLY B C 1
ATOM 3364 O O . GLY B 1 147 ? -13.844 6.105 6.582 1 98.69 147 GLY B O 1
ATOM 3365 N N . GLU B 1 148 ? -12.125 7.191 7.551 1 98.38 148 GLU B N 1
ATOM 3366 C CA . GLU B 1 148 ? -12.961 8.211 8.172 1 98.38 148 GLU B CA 1
ATOM 3367 C C . GLU B 1 148 ? -13.422 9.242 7.152 1 98.38 148 GLU B C 1
ATOM 3369 O O . GLU B 1 148 ? -13.062 9.172 5.977 1 98.38 148 GLU B O 1
ATOM 3374 N N . GLY B 1 149 ? -14.328 10.117 7.574 1 98.19 149 GLY B N 1
ATOM 3375 C CA . GLY B 1 149 ? -14.641 11.242 6.707 1 98.19 149 GLY B CA 1
ATOM 3376 C C . GLY B 1 149 ? -13.453 12.141 6.434 1 98.19 149 GLY B C 1
ATOM 3377 O O . GLY B 1 149 ? -12.477 12.133 7.188 1 98.19 149 GLY B O 1
ATOM 3378 N N . LEU B 1 150 ? -13.57 12.852 5.355 1 98.69 150 LEU B N 1
ATOM 3379 C CA . LEU B 1 150 ? -12.523 13.836 5.078 1 98.69 150 LEU B CA 1
ATOM 3380 C C . LEU B 1 150 ? -12.602 15 6.059 1 98.69 150 LEU B C 1
ATOM 3382 O O . LEU B 1 150 ? -13.695 15.461 6.395 1 98.69 150 LEU B O 1
ATOM 3386 N N . GLN B 1 151 ? -11.453 15.422 6.516 1 98.25 151 GLN B N 1
ATOM 3387 C CA . GLN B 1 151 ? -11.398 16.656 7.293 1 98.25 151 GLN B CA 1
ATOM 3388 C C . GLN B 1 151 ? -10.703 17.766 6.516 1 98.25 151 GLN B C 1
ATOM 3390 O O . GLN B 1 151 ? -9.531 17.641 6.156 1 98.25 151 GLN B O 1
ATOM 3395 N N . VAL B 1 152 ? -11.391 18.828 6.262 1 98.69 152 VAL B N 1
ATOM 3396 C CA . VAL B 1 152 ? -10.812 20 5.613 1 98.69 152 VAL B CA 1
ATOM 3397 C C . VAL B 1 152 ? -10.32 20.984 6.676 1 98.69 152 VAL B C 1
ATOM 3399 O O . VAL B 1 152 ? -11.016 21.25 7.656 1 98.69 152 VAL B O 1
ATOM 3402 N N . LEU B 1 153 ? -9.109 21.516 6.457 1 98.31 153 LEU B N 1
ATOM 3403 C CA . LEU B 1 153 ? -8.469 22.422 7.41 1 98.31 153 LEU B CA 1
ATOM 3404 C C . LEU B 1 153 ? -8.031 23.719 6.73 1 98.31 153 LEU B C 1
ATOM 3406 O O . LEU B 1 153 ? -7.641 23.703 5.559 1 98.31 153 LEU B O 1
ATOM 3410 N N . HIS B 1 154 ? -8.094 24.766 7.469 1 98.25 154 HIS B N 1
ATOM 3411 C CA . HIS B 1 154 ? -7.645 26.078 7.023 1 98.25 154 HIS B CA 1
ATOM 3412 C C . HIS B 1 154 ? -6.738 26.734 8.062 1 98.25 154 HIS B C 1
ATOM 3414 O O . HIS B 1 154 ? -7.098 26.828 9.234 1 98.25 154 HIS B O 1
ATOM 3420 N N . TYR B 1 155 ? -5.559 27.141 7.652 1 97.69 155 TYR B N 1
ATOM 3421 C CA . TYR B 1 155 ? -4.582 27.828 8.492 1 97.69 155 TYR B CA 1
ATOM 3422 C C . TYR B 1 155 ? -4.359 29.266 8.008 1 97.69 155 TYR B C 1
ATOM 3424 O O . TYR B 1 155 ? -4.082 29.484 6.828 1 97.69 155 TYR B O 1
ATOM 3432 N N . GLU B 1 156 ? -4.434 30.109 8.875 1 96.19 156 GLU B N 1
ATOM 3433 C CA . GLU B 1 156 ? -4.074 31.5 8.625 1 96.19 156 GLU B CA 1
ATOM 3434 C C . GLU B 1 156 ? -2.701 31.828 9.211 1 96.19 156 GLU B C 1
ATOM 3436 O O . GLU B 1 156 ? -2.086 31 9.875 1 96.19 156 GLU B O 1
ATOM 3441 N N . VAL B 1 157 ? -2.246 33.031 8.859 1 96 157 VAL B N 1
ATOM 3442 C CA . VAL B 1 157 ? -0.915 33.469 9.289 1 96 157 VAL B CA 1
ATOM 3443 C C . VAL B 1 157 ? -0.769 33.25 10.797 1 96 157 VAL B C 1
ATOM 3445 O O . VAL B 1 157 ? -1.658 33.625 11.57 1 96 157 VAL B O 1
ATOM 3448 N N . GLY B 1 158 ? 0.326 32.656 11.164 1 94.69 158 GLY B N 1
ATOM 3449 C CA . GLY B 1 158 ? 0.636 32.406 12.562 1 94.69 158 GLY B CA 1
ATOM 3450 C C . GLY B 1 158 ? 0.106 31.078 13.078 1 94.69 158 GLY B C 1
ATOM 3451 O O . GLY B 1 158 ? 0.594 30.562 14.078 1 94.69 158 GLY B O 1
ATOM 3452 N N . GLN B 1 159 ? -0.887 30.516 12.43 1 95.12 159 GLN B N 1
ATOM 3453 C CA . GLN B 1 159 ? -1.514 29.281 12.891 1 95.12 159 GLN B CA 1
ATOM 3454 C C . GLN B 1 159 ? -0.658 28.078 12.539 1 95.12 159 GLN B C 1
ATOM 3456 O O . GLN B 1 159 ? 0.121 28.109 11.586 1 95.12 159 GLN B O 1
ATOM 3461 N N . LYS B 1 160 ? -0.739 27.078 13.352 1 94.94 160 LYS B N 1
ATOM 3462 C CA . LYS B 1 160 ? 0.104 25.891 13.289 1 94.94 160 LYS B CA 1
ATOM 3463 C C . LYS B 1 160 ? -0.586 24.688 13.93 1 94.94 160 LYS B C 1
ATOM 3465 O O . LYS B 1 160 ? -1.683 24.812 14.477 1 94.94 160 LYS B O 1
ATOM 3470 N N . TYR B 1 161 ? -0.03 23.578 13.812 1 95.19 161 TYR B N 1
ATOM 3471 C CA . TYR B 1 161 ? -0.368 22.375 14.57 1 95.19 161 TYR B CA 1
ATOM 3472 C C . TYR B 1 161 ? 0.888 21.688 15.102 1 95.19 161 TYR B C 1
ATOM 3474 O O . TYR B 1 161 ? 1.658 21.109 14.328 1 95.19 161 TYR B O 1
ATOM 3482 N N . VAL B 1 162 ? 1.092 21.703 16.344 1 95.12 162 VAL B N 1
ATOM 3483 C CA . VAL B 1 162 ? 2.279 21.141 16.969 1 95.12 162 VAL B CA 1
ATOM 3484 C C . VAL B 1 162 ? 2.365 19.641 16.656 1 95.12 162 VAL B C 1
ATOM 3486 O O . VAL B 1 162 ? 1.339 18.969 16.516 1 95.12 162 VAL B O 1
ATOM 3489 N N . PRO B 1 163 ? 3.574 19.141 16.578 1 96.38 163 PRO B N 1
ATOM 3490 C CA . PRO B 1 163 ? 3.73 17.734 16.203 1 96.38 163 PRO B CA 1
ATOM 3491 C C . PRO B 1 163 ? 2.881 16.797 17.062 1 96.38 163 PRO B C 1
ATOM 3493 O O . PRO B 1 163 ? 2.816 16.969 18.297 1 96.38 163 PRO B O 1
ATOM 3496 N N . HIS B 1 164 ? 2.309 15.836 16.438 1 96.5 164 HIS B N 1
ATOM 3497 C CA . HIS B 1 164 ? 1.379 14.898 17.047 1 96.5 164 HIS B CA 1
ATOM 3498 C C . HIS B 1 164 ? 1.345 13.578 16.281 1 96.5 164 HIS B C 1
ATOM 3500 O O . HIS B 1 164 ? 1.897 13.477 15.188 1 96.5 164 HIS B O 1
ATOM 3506 N N . LEU B 1 165 ? 0.793 12.633 16.953 1 97.25 165 LEU B N 1
ATOM 3507 C CA . LEU B 1 165 ? 0.568 11.336 16.344 1 97.25 165 LEU B CA 1
ATOM 3508 C C . LEU B 1 165 ? -0.898 11.164 15.953 1 97.25 165 LEU B C 1
ATOM 3510 O O . LEU B 1 165 ? -1.792 11.555 16.703 1 97.25 165 LEU B O 1
ATOM 3514 N N . ASP B 1 166 ? -1.104 10.562 14.789 1 97.44 166 ASP B N 1
ATOM 3515 C CA . ASP B 1 166 ? -2.48 10.344 14.352 1 97.44 166 ASP B CA 1
ATOM 3516 C C . ASP B 1 166 ? -3.082 9.117 15.031 1 97.44 166 ASP B C 1
ATOM 3518 O O . ASP B 1 166 ? -4.305 8.992 15.125 1 97.44 166 ASP B O 1
ATOM 3522 N N . TYR B 1 167 ? -2.236 8.141 15.367 1 97.19 167 TYR B N 1
ATOM 3523 C CA . TYR B 1 167 ? -2.775 6.961 16.047 1 97.19 167 TYR B CA 1
ATOM 3524 C C . TYR B 1 167 ? -3.145 7.281 17.484 1 97.19 167 TYR B C 1
ATOM 3526 O O . TYR B 1 167 ? -2.705 8.297 18.031 1 97.19 167 TYR B O 1
ATOM 3534 N N . PHE B 1 168 ? -3.93 6.422 18.078 1 94.75 168 PHE B N 1
ATOM 3535 C CA . PHE B 1 168 ? -4.422 6.598 19.438 1 94.75 168 PHE B CA 1
ATOM 3536 C C . PHE B 1 168 ? -3.734 5.629 20.391 1 94.75 168 PHE B C 1
ATOM 3538 O O . PHE B 1 168 ? -3.285 4.555 19.969 1 94.75 168 PHE B O 1
ATOM 3545 N N . LYS B 1 169 ? -3.719 6.039 21.609 1 91.31 169 LYS B N 1
ATOM 3546 C CA . LYS B 1 169 ? -3.168 5.164 22.641 1 91.31 169 LYS B CA 1
ATOM 3547 C C . LYS B 1 169 ? -4.258 4.684 23.594 1 91.31 169 LYS B C 1
ATOM 3549 O O . LYS B 1 169 ? -4.004 3.861 24.469 1 91.31 169 LYS B O 1
ATOM 3554 N N . ASP B 1 170 ? -5.461 5.18 23.375 1 88.19 170 ASP B N 1
ATOM 3555 C CA . ASP B 1 170 ? -6.57 4.816 24.25 1 88.19 170 ASP B CA 1
ATOM 3556 C C . ASP B 1 170 ? -7.531 3.859 23.547 1 88.19 170 ASP B C 1
ATOM 3558 O O . ASP B 1 170 ? -7.562 3.793 22.312 1 88.19 170 ASP B O 1
ATOM 3562 N N . GLU B 1 171 ? -8.273 3.213 24.328 1 88.5 171 GLU B N 1
ATOM 3563 C CA . GLU B 1 171 ? -9.188 2.201 23.812 1 88.5 171 GLU B CA 1
ATOM 3564 C C . GLU B 1 171 ? -10.461 2.842 23.266 1 88.5 171 GLU B C 1
ATOM 3566 O O . GLU B 1 171 ? -11.117 2.277 22.391 1 88.5 171 GLU B O 1
ATOM 3571 N N . TYR B 1 172 ? -10.758 3.922 23.766 1 89.88 172 TYR B N 1
ATOM 3572 C CA . TYR B 1 172 ? -12.008 4.562 23.375 1 89.88 172 TYR B CA 1
ATOM 3573 C C . TYR B 1 172 ? -12.008 4.898 21.891 1 89.88 172 TYR B C 1
ATOM 3575 O O . TYR B 1 172 ? -12.938 4.543 21.172 1 89.88 172 TYR B O 1
ATOM 3583 N N . ASN B 1 173 ? -10.961 5.441 21.422 1 92 173 ASN B N 1
ATOM 3584 C CA . ASN B 1 173 ? -10.898 5.93 20.062 1 92 173 ASN B CA 1
ATOM 3585 C C . ASN B 1 173 ? -10.602 4.801 19.078 1 92 173 ASN B C 1
ATOM 3587 O O . ASN B 1 173 ? -10.688 4.992 17.859 1 92 173 ASN B O 1
ATOM 3591 N N . THR B 1 174 ? -10.305 3.654 19.562 1 94.56 174 THR B N 1
ATOM 3592 C CA . THR B 1 174 ? -10 2.547 18.656 1 94.56 174 THR B CA 1
ATOM 3593 C C . THR B 1 174 ? -11.164 1.564 18.594 1 94.56 174 THR B C 1
ATOM 3595 O O . THR B 1 174 ? -11.094 0.555 17.891 1 94.56 174 THR B O 1
ATOM 3598 N N . ARG B 1 175 ? -12.219 1.852 19.297 1 94.75 175 ARG B N 1
ATOM 3599 C CA . ARG B 1 175 ? -13.367 0.951 19.344 1 94.75 175 ARG B CA 1
ATOM 3600 C C . ARG B 1 175 ? -14.008 0.812 17.969 1 94.75 175 ARG B C 1
ATOM 3602 O O . ARG B 1 175 ? -14.438 -0.278 17.594 1 94.75 175 ARG B O 1
ATOM 3609 N N . ASN B 1 176 ? -14.094 1.978 17.344 1 96.5 176 ASN B N 1
ATOM 3610 C CA . ASN B 1 176 ? -14.672 1.993 16.016 1 96.5 176 ASN B CA 1
ATOM 3611 C C . ASN B 1 176 ? -13.594 1.985 14.93 1 96.5 176 ASN B C 1
ATOM 3613 O O . ASN B 1 176 ? -12.891 2.979 14.75 1 96.5 176 ASN B O 1
ATOM 3617 N N . GLY B 1 177 ? -13.453 0.82 14.297 1 97.38 177 GLY B N 1
ATOM 3618 C CA . GLY B 1 177 ? -12.57 0.744 13.141 1 97.38 177 GLY B CA 1
ATOM 3619 C C . GLY B 1 177 ? -11.133 0.446 13.508 1 97.38 177 GLY B C 1
ATOM 3620 O O . GLY B 1 177 ? -10.242 0.48 12.656 1 97.38 177 GLY B O 1
ATOM 3621 N N . GLY B 1 178 ? -10.852 0.222 14.773 1 96.88 178 GLY B N 1
ATOM 3622 C CA . GLY B 1 178 ? -9.461 0.047 15.164 1 96.88 178 GLY B CA 1
ATOM 3623 C C . GLY B 1 178 ? -8.664 1.337 15.125 1 96.88 178 GLY B C 1
ATOM 3624 O O . GLY B 1 178 ? -9.234 2.428 15.188 1 96.88 178 GLY B O 1
ATOM 3625 N N . ASN B 1 179 ? -7.34 1.224 15.156 1 97.12 179 ASN B N 1
ATOM 3626 C CA . ASN B 1 179 ? -6.484 2.404 15.18 1 97.12 179 ASN B CA 1
ATOM 3627 C C . ASN B 1 179 ? -6.293 2.98 13.781 1 97.12 179 ASN B C 1
ATOM 3629 O O . ASN B 1 179 ? -6.574 2.311 12.781 1 97.12 179 ASN B O 1
ATOM 3633 N N . ARG B 1 180 ? -5.906 4.219 13.688 1 98.12 180 ARG B N 1
ATOM 3634 C CA . ARG B 1 180 ? -5.527 4.84 12.422 1 98.12 180 ARG B CA 1
ATOM 3635 C C . ARG B 1 180 ? -4.207 4.273 11.914 1 98.12 180 ARG B C 1
ATOM 3637 O O . ARG B 1 180 ? -3.158 4.48 12.523 1 98.12 180 ARG B O 1
ATOM 3644 N N . MET B 1 181 ? -4.234 3.617 10.742 1 97.62 181 MET B N 1
ATOM 3645 C CA . MET B 1 181 ? -3.053 2.936 10.227 1 97.62 181 MET B CA 1
ATOM 3646 C C . MET B 1 181 ? -2.258 3.848 9.297 1 97.62 181 MET B C 1
ATOM 3648 O O . MET B 1 181 ? -1.036 3.727 9.195 1 97.62 181 MET B O 1
ATOM 3652 N N . ALA B 1 182 ? -2.973 4.66 8.625 1 98.75 182 ALA B N 1
ATOM 3653 C CA . ALA B 1 182 ? -2.328 5.508 7.621 1 98.75 182 ALA B CA 1
ATOM 3654 C C . ALA B 1 182 ? -3.115 6.793 7.402 1 98.75 182 ALA B C 1
ATOM 3656 O O . ALA B 1 182 ? -4.266 6.906 7.828 1 98.75 182 ALA B O 1
ATOM 3657 N N . THR B 1 183 ? -2.465 7.77 6.785 1 98.88 183 THR B N 1
ATOM 3658 C CA . THR B 1 183 ? -3.041 9.094 6.562 1 98.88 183 THR B CA 1
ATOM 3659 C C . THR B 1 183 ? -2.715 9.594 5.16 1 98.88 183 THR B C 1
ATOM 3661 O O . THR B 1 183 ? -1.581 9.461 4.695 1 98.88 183 THR B O 1
ATOM 3664 N N . MET B 1 184 ? -3.693 10.047 4.488 1 98.88 184 MET B N 1
ATOM 3665 C CA . MET B 1 184 ? -3.525 10.828 3.268 1 98.88 184 MET B CA 1
ATOM 3666 C C . MET B 1 184 ? -3.773 12.305 3.529 1 98.88 184 MET B C 1
ATOM 3668 O O . MET B 1 184 ? -4.902 12.711 3.822 1 98.88 184 MET B O 1
ATOM 3672 N N . LEU B 1 185 ? -2.725 13.102 3.488 1 98.88 185 LEU B N 1
ATOM 3673 C CA . LEU B 1 185 ? -2.812 14.547 3.656 1 98.88 185 LEU B CA 1
ATOM 3674 C C . LEU B 1 185 ? -2.727 15.258 2.311 1 98.88 185 LEU B C 1
ATOM 3676 O O . LEU B 1 185 ? -1.688 15.211 1.646 1 98.88 185 LEU B O 1
ATOM 3680 N N . MET B 1 186 ? -3.766 15.938 1.937 1 98.94 186 MET B N 1
ATOM 3681 C CA . MET B 1 186 ? -3.885 16.547 0.612 1 98.94 186 MET B CA 1
ATOM 3682 C C . MET B 1 186 ? -3.822 18.062 0.701 1 98.94 186 MET B C 1
ATOM 3684 O O . MET B 1 186 ? -4.535 18.672 1.498 1 98.94 186 MET B O 1
ATOM 3688 N N . TYR B 1 187 ? -3.023 18.641 -0.118 1 98.88 187 TYR B N 1
ATOM 3689 C CA . TYR B 1 187 ? -2.918 20.094 -0.135 1 98.88 187 TYR B CA 1
ATOM 3690 C C . TYR B 1 187 ? -3.9 20.703 -1.129 1 98.88 187 TYR B C 1
ATOM 3692 O O . TYR B 1 187 ? -3.887 20.359 -2.312 1 98.88 187 TYR B O 1
ATOM 3700 N N . LEU B 1 188 ? -4.695 21.609 -0.667 1 98.88 188 LEU B N 1
ATOM 3701 C CA . LEU B 1 188 ? -5.742 22.188 -1.499 1 98.88 188 LEU B CA 1
ATOM 3702 C C . LEU B 1 188 ? -5.332 23.562 -1.994 1 98.88 188 LEU B C 1
ATOM 3704 O O . LEU B 1 188 ? -6.031 24.172 -2.814 1 98.88 188 LEU B O 1
ATOM 3708 N N . SER B 1 189 ? -4.238 24.109 -1.486 1 98.44 189 SER B N 1
ATOM 3709 C CA . SER B 1 189 ? -3.732 25.406 -1.908 1 98.44 189 SER B CA 1
ATOM 3710 C C . SER B 1 189 ? -2.209 25.438 -1.93 1 98.44 189 SER B C 1
ATOM 3712 O O . SER B 1 189 ? -1.562 24.625 -1.262 1 98.44 189 SER B O 1
ATOM 3714 N N . ASP B 1 190 ? -1.703 26.312 -2.725 1 97.44 190 ASP B N 1
ATOM 3715 C CA . ASP B 1 190 ? -0.294 26.672 -2.586 1 97.44 190 ASP B CA 1
ATOM 3716 C C . ASP B 1 190 ? -0.067 27.547 -1.356 1 97.44 190 ASP B C 1
ATOM 3718 O O . ASP B 1 190 ? -0.989 28.203 -0.886 1 97.44 190 ASP B O 1
ATOM 3722 N N . VAL B 1 191 ? 1.131 27.422 -0.868 1 96.94 191 VAL B N 1
ATOM 3723 C CA . VAL B 1 191 ? 1.494 28.25 0.269 1 96.94 191 VAL B CA 1
ATOM 3724 C C . VAL B 1 191 ? 2.725 29.094 -0.077 1 96.94 191 VAL B C 1
ATOM 3726 O O . VAL B 1 191 ? 3.717 28.562 -0.585 1 96.94 191 VAL B O 1
ATOM 3729 N N . GLU B 1 192 ? 2.65 30.328 0.186 1 95.5 192 GLU B N 1
ATOM 3730 C CA . GLU B 1 192 ? 3.732 31.25 -0.155 1 95.5 192 GLU B CA 1
ATOM 3731 C C . GLU B 1 192 ? 4.949 31.016 0.74 1 95.5 192 GLU B C 1
ATOM 3733 O O . GLU B 1 192 ? 6.062 30.844 0.247 1 95.5 192 GLU B O 1
ATOM 3738 N N . GLU B 1 193 ? 4.762 31.109 2.006 1 96.56 193 GLU B N 1
ATOM 3739 C CA . GLU B 1 193 ? 5.844 30.906 2.961 1 96.56 193 GLU B CA 1
ATOM 3740 C C . GLU B 1 193 ? 5.34 30.234 4.238 1 96.56 193 GLU B C 1
ATOM 3742 O O . GLU B 1 193 ? 4.281 30.609 4.754 1 96.56 193 GLU B O 1
ATOM 3747 N N . GLY B 1 194 ? 6.148 29.266 4.664 1 97.5 194 GLY B N 1
ATOM 3748 C CA . GLY B 1 194 ? 5.723 28.531 5.844 1 97.5 194 GLY B CA 1
ATOM 3749 C C . GLY B 1 194 ? 4.738 27.422 5.527 1 97.5 194 GLY B C 1
ATOM 3750 O O . GLY B 1 194 ? 4.605 27 4.371 1 97.5 194 GLY B O 1
ATOM 3751 N N . GLY B 1 195 ? 4.109 26.844 6.574 1 97.75 195 GLY B N 1
ATOM 3752 C CA . GLY B 1 195 ? 3 25.922 6.441 1 97.75 195 GLY B CA 1
ATOM 3753 C C . GLY B 1 195 ? 3.439 24.516 6.062 1 97.75 195 GLY B C 1
ATOM 3754 O O . GLY B 1 195 ? 2.611 23.672 5.703 1 97.75 195 GLY B O 1
ATOM 3755 N N . GLU B 1 196 ? 4.723 24.203 6.137 1 98.19 196 GLU B N 1
ATOM 3756 C CA . GLU B 1 196 ? 5.219 22.875 5.777 1 98.19 196 GLU B CA 1
ATOM 3757 C C . GLU B 1 196 ? 4.629 21.797 6.691 1 98.19 196 GLU B C 1
ATOM 3759 O O . GLU B 1 196 ? 4.336 22.062 7.859 1 98.19 196 GLU B O 1
ATOM 3764 N N . THR B 1 197 ? 4.367 20.641 6.191 1 98.31 197 THR B N 1
ATOM 3765 C CA . THR B 1 197 ? 4.219 19.453 7.027 1 98.31 197 THR B CA 1
ATOM 3766 C C . THR B 1 197 ? 5.582 18.891 7.426 1 98.31 197 THR B C 1
ATOM 3768 O O . THR B 1 197 ? 6.418 18.609 6.566 1 98.31 197 THR B O 1
ATOM 3771 N N . ILE B 1 198 ? 5.789 18.766 8.672 1 98.06 198 ILE B N 1
ATOM 3772 C CA . ILE B 1 198 ? 7.109 18.375 9.148 1 98.06 198 ILE B CA 1
ATOM 3773 C C . ILE B 1 198 ? 7 17.047 9.898 1 98.06 198 ILE B C 1
ATOM 3775 O O . ILE B 1 198 ? 6.027 16.812 10.617 1 98.06 198 ILE B O 1
ATOM 3779 N N . PHE B 1 199 ? 7.996 16.156 9.695 1 98.12 199 PHE B N 1
ATOM 3780 C CA . PHE B 1 199 ? 8.211 14.922 10.453 1 98.12 199 PHE B CA 1
ATOM 3781 C C . PHE B 1 199 ? 9.5 15.008 11.266 1 98.12 199 PHE B C 1
ATOM 3783 O O . PHE B 1 199 ? 10.547 14.547 10.812 1 98.12 199 PHE B O 1
ATOM 3790 N N . PRO B 1 200 ? 9.383 15.406 12.461 1 97.12 200 PRO B N 1
ATOM 3791 C CA . PRO B 1 200 ? 10.594 15.695 13.234 1 97.12 200 PRO B CA 1
ATOM 3792 C C . PRO B 1 200 ? 11.383 14.438 13.586 1 97.12 200 PRO B C 1
ATOM 3794 O O . PRO B 1 200 ? 12.594 14.5 13.805 1 97.12 200 PRO B O 1
ATOM 3797 N N . TYR B 1 201 ? 10.719 13.289 13.656 1 97.31 201 TYR B N 1
ATOM 3798 C CA . TYR B 1 201 ? 11.398 12.07 14.086 1 97.31 201 TYR B CA 1
ATOM 3799 C C . TYR B 1 201 ? 11.773 11.203 12.891 1 97.31 201 TYR B C 1
ATOM 3801 O O . TYR B 1 201 ? 12.211 10.07 13.055 1 97.31 201 TYR B O 1
ATOM 3809 N N . ALA B 1 202 ? 11.508 11.727 11.719 1 96.69 202 ALA B N 1
ATOM 3810 C CA . ALA B 1 202 ? 11.898 10.961 10.531 1 96.69 202 ALA B CA 1
ATOM 3811 C C . ALA B 1 202 ? 13.398 10.688 10.531 1 96.69 202 ALA B C 1
ATOM 3813 O O . ALA B 1 202 ? 14.188 11.531 10.961 1 96.69 202 ALA B O 1
ATOM 3814 N N . LYS B 1 203 ? 13.734 9.547 9.984 1 93.81 203 LYS B N 1
ATOM 3815 C CA . LYS B 1 203 ? 15.148 9.188 9.938 1 93.81 203 LYS B CA 1
ATOM 3816 C C . LYS B 1 203 ? 15.75 9.5 8.562 1 93.81 203 LYS B C 1
ATOM 3818 O O . LYS B 1 203 ? 15.07 9.375 7.543 1 93.81 203 LYS B O 1
ATOM 3823 N N . GLY B 1 204 ? 17 9.938 8.609 1 87.12 204 GLY B N 1
ATOM 3824 C CA . GLY B 1 204 ? 17.719 10.234 7.375 1 87.12 204 GLY B CA 1
ATOM 3825 C C . GLY B 1 204 ? 18.234 11.664 7.312 1 87.12 204 GLY B C 1
ATOM 3826 O O . GLY B 1 204 ? 18.031 12.445 8.242 1 87.12 204 GLY B O 1
ATOM 3827 N N . ASP B 1 205 ? 19 11.914 6.242 1 82.44 205 ASP B N 1
ATOM 3828 C CA . ASP B 1 205 ? 19.453 13.266 5.945 1 82.44 205 ASP B CA 1
ATOM 3829 C C . ASP B 1 205 ? 18.484 13.984 5.02 1 82.44 205 ASP B C 1
ATOM 3831 O O . ASP B 1 205 ? 18.266 13.547 3.885 1 82.44 205 ASP B O 1
ATOM 3835 N N . PHE B 1 206 ? 17.922 15.055 5.52 1 83.31 206 PHE B N 1
ATOM 3836 C CA . PHE B 1 206 ? 16.859 15.703 4.742 1 83.31 206 PHE B CA 1
ATOM 3837 C C . PHE B 1 206 ? 17.312 17.078 4.258 1 83.31 206 PHE B C 1
ATOM 3839 O O . PHE B 1 206 ? 16.531 17.812 3.646 1 83.31 206 PHE B O 1
ATOM 3846 N N . SER B 1 207 ? 18.531 17.328 4.469 1 82.69 207 SER B N 1
ATOM 3847 C CA . SER B 1 207 ? 19.047 18.625 4.023 1 82.69 207 SER B CA 1
ATOM 3848 C C . SER B 1 207 ? 19.406 18.594 2.539 1 82.69 207 SER B C 1
ATOM 3850 O O . SER B 1 207 ? 19.656 19.641 1.938 1 82.69 207 SER B O 1
ATOM 3852 N N . SER B 1 208 ? 19.281 17.406 1.986 1 79.94 208 SER B N 1
ATOM 3853 C CA . SER B 1 208 ? 19.703 17.266 0.594 1 79.94 208 SER B CA 1
ATOM 3854 C C . SER B 1 208 ? 18.5 17.312 -0.348 1 79.94 208 SER B C 1
ATOM 3856 O O . SER B 1 208 ? 18.656 17.141 -1.56 1 79.94 208 SER B O 1
ATOM 3858 N N . VAL B 1 209 ? 17.344 17.672 0.201 1 78.31 209 VAL B N 1
ATOM 3859 C CA . VAL B 1 209 ? 16.172 17.75 -0.672 1 78.31 209 VAL B CA 1
ATOM 3860 C C . VAL B 1 209 ? 16.25 19 -1.537 1 78.31 209 VAL B C 1
ATOM 3862 O O . VAL B 1 209 ? 16.781 20.031 -1.105 1 78.31 209 VAL B O 1
ATOM 3865 N N . PRO B 1 210 ? 15.742 18.891 -2.801 1 78.25 210 PRO B N 1
ATOM 3866 C CA . PRO B 1 210 ? 15.875 20.016 -3.736 1 78.25 210 PRO B CA 1
ATOM 3867 C C . PRO B 1 210 ? 15.164 21.281 -3.252 1 78.25 210 PRO B C 1
ATOM 3869 O O . PRO B 1 210 ? 15.477 22.375 -3.707 1 78.25 210 PRO B O 1
ATOM 3872 N N . TRP B 1 211 ? 14.227 21.203 -2.361 1 82.12 211 TRP B N 1
ATOM 3873 C CA . TRP B 1 211 ? 13.445 22.359 -1.94 1 82.12 211 TRP B CA 1
ATOM 3874 C C . TRP B 1 211 ? 13.898 22.859 -0.573 1 82.12 211 TRP B C 1
ATOM 3876 O O . TRP B 1 211 ? 13.203 23.641 0.071 1 82.12 211 TRP B O 1
ATOM 3886 N N . TRP B 1 212 ? 15.086 22.547 -0.172 1 87.25 212 TRP B N 1
ATOM 3887 C CA . TRP B 1 212 ? 15.594 22.859 1.159 1 87.25 212 TRP B CA 1
ATOM 3888 C C . TRP B 1 212 ? 15.625 24.359 1.39 1 87.25 212 TRP B C 1
ATOM 3890 O O . TRP B 1 212 ? 15.188 24.844 2.438 1 87.25 212 TRP B O 1
ATOM 3900 N N . ASN B 1 213 ? 16.047 25.047 0.41 1 89.12 213 ASN B N 1
ATOM 3901 C CA . ASN B 1 213 ? 16.266 26.469 0.563 1 89.12 213 ASN B CA 1
ATOM 3902 C C . ASN B 1 213 ? 14.938 27.234 0.631 1 89.12 213 ASN B C 1
ATOM 3904 O O . ASN B 1 213 ? 14.906 28.391 1.036 1 89.12 213 ASN B O 1
ATOM 3908 N N . GLU B 1 214 ? 13.891 26.594 0.269 1 90.56 214 GLU B N 1
ATOM 3909 C CA . GLU B 1 214 ? 12.578 27.219 0.279 1 90.56 214 GLU B CA 1
ATOM 3910 C C . GLU B 1 214 ? 11.859 27 1.608 1 90.56 214 GLU B C 1
ATOM 3912 O O . GLU B 1 214 ? 10.82 27.594 1.869 1 90.56 214 GLU B O 1
ATOM 3917 N N . LEU B 1 215 ? 12.453 26.297 2.432 1 95.19 215 LEU B N 1
ATOM 3918 C CA . LEU B 1 215 ? 11.805 25.906 3.678 1 95.19 215 LEU B CA 1
ATOM 3919 C C . LEU B 1 215 ? 11.961 26.984 4.738 1 95.19 215 LEU B C 1
ATOM 3921 O O . LEU B 1 215 ? 12.969 27.703 4.758 1 95.19 215 LEU B O 1
ATOM 3925 N N . SER B 1 216 ? 11 27.125 5.578 1 96.88 216 SER B N 1
ATOM 3926 C CA . SER B 1 216 ? 11.086 27.969 6.766 1 96.88 216 SER B CA 1
ATOM 3927 C C . SER B 1 216 ? 12.023 27.359 7.805 1 96.88 216 SER B C 1
ATOM 3929 O O . SER B 1 216 ? 12.492 26.234 7.641 1 96.88 216 SER B O 1
ATOM 3931 N N . ASP B 1 217 ? 12.266 28.125 8.883 1 96.31 217 ASP B N 1
ATOM 3932 C CA . ASP B 1 217 ? 13.086 27.609 9.977 1 96.31 217 ASP B CA 1
ATOM 3933 C C . ASP B 1 217 ? 12.461 26.359 10.578 1 96.31 217 ASP B C 1
ATOM 3935 O O . ASP B 1 217 ? 13.164 25.391 10.875 1 96.31 217 ASP B O 1
ATOM 3939 N N . CYS B 1 218 ? 11.188 26.422 10.711 1 96.81 218 CYS B N 1
ATOM 3940 C CA . CYS B 1 218 ? 10.469 25.25 11.211 1 96.81 218 CYS B CA 1
ATOM 3941 C C . CYS B 1 218 ? 10.664 24.047 10.289 1 96.81 218 CYS B C 1
ATOM 3943 O O . CYS B 1 218 ? 10.961 22.953 10.75 1 96.81 218 CYS B O 1
ATOM 3945 N N . GLY B 1 219 ? 10.477 24.25 9.023 1 96.31 219 GLY B N 1
ATOM 3946 C CA . GLY B 1 219 ? 10.586 23.188 8.039 1 96.31 219 GLY B CA 1
ATOM 3947 C C . GLY B 1 219 ? 11.969 22.562 7.977 1 96.31 219 GLY B C 1
ATOM 3948 O O . GLY B 1 219 ? 12.125 21.406 7.598 1 96.31 219 GLY B O 1
ATOM 3949 N N . LYS B 1 220 ? 13 23.25 8.43 1 95.31 220 LYS B N 1
ATOM 3950 C CA . LYS B 1 220 ? 14.383 22.797 8.336 1 95.31 220 LYS B CA 1
ATOM 3951 C C . LYS B 1 220 ? 14.758 21.938 9.531 1 95.31 220 LYS B C 1
ATOM 3953 O O . LYS B 1 220 ? 15.875 21.406 9.602 1 95.31 220 LYS B O 1
ATOM 3958 N N . LYS B 1 221 ? 13.867 21.719 10.414 1 94.31 221 LYS B N 1
ATOM 3959 C CA . LYS B 1 221 ? 14.148 20.969 11.641 1 94.31 221 LYS B CA 1
ATOM 3960 C C . LYS B 1 221 ? 13.898 19.469 11.445 1 94.31 221 LYS B C 1
ATOM 3962 O O . LYS B 1 221 ? 14.055 18.688 12.375 1 94.31 221 LYS B O 1
ATOM 3967 N N . GLY B 1 222 ? 13.531 19.062 10.32 1 93.94 222 GLY B N 1
ATOM 3968 C CA . GLY B 1 222 ? 13.242 17.672 9.992 1 93.94 222 GLY B CA 1
ATOM 3969 C C . GLY B 1 222 ? 12.836 17.484 8.539 1 93.94 222 GLY B C 1
ATOM 3970 O O . GLY B 1 222 ? 13 18.391 7.719 1 93.94 222 GLY B O 1
ATOM 3971 N N . LEU B 1 223 ? 12.453 16.281 8.281 1 95.44 223 LEU B N 1
ATOM 3972 C CA . LEU B 1 223 ? 11.852 16.062 6.973 1 95.44 223 LEU B CA 1
ATOM 3973 C C . LEU B 1 223 ? 10.578 16.891 6.812 1 95.44 223 LEU B C 1
ATOM 3975 O O . LEU B 1 223 ? 9.68 16.828 7.656 1 95.44 223 LEU B O 1
ATOM 3979 N N . SER B 1 224 ? 10.586 17.703 5.812 1 96.69 224 SER B N 1
ATOM 3980 C CA . SER B 1 224 ? 9.398 18.531 5.656 1 96.69 224 SER B CA 1
ATOM 3981 C C . SER B 1 224 ? 9.031 18.703 4.184 1 96.69 224 SER B C 1
ATOM 3983 O O . SER B 1 224 ? 9.883 18.531 3.305 1 96.69 224 SER B O 1
ATOM 3985 N N . ILE B 1 225 ? 7.785 18.938 3.955 1 96.19 225 ILE B N 1
ATOM 3986 C CA . ILE B 1 225 ? 7.23 19.109 2.617 1 96.19 225 ILE B CA 1
ATOM 3987 C C . ILE B 1 225 ? 6.504 20.453 2.529 1 96.19 225 ILE B C 1
ATOM 3989 O O . ILE B 1 225 ? 5.637 20.75 3.355 1 96.19 225 ILE B O 1
ATOM 3993 N N . LYS B 1 226 ? 6.883 21.203 1.575 1 95.69 226 LYS B N 1
ATOM 3994 C CA . LYS B 1 226 ? 6.152 22.438 1.293 1 95.69 226 LYS B CA 1
ATOM 3995 C C . LYS B 1 226 ? 4.844 22.156 0.561 1 95.69 226 LYS B C 1
ATOM 3997 O O . LYS B 1 226 ? 4.832 21.406 -0.427 1 95.69 226 LYS B O 1
ATOM 4002 N N . PRO B 1 227 ? 3.771 22.766 1.024 1 97.25 227 PRO B N 1
ATOM 4003 C CA . PRO B 1 227 ? 2.488 22.484 0.372 1 97.25 227 PRO B CA 1
ATOM 4004 C C . PRO B 1 227 ? 2.432 23.016 -1.061 1 97.25 227 PRO B C 1
ATOM 4006 O O . PRO B 1 227 ? 2.766 24.172 -1.309 1 97.25 227 PRO B O 1
ATOM 4009 N N . LYS B 1 228 ? 2.053 22.156 -1.915 1 96.62 228 LYS B N 1
ATOM 4010 C CA . LYS B 1 228 ? 1.717 22.5 -3.295 1 96.62 228 LYS B CA 1
ATOM 4011 C C . LYS B 1 228 ? 0.316 22.016 -3.654 1 96.62 228 LYS B C 1
ATOM 4013 O O . LYS B 1 228 ? -0.019 20.859 -3.432 1 96.62 228 LYS B O 1
ATOM 4018 N N . MET B 1 229 ? -0.484 22.953 -4.191 1 98.5 229 MET B N 1
ATOM 4019 C CA . MET B 1 229 ? -1.866 22.609 -4.523 1 98.5 229 MET B CA 1
ATOM 4020 C C . MET B 1 229 ? -1.928 21.375 -5.402 1 98.5 229 MET B C 1
ATOM 4022 O O . MET B 1 229 ? -1.215 21.266 -6.402 1 98.5 229 MET B O 1
ATOM 4026 N N . GLY B 1 230 ? -2.748 20.422 -5 1 98.62 230 GLY B N 1
ATOM 4027 C CA . GLY B 1 230 ? -2.955 19.203 -5.777 1 98.62 230 GLY B CA 1
ATOM 4028 C C . GLY B 1 230 ? -2.086 18.047 -5.32 1 98.62 230 GLY B C 1
ATOM 4029 O O . GLY B 1 230 ? -2.387 16.891 -5.605 1 98.62 230 GLY B O 1
ATOM 4030 N N . ASP B 1 231 ? -0.971 18.312 -4.625 1 98.44 231 ASP B N 1
ATOM 4031 C CA . ASP B 1 231 ? -0.11 17.266 -4.105 1 98.44 231 ASP B CA 1
ATOM 4032 C C . ASP B 1 231 ? -0.683 16.672 -2.818 1 98.44 231 ASP B C 1
ATOM 4034 O O . ASP B 1 231 ? -1.551 17.266 -2.184 1 98.44 231 ASP B O 1
ATOM 4038 N N . ALA B 1 232 ? -0.242 15.461 -2.498 1 98.81 232 ALA B N 1
ATOM 4039 C CA . ALA B 1 232 ? -0.662 14.797 -1.267 1 98.81 232 ALA B CA 1
ATOM 4040 C C . ALA B 1 232 ? 0.49 14.016 -0.647 1 98.81 232 ALA B C 1
ATOM 4042 O O . ALA B 1 232 ? 1.315 13.445 -1.363 1 98.81 232 ALA B O 1
ATOM 4043 N N . ILE B 1 233 ? 0.536 14.016 0.63 1 98.69 233 ILE B N 1
ATOM 4044 C CA . ILE B 1 233 ? 1.456 13.148 1.36 1 98.69 233 ILE B CA 1
ATOM 4045 C C . ILE B 1 233 ? 0.7 11.945 1.925 1 98.69 233 ILE B C 1
ATOM 4047 O O . ILE B 1 233 ? -0.32 12.109 2.6 1 98.69 233 ILE B O 1
ATOM 4051 N N . PHE B 1 234 ? 1.182 10.805 1.578 1 98.88 234 PHE B N 1
ATOM 4052 C CA . PHE B 1 234 ? 0.708 9.555 2.166 1 98.88 234 PHE B CA 1
ATOM 4053 C C . PHE B 1 234 ? 1.729 9 3.148 1 98.88 234 PHE B C 1
ATOM 4055 O O . PHE B 1 234 ? 2.898 8.82 2.803 1 98.88 234 PHE B O 1
ATOM 4062 N N . PHE B 1 235 ? 1.289 8.727 4.406 1 98.81 235 PHE B N 1
ATOM 4063 C CA . PHE B 1 235 ? 2.236 8.148 5.352 1 98.81 235 PHE B CA 1
ATOM 4064 C C . PHE B 1 235 ? 1.538 7.168 6.285 1 98.81 235 PHE B C 1
ATOM 4066 O O . PHE B 1 235 ? 0.337 7.289 6.535 1 98.81 235 PHE B O 1
ATOM 4073 N N . TRP B 1 236 ? 2.326 6.262 6.762 1 98.56 236 TRP B N 1
ATOM 4074 C CA . TRP B 1 236 ? 1.828 5.211 7.645 1 98.56 236 TRP B CA 1
ATOM 4075 C C . TRP B 1 236 ? 2.094 5.559 9.109 1 98.56 236 TRP B C 1
ATOM 4077 O O . TRP B 1 236 ? 3.189 6.008 9.453 1 98.56 236 TRP B O 1
ATOM 4087 N N . SER B 1 237 ? 1.083 5.332 9.93 1 98.25 237 SER B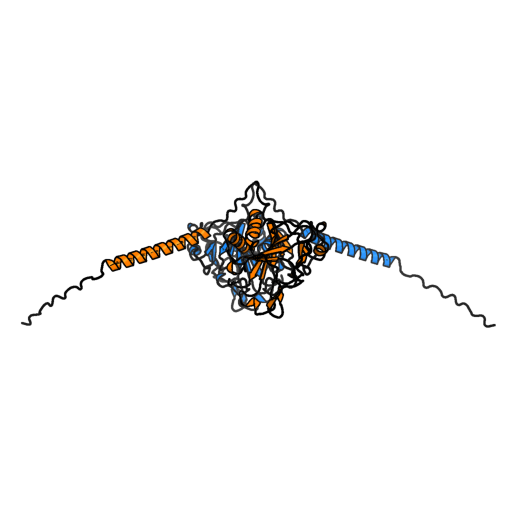 N 1
ATOM 4088 C CA . SER B 1 237 ? 1.211 5.48 11.375 1 98.25 237 SER B CA 1
ATOM 4089 C C . SER B 1 237 ? 1.744 4.203 12.016 1 98.25 237 SER B C 1
ATOM 4091 O O . SER B 1 237 ? 2.072 4.191 13.211 1 98.25 237 SER B O 1
ATOM 4093 N N . MET B 1 238 ? 1.851 3.191 11.195 1 96.88 238 MET B N 1
ATOM 4094 C CA . MET B 1 238 ? 2.27 1.875 11.672 1 96.88 238 MET B CA 1
ATOM 4095 C C . MET B 1 238 ? 3.359 1.296 10.773 1 96.88 238 MET B C 1
ATOM 4097 O O . MET B 1 238 ? 3.439 1.632 9.594 1 96.88 238 MET B O 1
ATOM 4101 N N . LYS B 1 239 ? 4.098 0.456 11.391 1 95.12 239 LYS B N 1
ATOM 4102 C CA . LYS B 1 239 ? 5.035 -0.356 10.625 1 95.12 239 LYS B CA 1
ATOM 4103 C C . LYS B 1 239 ? 4.309 -1.469 9.867 1 95.12 239 LYS B C 1
ATOM 4105 O O . LYS B 1 239 ? 3.127 -1.719 10.109 1 95.12 239 LYS B O 1
ATOM 4110 N N . PRO B 1 240 ? 4.992 -2.123 8.922 1 93.44 240 PRO B N 1
ATOM 4111 C CA . PRO B 1 240 ? 4.32 -3.18 8.164 1 93.44 240 PRO B CA 1
ATOM 4112 C C . PRO B 1 240 ? 3.727 -4.266 9.055 1 93.44 240 PRO B C 1
ATOM 4114 O O . PRO B 1 240 ? 2.686 -4.84 8.727 1 93.44 240 PRO B O 1
ATOM 4117 N N . ASN B 1 241 ? 4.297 -4.496 10.242 1 90.88 241 ASN B N 1
ATOM 4118 C CA . ASN B 1 241 ? 3.809 -5.527 11.148 1 90.88 241 ASN B CA 1
ATOM 4119 C C . ASN B 1 241 ? 2.689 -5.008 12.047 1 90.88 241 ASN B C 1
ATOM 4121 O O . ASN B 1 241 ? 2.352 -5.633 13.047 1 90.88 241 ASN B O 1
ATOM 4125 N N . ALA B 1 242 ? 2.189 -3.791 11.781 1 91.12 242 ALA B N 1
ATOM 4126 C CA . ALA B 1 242 ? 1.025 -3.168 12.406 1 91.12 242 ALA B CA 1
ATOM 4127 C C . ALA B 1 242 ? 1.36 -2.658 13.805 1 91.12 242 ALA B C 1
ATOM 4129 O O . ALA B 1 242 ? 0.462 -2.398 14.609 1 91.12 242 ALA B O 1
ATOM 4130 N N . THR B 1 243 ? 2.652 -2.582 14.164 1 93.88 243 THR B N 1
ATOM 4131 C CA . THR B 1 243 ? 3.018 -1.896 15.398 1 93.88 243 THR B CA 1
ATOM 4132 C C . THR B 1 243 ? 3.098 -0.388 15.18 1 93.88 243 THR B C 1
ATOM 4134 O O . THR B 1 243 ? 3.383 0.067 14.062 1 93.88 243 THR B O 1
ATOM 4137 N N . LEU B 1 244 ? 2.814 0.333 16.172 1 96.5 244 LEU B N 1
ATOM 4138 C CA . LEU B 1 244 ? 2.787 1.789 16.094 1 96.5 244 LEU B CA 1
ATOM 4139 C C . LEU B 1 244 ? 4.164 2.342 15.742 1 96.5 244 LEU B C 1
ATOM 4141 O O . LEU B 1 244 ? 5.18 1.843 16.234 1 96.5 244 LEU B O 1
ATOM 4145 N N . ASP B 1 245 ? 4.23 3.332 14.945 1 97.94 245 ASP B N 1
ATOM 4146 C CA . ASP B 1 245 ? 5.484 3.928 14.5 1 97.94 245 ASP B CA 1
ATOM 4147 C C . ASP B 1 245 ? 5.617 5.367 14.984 1 97.94 245 ASP B C 1
ATOM 4149 O O . ASP B 1 245 ? 5.055 6.285 14.383 1 97.94 245 ASP B O 1
ATOM 4153 N N . THR B 1 246 ? 6.422 5.633 15.914 1 98 246 THR B N 1
ATOM 4154 C CA . THR B 1 246 ? 6.578 6.945 16.531 1 98 246 THR B CA 1
ATOM 4155 C C . THR B 1 246 ? 7.219 7.926 15.547 1 98 246 THR B C 1
ATOM 4157 O O . THR B 1 246 ? 7.086 9.141 15.703 1 98 246 THR B O 1
ATOM 4160 N N . SER B 1 247 ? 7.887 7.363 14.539 1 97.94 247 SER B N 1
ATOM 4161 C CA . SER B 1 247 ? 8.516 8.258 13.578 1 97.94 247 SER B CA 1
ATOM 4162 C C . SER B 1 247 ? 7.48 8.961 12.703 1 97.94 247 SER B C 1
ATOM 4164 O O . SER B 1 247 ? 7.801 9.914 11.992 1 97.94 247 SER B O 1
ATOM 4166 N N . SER B 1 248 ? 6.223 8.523 12.812 1 98.38 248 SER B N 1
ATOM 4167 C CA . SER B 1 248 ? 5.152 9.148 12.047 1 98.38 248 SER B CA 1
ATOM 4168 C C . SER B 1 248 ? 4.68 10.445 12.711 1 98.38 248 SER B C 1
ATOM 4170 O O . SER B 1 248 ? 3.744 11.086 12.234 1 98.38 248 SER B O 1
ATOM 4172 N N . LEU B 1 249 ? 5.305 10.82 13.852 1 98.56 249 LEU B N 1
ATOM 4173 C CA . LEU B 1 249 ? 5.031 12.125 14.445 1 98.56 249 LEU B CA 1
ATOM 4174 C C . LEU B 1 249 ? 5.156 13.227 13.398 1 98.56 249 LEU B C 1
ATOM 4176 O O . LEU B 1 249 ? 6.137 13.273 12.656 1 98.56 249 LEU B O 1
ATOM 4180 N N . HIS B 1 250 ? 4.125 14.102 13.359 1 98.56 250 HIS B N 1
ATOM 4181 C CA . HIS B 1 250 ? 4.148 15.141 12.336 1 98.56 250 HIS B CA 1
ATOM 4182 C C . HIS B 1 250 ? 3.402 16.391 12.797 1 98.56 250 HIS B C 1
ATOM 4184 O O . HI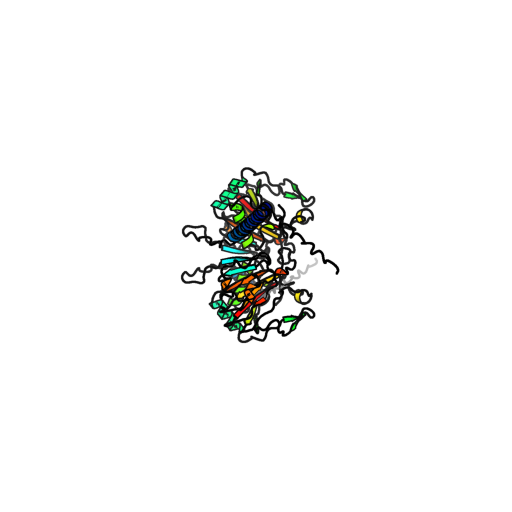S B 1 250 ? 2.682 16.344 13.797 1 98.56 250 HIS B O 1
ATOM 4190 N N . GLY B 1 251 ? 3.662 17.453 12.102 1 97.81 251 GLY B N 1
ATOM 4191 C CA . GLY B 1 251 ? 3.014 18.703 12.422 1 97.81 251 GLY B CA 1
ATOM 4192 C C . GLY B 1 251 ? 2.936 19.656 11.242 1 97.81 251 GLY B C 1
ATOM 4193 O O . GLY B 1 251 ? 3.426 19.344 10.156 1 97.81 251 GLY B O 1
ATOM 4194 N N . ALA B 1 252 ? 2.211 20.75 11.508 1 98.12 252 ALA B N 1
ATOM 4195 C CA . ALA B 1 252 ? 2.137 21.859 10.555 1 98.12 252 ALA B CA 1
ATOM 4196 C C . ALA B 1 252 ? 2.947 23.062 11.031 1 98.12 252 ALA B C 1
ATOM 4198 O O . ALA B 1 252 ? 2.65 23.625 12.086 1 98.12 252 ALA B O 1
ATOM 4199 N N . CYS B 1 253 ? 3.893 23.438 10.25 1 97.94 253 CYS B N 1
ATOM 4200 C CA . CYS B 1 253 ? 4.68 24.625 10.578 1 97.94 253 CYS B CA 1
ATOM 4201 C C . CYS B 1 253 ? 3.816 25.875 10.555 1 97.94 253 CYS B C 1
ATOM 4203 O O . CYS B 1 253 ? 2.834 25.938 9.812 1 97.94 253 CYS B O 1
ATOM 4205 N N . PRO B 1 254 ? 4.23 26.844 11.32 1 97.38 254 PRO B N 1
ATOM 4206 C CA . PRO B 1 254 ? 3.455 28.094 11.312 1 97.38 254 PRO B CA 1
ATOM 4207 C C . PRO B 1 254 ? 3.365 28.719 9.922 1 97.38 254 PRO B C 1
ATOM 4209 O O . PRO B 1 254 ? 4.352 28.734 9.18 1 97.38 254 PRO B O 1
ATOM 4212 N N . MET B 1 255 ? 2.158 29.188 9.68 1 97.12 255 MET B N 1
ATOM 4213 C CA . MET B 1 255 ? 1.995 30 8.469 1 97.12 255 MET B CA 1
ATOM 4214 C C . MET B 1 255 ? 2.732 31.328 8.594 1 97.12 255 MET B C 1
ATOM 4216 O O . MET B 1 255 ? 2.559 32.031 9.578 1 97.12 255 MET B O 1
ATOM 4220 N N . ILE B 1 256 ? 3.49 31.656 7.613 1 97.75 256 ILE B N 1
ATOM 4221 C CA . ILE B 1 256 ? 4.246 32.906 7.645 1 97.75 256 ILE B CA 1
ATOM 4222 C C . ILE B 1 256 ? 3.617 33.906 6.684 1 97.75 256 ILE B C 1
ATOM 4224 O O . ILE B 1 256 ? 3.402 35.062 7.047 1 97.75 256 ILE B O 1
ATOM 4228 N N . LYS B 1 257 ? 3.34 33.531 5.457 1 97.38 257 LYS B N 1
ATOM 4229 C CA . LYS B 1 257 ? 2.654 34.344 4.469 1 97.38 257 LYS B CA 1
ATOM 4230 C C . LYS B 1 257 ? 1.569 33.562 3.746 1 97.38 257 LYS B C 1
ATOM 4232 O O . LYS B 1 257 ? 1.773 32.375 3.396 1 97.38 257 LYS B O 1
ATOM 4237 N N . GLY B 1 258 ? 0.408 34.188 3.52 1 96.12 258 GLY B N 1
ATOM 4238 C CA . GLY B 1 258 ? -0.704 33.531 2.85 1 96.12 258 GLY B CA 1
ATOM 4239 C C . GLY B 1 258 ? -1.527 32.688 3.777 1 96.12 258 GLY B C 1
ATOM 4240 O O . GLY B 1 258 ? -1.637 32.969 4.973 1 96.12 258 GLY B O 1
ATOM 4241 N N . ASP B 1 259 ? -2.248 31.75 3.211 1 97.06 259 ASP B N 1
ATOM 4242 C CA . ASP B 1 259 ? -3.029 30.781 3.963 1 97.06 259 ASP B CA 1
ATOM 4243 C C . ASP B 1 259 ? -2.869 29.375 3.375 1 97.06 259 ASP B C 1
ATOM 4245 O O . ASP B 1 259 ? -2.26 29.203 2.316 1 97.06 259 ASP B O 1
ATOM 4249 N N . LYS B 1 260 ? -3.264 28.422 4.133 1 98.25 260 LYS B N 1
ATOM 4250 C CA . LYS B 1 260 ? -3.152 27.031 3.717 1 98.25 260 LYS B CA 1
ATOM 4251 C C . LYS B 1 260 ? -4.477 26.297 3.896 1 98.25 260 LYS B C 1
ATOM 4253 O O . LYS B 1 260 ? -5.047 26.297 4.988 1 98.25 260 LYS B O 1
ATOM 4258 N N . TRP B 1 261 ? -4.965 25.766 2.789 1 98.75 261 TRP B N 1
ATOM 4259 C CA . TRP B 1 261 ? -6.062 24.812 2.834 1 98.75 261 TRP B CA 1
ATOM 4260 C C . TRP B 1 261 ? -5.547 23.391 2.627 1 98.75 261 TRP B C 1
ATOM 4262 O O . TRP B 1 261 ? -4.723 23.141 1.744 1 98.75 261 TRP B O 1
ATOM 4272 N N . SER B 1 262 ? -5.965 22.5 3.451 1 98.75 262 SER B N 1
ATOM 4273 C CA . SER B 1 262 ? -5.609 21.078 3.328 1 98.75 262 SER B CA 1
ATOM 4274 C C . SER B 1 262 ? -6.797 20.188 3.654 1 98.75 262 SER B C 1
ATOM 4276 O O . SER B 1 262 ? -7.816 20.656 4.164 1 98.75 262 SER B O 1
ATOM 4278 N N . CYS B 1 263 ? -6.707 18.969 3.275 1 98.88 263 CYS B N 1
ATOM 4279 C CA . CYS B 1 263 ? -7.711 17.938 3.521 1 98.88 263 CYS B CA 1
ATOM 4280 C C . CYS B 1 263 ? -7.059 16.625 3.943 1 98.88 263 CYS B C 1
ATOM 4282 O O . CYS B 1 263 ? -6.105 16.172 3.311 1 98.88 263 CYS B O 1
ATOM 4284 N N . VAL B 1 264 ? -7.594 16.016 5 1 98.75 264 VAL B N 1
ATOM 4285 C CA . VAL B 1 264 ? -6.945 14.82 5.52 1 98.75 264 VAL B CA 1
ATOM 4286 C C . VAL B 1 264 ? -7.926 13.648 5.496 1 98.75 264 VAL B C 1
ATOM 4288 O O . VAL B 1 264 ? -9.109 13.82 5.797 1 98.75 264 VAL B O 1
ATOM 4291 N N . LYS B 1 265 ? -7.504 12.492 5.105 1 98.88 265 LYS B N 1
ATOM 4292 C CA . LYS B 1 265 ? -8.188 11.203 5.211 1 98.88 265 LYS B CA 1
ATOM 4293 C C . LYS B 1 265 ? -7.426 10.25 6.133 1 98.88 265 LYS B C 1
ATOM 4295 O O . LYS B 1 265 ? -6.297 9.859 5.828 1 98.88 265 LYS B O 1
ATOM 4300 N N . TRP B 1 266 ? -8.023 9.945 7.277 1 98.81 266 TRP B N 1
ATOM 4301 C CA . TRP B 1 266 ? -7.477 8.906 8.148 1 98.81 266 TRP B CA 1
ATOM 4302 C C . TRP B 1 266 ? -8.047 7.539 7.797 1 98.81 266 TRP B C 1
ATOM 4304 O O . TRP B 1 266 ? -9.25 7.402 7.57 1 98.81 266 TRP B O 1
ATOM 4314 N N . MET B 1 267 ? -7.195 6.555 7.695 1 98.75 267 MET B N 1
ATOM 4315 C CA . MET B 1 267 ? -7.594 5.191 7.363 1 98.75 267 MET B CA 1
ATOM 4316 C C . M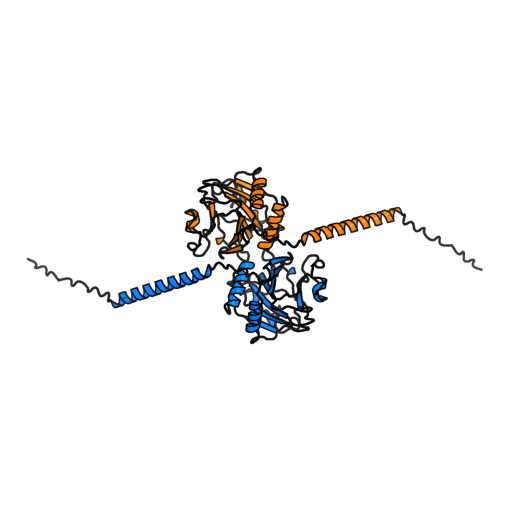ET B 1 267 ? -7.375 4.258 8.547 1 98.75 267 MET B C 1
ATOM 4318 O O . MET B 1 267 ? -6.277 4.211 9.109 1 98.75 267 MET B O 1
ATOM 4322 N N . ARG B 1 268 ? -8.398 3.512 8.898 1 98.5 268 ARG B N 1
ATOM 4323 C CA . ARG B 1 268 ? -8.422 2.676 10.094 1 98.5 268 ARG B CA 1
ATOM 4324 C C . ARG B 1 268 ? -8.047 1.236 9.766 1 98.5 268 ARG B C 1
ATOM 4326 O O . ARG B 1 268 ? -8.133 0.814 8.609 1 98.5 268 ARG B O 1
ATOM 4333 N N . ALA B 1 269 ? -7.688 0.492 10.781 1 97 269 ALA B N 1
ATOM 4334 C CA . ALA B 1 269 ? -7.281 -0.905 10.648 1 97 269 ALA B CA 1
ATOM 4335 C C . ALA B 1 269 ? -8.469 -1.79 10.289 1 97 269 ALA B C 1
ATOM 4337 O O . ALA B 1 269 ? -8.305 -2.826 9.641 1 97 269 ALA B O 1
ATOM 4338 N N . ASN B 1 270 ? -9.609 -1.433 10.734 1 97.44 270 ASN B N 1
ATOM 4339 C CA . ASN B 1 270 ? -10.867 -2.111 10.445 1 97.44 270 ASN B CA 1
ATOM 4340 C C . ASN B 1 270 ? -11.883 -1.162 9.805 1 97.44 270 ASN B C 1
ATOM 4342 O O . ASN B 1 270 ? -11.617 0.034 9.672 1 97.44 270 ASN B O 1
ATOM 4346 N N . GLN B 1 271 ? -12.914 -1.78 9.336 1 97.62 271 GLN B N 1
ATOM 4347 C CA . GLN B 1 271 ? -13.977 -0.945 8.797 1 97.62 271 GLN B CA 1
ATOM 4348 C C . GLN B 1 271 ? -14.438 0.091 9.82 1 97.62 271 GLN B C 1
ATOM 4350 O O . GLN B 1 271 ? -14.617 -0.229 10.992 1 97.62 271 GLN B O 1
ATOM 4355 N N . TYR B 1 272 ? -14.547 1.303 9.352 1 98.12 272 TYR B N 1
ATOM 4356 C CA . TYR B 1 272 ? -14.969 2.424 10.18 1 98.12 272 TYR B CA 1
ATOM 4357 C C . TYR B 1 272 ? -16.438 2.779 9.922 1 98.12 272 TYR B C 1
ATOM 4359 O O . TYR B 1 272 ? -16.781 3.24 8.828 1 98.12 272 TYR B O 1
ATOM 4367 N N . LYS B 1 273 ? -17.234 2.574 10.906 1 95.62 273 LYS B N 1
ATOM 4368 C CA . LYS B 1 273 ? -18.672 2.854 10.758 1 95.62 273 LYS B CA 1
ATOM 4369 C C . LYS B 1 273 ? -18.938 4.352 10.844 1 95.62 273 LYS B C 1
ATOM 4371 O O . LYS B 1 273 ? -18.469 5.023 11.758 1 95.62 273 LYS B O 1
ATOM 4376 N N . THR B 1 274 ? -19.578 4.84 9.82 1 89.88 274 THR B N 1
ATOM 4377 C CA . THR B 1 274 ? -19.922 6.258 9.805 1 89.88 274 THR B CA 1
ATOM 4378 C C . THR B 1 274 ? -21.391 6.469 10.125 1 89.88 274 THR B C 1
ATOM 4380 O O . THR B 1 274 ? -22.219 5.582 9.898 1 89.88 274 THR B O 1
#

Secondary structure (DSSP, 8-state):
-----------------HHHHHHHHHHHHHHHHHHHHHHHHHHHTT--------TT-S---EEEEEEETTEEEEEET-S-HHHHHHHHHHHGGG-EE--EE-TTT--EE-BTTB--EEEEEPTT-SHHHHHHHHHHHHHHT--GGGBPPEEEEEE-TT--EEEE-SS-SSSGGGTTT-SEEEEEEEE-S--SEE--EEETT--S--TTSTTGGG--TTGGGSEEE---TT-EEEEESB-TTS-B-GGG-EEEPPEEES-EEEEEEEEESS----/-----------------HHHHHHHHHHHHHHHHHHHHHHHHHHHTT--------TT-S---EEEEEEETTEEEEEET-S-HHHHHHHHHHHGGG-EE--EE-TTT--EE-BTTB--EEEEEPTT-SHHHHHHHHHHHHHHT--GGGBPPEEEEEE-TT--EEEE-SS-SSSGGGTTT-SEEEEEEEE-S--SEE--EEETT--S--TTSTTGGG--TTGGGSEEE---TT-EEEEESB-TTS-B-GGG-EEEPPEEES-EEEEEEEEESS----

Solvent-accessible surface area (backbone atoms only — not comparable to full-atom values): 29378 Å² total; per-residue (Å²): 136,83,81,77,77,80,75,79,78,77,75,80,74,80,66,78,51,73,67,56,55,50,48,50,50,48,50,49,50,50,51,50,49,50,50,49,51,52,50,50,56,58,56,63,68,65,61,77,80,69,72,78,80,59,88,97,52,80,65,75,70,43,77,40,84,74,33,80,38,27,44,29,30,38,30,38,48,67,38,50,71,68,56,29,52,50,56,51,62,74,39,59,86,59,54,37,78,32,63,43,69,36,81,89,79,64,44,76,40,77,46,94,50,39,55,28,31,29,32,76,40,57,71,59,70,43,71,70,50,37,51,52,42,49,52,49,16,68,69,70,73,43,61,58,57,16,33,50,42,40,34,40,37,40,32,44,60,67,24,33,26,58,69,42,63,83,46,71,92,48,66,75,75,27,67,63,12,36,46,40,40,31,37,42,42,31,25,44,27,55,42,78,34,39,44,15,43,28,22,63,55,38,63,80,85,53,78,78,45,92,61,47,86,74,45,38,77,67,30,68,64,31,43,51,45,73,46,39,53,15,23,28,41,39,35,29,32,33,43,85,66,68,44,81,35,76,29,39,27,28,28,35,30,45,21,67,36,65,46,41,37,33,36,35,36,44,28,30,32,31,63,31,85,128,137,83,81,77,78,79,75,80,76,78,74,79,75,81,67,79,52,73,67,56,53,49,49,49,48,48,50,49,50,52,50,49,51,49,50,48,50,52,50,50,56,58,54,62,67,64,62,74,80,71,71,77,81,58,86,98,50,82,65,75,70,43,79,42,84,74,31,81,39,25,44,29,32,39,31,39,48,67,39,51,71,67,54,28,51,48,55,50,62,73,38,58,86,58,53,37,79,32,65,43,68,35,81,89,79,62,45,75,40,76,46,94,52,39,55,30,31,29,33,76,40,60,72,60,71,43,72,69,50,37,51,51,43,48,52,48,17,68,69,71,72,44,61,58,56,16,34,50,42,38,34,40,37,41,31,44,61,68,24,34,26,59,69,42,62,82,46,72,92,48,68,76,74,26,68,62,12,34,44,40,38,31,38,41,40,32,24,44,27,54,42,79,33,39,45,15,43,29,21,65,55,36,63,80,86,54,77,76,44,95,61,47,87,74,45,37,78,67,28,68,65,31,43,51,44,73,46,39,53,15,23,27,41,39,36,30,30,34,42,86,64,66,45,81,35,75,29,38,26,28,27,34,31,46,21,66,38,63,46,40,37,33,37,36,36,45,27,29,34,32,64,31,84,126

Radius of gyration: 31.69 Å; Cα contacts (8 Å, |Δi|>4): 1102; chains: 2; bounding box: 148×95×82 Å

Organism: Vicia faba (NCBI:txid3906)